Protein AF-0000000078695803 (afdb_homodimer)

Solvent-accessible surface area (backbone atoms only — not comparable to full-atom values): 22912 Å² total; per-residue (Å²): 93,88,70,55,73,35,41,69,31,61,42,82,74,43,74,61,87,59,39,28,40,31,43,34,30,30,36,54,57,90,55,66,94,65,79,65,43,77,43,66,29,41,41,69,57,82,58,88,71,60,73,76,54,57,22,36,60,84,28,75,77,49,64,50,25,28,37,31,52,34,38,36,38,45,97,92,36,34,22,41,47,31,28,34,31,75,26,74,50,47,54,25,32,34,38,29,50,43,57,42,67,44,52,91,96,48,51,65,69,56,30,38,43,51,38,41,25,25,61,51,14,41,66,57,59,77,87,24,56,73,48,69,53,70,62,18,29,61,46,42,82,43,20,44,57,18,29,25,48,34,32,32,49,32,60,32,74,41,77,66,32,67,67,44,56,58,56,67,58,89,89,63,50,66,24,72,41,75,41,59,42,71,54,34,70,44,23,47,58,44,52,49,52,56,44,46,57,36,43,74,71,73,35,54,58,40,38,28,35,46,46,49,35,20,31,50,30,39,28,52,84,123,92,90,71,55,73,35,43,71,30,61,43,82,75,43,72,61,86,59,40,28,39,31,42,34,29,29,34,55,58,89,56,69,92,64,79,65,43,76,45,65,30,40,41,68,57,80,58,85,72,59,72,74,56,55,23,36,58,83,29,74,77,49,64,50,28,28,36,31,54,34,38,36,38,45,94,92,40,34,22,40,47,31,28,34,32,75,25,74,52,45,54,26,32,33,38,29,49,43,58,42,68,44,53,91,97,47,52,66,69,56,31,39,44,51,38,41,25,27,62,52,14,42,65,59,60,78,86,24,55,72,47,70,50,68,64,18,31,60,44,43,80,44,21,43,57,18,29,26,49,33,31,32,50,31,60,31,72,40,75,68,33,67,67,44,57,58,56,67,57,91,89,64,50,64,24,73,42,76,40,58,41,69,55,34,69,44,23,46,59,44,52,51,52,56,44,46,54,37,44,73,72,72,36,56,56,40,39,27,34,46,45,50,36,19,33,49,30,38,27,51,83,123

Organism: Leishmania braziliensis (NCBI:txid5660)

Secondary structure (DSSP, 8-state):
----EEEEEEEEEEE-SSEEEEEEEEEETT-SSPPPEEEEEEEES--SS-GGGGSSSSPP----EEEEEEEEEETTEEEEEEEEEEEGGGTEEEEE--EEEPPTT--HHHHHHHHHHHHH-----GGGEEEEPPPEES-TTTB--EEEEEEEEEETTSHHHHS----PPTT--EEEEEEE-SSGGGHHHHHHHHHHHHHHTT--EEEEHHHHHHHHHHT---/----EEEEEEEEEEE-SSEEEEEEEEEESS-SSPPPEEEEEEEES--SS-GGGGSSSSPP----EEEEEEEEEETTEEEEEEEEEEEGGGTEEEEE--EEEPPTT--HHHHHHHHHHHHH-----GGGEEEEPPPEES-TTTB--EEEEEEEEEETTSHHHHS----PPTT--EEEEEEE-SSGGGHHHHHHHHHHHHHHTT--EEEEHHHHHHHHHHT---

Nearest PDB structures (foldseek):
  2dsb-assembly2_C  TM=9.325E-01  e=1.226E-22  Homo sapiens
  8riy-assembly1_BBB  TM=9.280E-01  e=1.561E-22  Homo sapiens
  8rdz-assembly1_A  TM=9.411E-01  e=4.099E-22  Homo sapiens
  5qj4-assembly1_B  TM=9.415E-01  e=6.642E-22  Homo sapiens
  8rdz-assembly1_C  TM=9.287E-01  e=8.454E-22  Homo sapiens

Radius of gyration: 21.3 Å; Cα contacts (8 Å, |Δi|>4): 1095; chains: 2; bounding box: 50×60×51 Å

pLDDT: mean 94.79, std 7.7, range [48.22, 98.94]

Sequence (444 aa):
MKHNYVRTGLEVMAGLKFTRLCSLSYTVSNNDAQPGHKWEMVQRTTRSIPMSAFERSPAPIPVDAVEICAVVRRSSKKFIVVVAQYRPPVDAVCLEFPAGLVDYNESPGQAAIREMHEETGFVVDETGIVSISPPLSTEPGLTDSCCVLVRLDVDGERAENQEPKQHLDYGEDIEVLLIPISEPKTAVGELSSAVQRYTAKGQRAIVDAKLYTFMEALAWSLMKHNYVRTGLEVMAGLKFTRLCSLSYTVSNNDAQPGHKWEMVQRTTRSIPMSAFERSPAPIPVDAVEICAVVRRSSKKFIVVVAQYRPPVDAVCLEFPAGLVDYNESPGQAAIREMHEETGFVVDETGIVSISPPLSTEPGLTDSCCVLVRLDVDGERAENQEPKQHLDYGEDIEVLLIPISEPKTAVGELSSAVQRYTAKGQRAIVDAKLYTFMEALAWSL

Structure (mmCIF, N/CA/C/O backbone):
data_AF-0000000078695803-model_v1
#
loop_
_entity.id
_entity.type
_entity.pdbx_description
1 polymer 'Nudix hydrolase-like protein'
#
loop_
_atom_site.group_PDB
_atom_site.id
_atom_site.type_symbol
_atom_site.label_atom_id
_atom_site.label_alt_id
_atom_site.label_comp_id
_atom_site.label_asym_id
_atom_site.label_entity_id
_atom_site.label_seq_id
_atom_site.pdbx_PDB_ins_code
_atom_site.Cartn_x
_atom_site.Cartn_y
_atom_site.Cartn_z
_atom_site.occupancy
_atom_site.B_iso_or_equiv
_atom_site.auth_seq_id
_atom_site.auth_comp_id
_atom_site.auth_asym_id
_atom_site.auth_atom_id
_atom_site.pdbx_PDB_model_num
ATOM 1 N N . MET A 1 1 ? 1.332 -16.859 -15.867 1 87.75 1 MET A N 1
ATOM 2 C CA . MET A 1 1 ? -0.113 -16.891 -15.664 1 87.75 1 MET A CA 1
ATOM 3 C C . MET A 1 1 ? -0.784 -17.781 -16.719 1 87.75 1 MET A C 1
ATOM 5 O O . MET A 1 1 ? -0.392 -17.766 -17.891 1 87.75 1 MET A O 1
ATOM 9 N N . LYS A 1 2 ? -1.778 -18.484 -16.203 1 86.62 2 LYS A N 1
ATOM 10 C CA . LYS A 1 2 ? -2.43 -19.5 -17.031 1 86.62 2 LYS A CA 1
ATOM 11 C C . LYS A 1 2 ? -3.428 -18.844 -17.984 1 86.62 2 LYS A C 1
ATOM 13 O O . LYS A 1 2 ? -3.604 -19.312 -19.125 1 86.62 2 LYS A O 1
ATOM 18 N N . HIS A 1 3 ? -3.963 -17.812 -17.516 1 88.62 3 HIS A N 1
ATOM 19 C CA . HIS A 1 3 ? -5.074 -17.234 -18.281 1 88.62 3 HIS A CA 1
ATOM 20 C C . HIS A 1 3 ? -4.957 -15.727 -18.375 1 88.62 3 HIS A C 1
ATOM 22 O O . HIS A 1 3 ? -4.199 -15.102 -17.625 1 88.62 3 HIS A O 1
ATOM 28 N N . ASN A 1 4 ? -5.602 -15.203 -19.453 1 91.88 4 ASN A N 1
ATOM 29 C CA . ASN A 1 4 ? -5.918 -13.781 -19.5 1 91.88 4 ASN A CA 1
ATOM 30 C C . ASN A 1 4 ? -7.336 -13.508 -19 1 91.88 4 ASN A C 1
ATOM 32 O O . ASN A 1 4 ? -8.234 -14.32 -19.203 1 91.88 4 ASN A O 1
ATOM 36 N N . TYR A 1 5 ? -7.477 -12.375 -18.359 1 93.44 5 TYR A N 1
ATOM 37 C CA . TYR A 1 5 ? -8.766 -12.07 -17.766 1 93.44 5 TYR A CA 1
ATOM 38 C C . TYR A 1 5 ? -9.305 -10.742 -18.281 1 93.44 5 TYR A C 1
ATOM 40 O O . TYR A 1 5 ? -8.539 -9.867 -18.688 1 93.44 5 TYR A O 1
ATOM 48 N N . VAL A 1 6 ? -10.656 -10.633 -18.297 1 93.81 6 VAL A N 1
ATOM 49 C CA . VAL A 1 6 ? -11.297 -9.383 -18.672 1 93.81 6 VAL A CA 1
ATOM 50 C C . VAL A 1 6 ? -12.453 -9.086 -17.719 1 93.81 6 VAL A C 1
ATOM 52 O O . VAL A 1 6 ? -13.172 -9.992 -17.312 1 93.81 6 VAL A O 1
ATOM 55 N N . ARG A 1 7 ? -12.57 -7.891 -17.328 1 94.94 7 ARG A N 1
ATOM 56 C CA . ARG A 1 7 ? -13.727 -7.426 -16.578 1 94.94 7 ARG A CA 1
ATOM 57 C C . ARG A 1 7 ? -14.969 -7.348 -17.453 1 94.94 7 ARG A C 1
ATOM 59 O O . ARG A 1 7 ? -14.891 -6.922 -18.609 1 94.94 7 ARG A O 1
ATOM 66 N N . THR A 1 8 ? -16.125 -7.738 -16.922 1 94.94 8 THR A N 1
ATOM 67 C CA . THR A 1 8 ? -17.328 -7.793 -17.75 1 94.94 8 THR A CA 1
ATOM 68 C C . THR A 1 8 ? -18.469 -7.008 -17.094 1 94.94 8 THR A C 1
ATOM 70 O O . THR A 1 8 ? -19.531 -6.848 -17.688 1 94.94 8 THR A O 1
ATOM 73 N N . GLY A 1 9 ? -18.234 -6.543 -15.898 1 95.69 9 GLY A N 1
ATOM 74 C CA . GLY A 1 9 ? -19.297 -5.789 -15.258 1 95.69 9 GLY A CA 1
ATOM 75 C C . GLY A 1 9 ? -18.891 -5.199 -13.922 1 95.69 9 GLY A C 1
ATOM 76 O O . GLY A 1 9 ? -17.938 -5.656 -13.297 1 95.69 9 GLY A O 1
ATOM 77 N N . LEU A 1 10 ? -19.609 -4.207 -13.5 1 96.94 10 LEU A N 1
ATOM 78 C CA . LEU A 1 10 ? -19.453 -3.527 -12.219 1 96.94 10 LEU A CA 1
ATOM 79 C C . LEU A 1 10 ? -20.797 -3.031 -11.703 1 96.94 10 LEU A C 1
ATOM 81 O O . LEU A 1 10 ? -21.531 -2.367 -12.43 1 96.94 10 LEU A O 1
ATOM 85 N N . GLU A 1 11 ? -21.109 -3.432 -10.516 1 97.31 11 GLU A N 1
ATOM 86 C CA . GLU A 1 11 ? -22.344 -3.01 -9.867 1 97.31 11 GLU A CA 1
ATOM 87 C C . GLU A 1 11 ? -22.078 -2.322 -8.539 1 97.31 11 GLU A C 1
ATOM 89 O O . GLU A 1 11 ? -21.312 -2.836 -7.711 1 97.31 11 GLU A O 1
ATOM 94 N N . VAL A 1 12 ? -22.672 -1.156 -8.352 1 97.62 12 VAL A N 1
ATOM 95 C CA . VAL A 1 12 ? -22.594 -0.488 -7.059 1 97.62 12 VAL A CA 1
ATOM 96 C C . VAL A 1 12 ? -23.516 -1.167 -6.062 1 97.62 12 VAL A C 1
ATOM 98 O O . VAL A 1 12 ? -24.734 -1.224 -6.277 1 97.62 12 VAL A O 1
ATOM 101 N N . MET A 1 13 ? -22.906 -1.66 -4.992 1 98.06 13 MET A N 1
ATOM 102 C CA . MET A 1 13 ? -23.688 -2.35 -3.969 1 98.06 13 MET A CA 1
ATOM 103 C C . MET A 1 13 ? -24.141 -1.378 -2.889 1 98.06 13 MET A C 1
ATOM 105 O O . MET A 1 13 ? -25.219 -1.556 -2.303 1 98.06 13 MET A O 1
ATOM 109 N N . ALA A 1 14 ? -23.359 -0.425 -2.539 1 97.94 14 ALA A N 1
ATOM 110 C CA . ALA A 1 14 ? -23.641 0.628 -1.562 1 97.94 14 ALA A CA 1
ATOM 111 C C . ALA A 1 14 ? -22.688 1.81 -1.754 1 97.94 14 ALA A C 1
ATOM 113 O O . ALA A 1 14 ? -21.531 1.629 -2.141 1 97.94 14 ALA A O 1
ATOM 114 N N . GLY A 1 15 ? -23.234 2.986 -1.53 1 96.5 15 GLY A N 1
ATOM 115 C CA . GLY A 1 15 ? -22.438 4.184 -1.696 1 96.5 15 GLY A CA 1
ATOM 116 C C . GLY A 1 15 ? -22.594 5.18 -0.566 1 96.5 15 GLY A C 1
ATOM 117 O O . GLY A 1 15 ? -23.703 5.375 -0.063 1 96.5 15 GLY A O 1
ATOM 118 N N . LEU A 1 16 ? -21.531 5.727 -0.071 1 97.06 16 LEU A N 1
ATOM 119 C CA . LEU A 1 16 ? -21.5 6.859 0.846 1 97.06 16 LEU A CA 1
ATOM 120 C C . LEU A 1 16 ? -20.953 8.102 0.157 1 97.06 16 LEU A C 1
ATOM 122 O O . LEU A 1 16 ? -21.016 8.219 -1.069 1 97.06 16 LEU A O 1
ATOM 126 N N . LYS A 1 17 ? -20.641 9.109 0.903 1 96.44 17 LYS A N 1
ATOM 127 C CA . LYS A 1 17 ? -20.188 10.375 0.316 1 96.44 17 LYS A CA 1
ATOM 128 C C . LYS A 1 17 ? -18.844 10.203 -0.384 1 96.44 17 LYS A C 1
ATOM 130 O O . LYS A 1 17 ? -18.641 10.734 -1.478 1 96.44 17 LYS A O 1
ATOM 135 N N . PHE A 1 18 ? -17.922 9.445 0.232 1 96.69 18 PHE A N 1
ATOM 136 C CA . PHE A 1 18 ? -16.547 9.438 -0.259 1 96.69 18 PHE A CA 1
ATOM 137 C C . PHE A 1 18 ? -16.156 8.055 -0.752 1 96.69 18 PHE A C 1
ATOM 139 O O . PHE A 1 18 ? -15.086 7.879 -1.348 1 96.69 18 PHE A O 1
ATOM 146 N N . THR A 1 19 ? -16.906 7.02 -0.516 1 97.5 19 THR A N 1
ATOM 147 C CA . THR A 1 19 ? -16.562 5.645 -0.867 1 97.5 19 THR A CA 1
ATOM 148 C C . THR A 1 19 ? -17.812 4.883 -1.327 1 97.5 19 THR A C 1
ATOM 150 O O . THR A 1 19 ? -18.922 5.184 -0.899 1 97.5 19 THR A O 1
ATOM 153 N N . ARG A 1 20 ? -17.625 3.969 -2.17 1 97.69 20 ARG A N 1
ATOM 154 C CA . ARG A 1 20 ? -18.688 3.045 -2.547 1 97.69 20 ARG A CA 1
ATOM 155 C C . ARG A 1 20 ? -18.172 1.612 -2.615 1 97.69 20 ARG A C 1
ATOM 157 O O . ARG A 1 20 ? -17.016 1.377 -2.99 1 97.69 20 ARG A O 1
ATOM 164 N N . LEU A 1 21 ? -18.984 0.709 -2.174 1 98 21 LEU A N 1
ATOM 165 C CA . LEU A 1 21 ? -18.75 -0.727 -2.283 1 98 21 LEU A CA 1
ATOM 166 C C . LEU A 1 21 ? -19.312 -1.272 -3.59 1 98 21 LEU A C 1
ATOM 168 O O . LEU A 1 21 ? -20.484 -1.041 -3.912 1 98 21 LEU A O 1
ATOM 172 N N . CYS A 1 22 ? -18.469 -1.959 -4.316 1 98.12 22 CYS A N 1
ATOM 173 C CA . CYS A 1 22 ? -18.875 -2.457 -5.625 1 98.12 22 CYS A CA 1
ATOM 174 C C . CYS A 1 22 ? -18.625 -3.957 -5.738 1 98.12 22 CYS A C 1
ATOM 176 O O . CYS A 1 22 ? -17.781 -4.508 -5.027 1 98.12 22 CYS A O 1
ATOM 178 N N . SER A 1 23 ? -19.406 -4.629 -6.605 1 97.88 23 SER A N 1
ATOM 179 C CA . SER A 1 23 ? -19.172 -5.996 -7.062 1 97.88 23 SER A CA 1
ATOM 180 C C . SER A 1 23 ? -18.719 -6.027 -8.516 1 97.88 23 SER A C 1
ATOM 182 O O . SER A 1 23 ? -19.422 -5.523 -9.398 1 97.88 23 SER A O 1
ATOM 184 N N . LEU A 1 24 ? -17.594 -6.605 -8.734 1 97.44 24 LEU A N 1
ATOM 185 C CA . LEU A 1 24 ? -17.031 -6.734 -10.07 1 97.44 24 LEU A 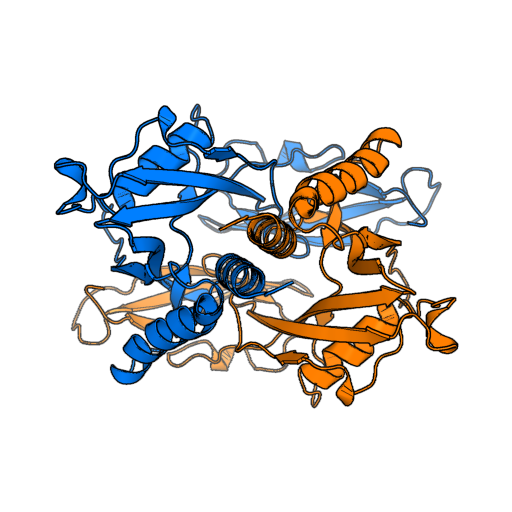CA 1
ATOM 186 C C . LEU A 1 24 ? -17.297 -8.125 -10.648 1 97.44 24 LEU A C 1
ATOM 188 O O . LEU A 1 24 ? -17.25 -9.117 -9.922 1 97.44 24 LEU A O 1
ATOM 192 N N . SER A 1 25 ? -17.578 -8.172 -11.891 1 96.25 25 SER A N 1
ATOM 193 C CA . SER A 1 25 ? -17.609 -9.422 -12.641 1 96.25 25 SER A CA 1
ATOM 194 C C . SER A 1 25 ? -16.469 -9.5 -13.648 1 96.25 25 SER A C 1
ATOM 196 O O . SER A 1 25 ? -16.141 -8.508 -14.297 1 96.25 25 SER A O 1
ATOM 198 N N . TYR A 1 26 ? -15.836 -10.648 -13.703 1 95.69 26 TYR A N 1
ATOM 199 C CA . TYR A 1 26 ? -14.75 -10.852 -14.664 1 95.69 26 TYR A CA 1
ATOM 200 C C . TYR A 1 26 ? -14.711 -12.297 -15.133 1 95.69 26 TYR A C 1
ATOM 202 O O . TYR A 1 26 ? -15.297 -13.18 -14.508 1 95.69 26 TYR A O 1
ATOM 210 N N . THR A 1 27 ? -14.086 -12.547 -16.297 1 94 27 THR A N 1
ATOM 211 C CA . THR A 1 27 ? -13.992 -13.875 -16.875 1 94 27 THR A CA 1
ATOM 212 C C . THR A 1 27 ? -12.656 -14.055 -17.594 1 94 27 THR A C 1
ATOM 214 O O . THR A 1 27 ? -11.891 -13.102 -17.75 1 94 27 THR A O 1
ATOM 217 N N . VAL A 1 28 ? -12.352 -15.305 -17.891 1 91.5 28 VAL A N 1
ATOM 218 C CA . VAL A 1 28 ? -11.195 -15.594 -18.734 1 91.5 28 VAL A CA 1
ATOM 219 C C . VAL A 1 28 ? -11.469 -15.109 -20.156 1 91.5 28 VAL A C 1
ATOM 221 O O . VAL A 1 28 ? -12.562 -15.297 -20.688 1 91.5 28 VAL A O 1
ATOM 224 N N . SER A 1 29 ? -10.516 -14.32 -20.781 1 84.75 29 SER A N 1
ATOM 225 C CA . SER A 1 29 ? -10.68 -13.664 -22.078 1 84.75 29 SER A CA 1
ATOM 226 C C . SER A 1 29 ? -11.047 -14.672 -23.156 1 84.75 29 SER A C 1
ATOM 228 O O . SER A 1 29 ? -11.844 -14.367 -24.047 1 84.75 29 SER A O 1
ATOM 230 N N . ASN A 1 30 ? -10.141 -15.586 -23.484 1 68.62 30 ASN A N 1
ATOM 231 C CA . ASN A 1 30 ? -10.422 -16.469 -24.609 1 68.62 30 ASN A CA 1
ATOM 232 C C . ASN A 1 30 ? -11.68 -17.297 -24.359 1 68.62 30 ASN A C 1
ATOM 234 O O . ASN A 1 30 ? -12.086 -18.094 -25.219 1 68.62 30 ASN A O 1
ATOM 238 N N . ASN A 1 31 ? -12.125 -17.156 -23.109 1 57.47 31 ASN A N 1
ATOM 239 C CA . ASN A 1 31 ? -12.938 -18.312 -22.75 1 57.47 31 ASN A CA 1
ATOM 240 C C . ASN A 1 31 ? -14.383 -18.141 -23.203 1 57.47 31 ASN A C 1
ATOM 242 O O . ASN A 1 31 ? -14.945 -17.047 -23.078 1 57.47 31 ASN A O 1
ATOM 246 N N . ASP A 1 32 ? -14.812 -19.094 -23.875 1 48.22 32 ASP A N 1
ATOM 247 C CA . ASP A 1 32 ? -16.062 -19.828 -24.031 1 48.22 32 ASP A CA 1
ATOM 248 C C . ASP A 1 32 ? -16.953 -19.688 -22.797 1 48.22 32 ASP A C 1
ATOM 250 O O . ASP A 1 32 ? -16.469 -19.328 -21.719 1 48.22 32 ASP A O 1
ATOM 254 N N . ALA A 1 33 ? -17.984 -20.312 -22.625 1 51.91 33 ALA A N 1
ATOM 255 C CA . ALA A 1 33 ? -19.219 -20.453 -21.859 1 51.91 33 ALA A CA 1
ATOM 256 C C . ALA A 1 33 ? -18.938 -20.438 -20.359 1 51.91 33 ALA A C 1
ATOM 258 O O . ALA A 1 33 ? -19.781 -20.859 -19.562 1 51.91 33 ALA A O 1
ATOM 259 N N . GLN A 1 34 ? -17.609 -19.984 -19.891 1 58.31 34 GLN A N 1
ATOM 260 C CA . GLN A 1 34 ? -17.453 -20.219 -18.469 1 58.31 34 GLN A CA 1
ATOM 261 C C . GLN A 1 34 ? -18.062 -19.094 -17.641 1 58.31 34 GLN A C 1
ATOM 263 O O . GLN A 1 34 ? -18.016 -17.922 -18.062 1 58.31 34 GLN A O 1
ATOM 268 N N . PRO A 1 35 ? -18.781 -19.547 -16.609 1 64.62 35 PRO A N 1
ATOM 269 C CA . PRO A 1 35 ? -19.422 -18.594 -15.711 1 64.62 35 PRO A CA 1
ATOM 270 C C . PRO A 1 35 ? -18.469 -17.531 -15.172 1 64.62 35 PRO A C 1
ATOM 272 O O . PRO A 1 35 ? -17.297 -17.844 -14.906 1 64.62 35 PRO A O 1
ATOM 275 N N . GLY A 1 36 ? -18.734 -16.344 -15.164 1 84.56 36 GLY A N 1
ATOM 276 C CA . GLY A 1 36 ? -18.047 -15.164 -14.656 1 84.56 36 GLY A CA 1
ATOM 277 C C . GLY A 1 36 ? -17.719 -15.258 -13.18 1 84.56 36 GLY A C 1
ATOM 278 O O . GLY A 1 36 ? -18.25 -16.125 -12.477 1 84.56 36 GLY A O 1
ATOM 279 N N . HIS A 1 37 ? -16.609 -14.734 -12.789 1 93.19 37 HIS A N 1
ATOM 280 C CA . HIS A 1 37 ? -16.188 -14.594 -11.398 1 93.19 37 HIS A CA 1
ATOM 281 C C . HIS A 1 37 ? -16.609 -13.234 -10.844 1 93.19 37 HIS A C 1
ATOM 283 O O . HIS A 1 37 ? -16.891 -12.305 -11.602 1 93.19 37 HIS A O 1
ATOM 289 N N . LYS A 1 38 ? -16.719 -13.242 -9.539 1 96.25 38 LYS A N 1
ATOM 290 C CA . LYS A 1 38 ? -17.047 -11.992 -8.867 1 96.25 38 LYS A CA 1
ATOM 291 C C . LYS A 1 38 ? -15.922 -11.562 -7.93 1 96.25 38 LYS A C 1
ATOM 293 O O . LYS A 1 38 ? -15.148 -12.398 -7.453 1 96.25 38 LYS A O 1
ATOM 298 N N . TRP A 1 39 ? -15.867 -10.312 -7.746 1 97.69 39 TRP A N 1
ATOM 299 C CA . TRP A 1 39 ? -14.914 -9.719 -6.82 1 97.69 39 TRP A CA 1
ATOM 300 C C . TRP A 1 39 ? -15.516 -8.492 -6.137 1 97.69 39 TRP A C 1
ATOM 302 O O . TRP A 1 39 ? -16.266 -7.734 -6.754 1 97.69 39 TRP A O 1
ATOM 312 N N . GLU A 1 40 ? -15.258 -8.375 -4.832 1 98.25 40 GLU A N 1
ATOM 313 C CA . GLU A 1 40 ? -15.695 -7.188 -4.105 1 98.25 40 GLU A CA 1
ATOM 314 C C . GLU A 1 40 ? -14.609 -6.113 -4.105 1 98.25 40 GLU A C 1
ATOM 316 O O . GLU A 1 40 ? -13.43 -6.418 -3.945 1 98.25 40 GLU A O 1
ATOM 321 N N . MET A 1 41 ? -14.992 -4.871 -4.359 1 97.81 41 MET A N 1
ATOM 322 C CA . MET A 1 41 ? -14.062 -3.752 -4.441 1 97.81 41 MET A CA 1
ATOM 323 C C . MET A 1 41 ? -14.656 -2.502 -3.803 1 97.81 41 MET A C 1
ATOM 325 O O . MET A 1 41 ? -15.875 -2.32 -3.801 1 97.81 41 MET A O 1
ATOM 329 N N . VAL A 1 42 ? -13.797 -1.707 -3.215 1 97.88 42 VAL A N 1
ATOM 330 C CA . VAL A 1 42 ? -14.195 -0.371 -2.785 1 97.88 42 VAL A CA 1
ATOM 331 C C . VAL A 1 42 ? -13.602 0.674 -3.729 1 97.88 42 VAL A C 1
ATOM 333 O O . VAL A 1 42 ? -12.461 0.546 -4.168 1 97.88 42 VAL A O 1
ATOM 336 N N . GLN A 1 43 ? -14.344 1.668 -4.09 1 96.81 43 GLN A N 1
ATOM 337 C CA . GLN A 1 43 ? -13.914 2.762 -4.957 1 96.81 43 GLN A CA 1
ATOM 338 C C . GLN A 1 43 ? -14.188 4.117 -4.309 1 96.81 43 GLN A C 1
ATOM 340 O O . GLN A 1 43 ? -15.211 4.297 -3.643 1 96.81 43 GLN A O 1
ATOM 345 N N . ARG A 1 44 ? -13.273 5.004 -4.441 1 94.81 44 ARG A N 1
ATOM 346 C CA . ARG A 1 44 ? -13.531 6.383 -4.039 1 94.81 44 ARG A CA 1
ATOM 347 C C . ARG A 1 44 ? -14.531 7.051 -4.98 1 94.81 44 ARG A C 1
ATOM 349 O O . ARG A 1 44 ? -14.477 6.852 -6.195 1 94.81 44 ARG A O 1
ATOM 356 N N . THR A 1 45 ? -15.383 7.871 -4.441 1 93.81 45 THR A N 1
ATOM 357 C CA . THR A 1 45 ? -16.438 8.484 -5.234 1 93.81 45 THR A CA 1
ATOM 358 C C . THR A 1 45 ? -16.031 9.883 -5.695 1 93.81 45 THR A C 1
ATOM 360 O O . THR A 1 45 ? -16.766 10.531 -6.445 1 93.81 45 THR A O 1
ATOM 363 N N . THR A 1 46 ? -14.938 10.383 -5.293 1 86.88 46 THR A N 1
ATOM 364 C CA . THR A 1 46 ? -14.547 11.766 -5.559 1 86.88 46 THR A CA 1
ATOM 365 C C . THR A 1 46 ? -13.758 11.859 -6.855 1 86.88 46 THR A C 1
ATOM 367 O O . THR A 1 46 ? -13.352 12.953 -7.262 1 86.88 46 THR A O 1
ATOM 370 N N . ARG A 1 47 ? -13.617 10.781 -7.582 1 85.75 47 ARG A N 1
ATOM 371 C CA . ARG A 1 47 ? -12.867 10.805 -8.836 1 85.75 47 ARG A CA 1
ATOM 372 C C . ARG A 1 47 ? -13.688 11.422 -9.961 1 85.75 47 ARG A C 1
ATOM 374 O O . ARG A 1 47 ? -14.922 11.367 -9.938 1 85.75 47 ARG A O 1
ATOM 381 N N . SER A 1 48 ? -12.938 11.984 -10.93 1 85.06 48 SER A N 1
ATOM 382 C CA . SER A 1 48 ? -13.609 12.633 -12.055 1 85.06 48 SER A CA 1
ATOM 383 C C . SER A 1 48 ? -14.047 11.609 -13.102 1 85.06 48 SER A C 1
ATOM 385 O O . SER A 1 48 ? -14.961 11.867 -13.883 1 85.06 48 SER A O 1
ATOM 387 N N . ILE A 1 49 ? -13.375 10.516 -13.188 1 89.94 49 ILE A N 1
ATOM 388 C CA . ILE A 1 49 ? -13.711 9.484 -14.164 1 89.94 49 ILE A CA 1
ATOM 389 C C . ILE A 1 49 ? -15.023 8.805 -13.766 1 89.94 49 ILE A C 1
ATOM 391 O O . ILE A 1 49 ? -15.156 8.305 -12.648 1 89.94 49 ILE A O 1
ATOM 395 N N . PRO A 1 50 ? -15.969 8.781 -14.664 1 92.25 50 PRO A N 1
ATOM 396 C CA . PRO A 1 50 ? -17.25 8.164 -14.336 1 92.25 50 PRO A CA 1
ATOM 397 C C . PRO A 1 50 ? -17.141 6.668 -14.055 1 92.25 50 PRO A C 1
ATOM 399 O O . PRO A 1 50 ? -16.297 5.988 -14.648 1 92.25 50 PRO A O 1
ATOM 402 N N . MET A 1 51 ? -18.016 6.195 -13.211 1 92 51 MET A N 1
ATOM 403 C CA . MET A 1 51 ? -18 4.793 -12.797 1 92 51 MET A CA 1
ATOM 404 C C . MET A 1 51 ? -18.156 3.869 -14 1 92 51 MET A C 1
ATOM 406 O O . MET A 1 51 ? -17.578 2.789 -14.039 1 92 51 MET A O 1
ATOM 410 N N . SER A 1 52 ? -18.906 4.301 -15.008 1 94.44 52 SER A N 1
ATOM 411 C CA . SER A 1 52 ? -19.188 3.49 -16.188 1 94.44 52 SER A CA 1
ATOM 412 C C . SER A 1 52 ? -17.906 3.117 -16.922 1 94.44 52 SER A C 1
ATOM 414 O O . SER A 1 52 ? -17.844 2.08 -17.578 1 94.44 52 SER A O 1
ATOM 416 N N . ALA A 1 53 ? -16.875 3.955 -16.75 1 96.31 53 ALA A N 1
ATOM 417 C CA . ALA A 1 53 ? -15.609 3.713 -17.438 1 96.31 53 ALA A CA 1
ATOM 418 C C . ALA A 1 53 ? -14.906 2.479 -16.875 1 96.31 53 ALA A C 1
ATOM 420 O O . ALA A 1 53 ? -14.016 1.92 -17.5 1 96.31 53 ALA A O 1
ATOM 421 N N . PHE A 1 54 ? -15.383 1.974 -15.719 1 96.69 54 PHE A N 1
ATOM 422 C CA . PHE A 1 54 ? -14.688 0.895 -15.031 1 96.69 54 PHE A CA 1
ATOM 423 C C . PHE A 1 54 ? -15.445 -0.42 -15.18 1 96.69 54 PHE A C 1
ATOM 425 O O . PHE A 1 54 ? -15.055 -1.438 -14.609 1 96.69 54 PHE A O 1
ATOM 432 N N . GLU A 1 55 ? -16.516 -0.461 -15.977 1 96.25 55 GLU A N 1
ATOM 433 C CA . GLU A 1 55 ? -17.406 -1.61 -16.047 1 96.25 55 GLU A CA 1
ATOM 434 C C . GLU A 1 55 ? -16.781 -2.752 -16.844 1 96.25 55 GLU A C 1
ATOM 436 O O . GLU A 1 55 ? -16.953 -3.922 -16.5 1 96.25 55 GLU A O 1
ATOM 441 N N . ARG A 1 56 ? -16.125 -2.375 -17.875 1 96.06 56 ARG A N 1
ATOM 442 C CA . ARG A 1 56 ? -15.57 -3.389 -18.781 1 96.06 56 ARG A CA 1
ATOM 443 C C . ARG A 1 56 ? -14.102 -3.115 -19.078 1 96.06 56 ARG A C 1
ATOM 445 O O . ARG A 1 56 ? -13.641 -1.978 -18.969 1 96.06 56 ARG A O 1
ATOM 452 N N . SER A 1 57 ? -13.344 -4.16 -19.406 1 96.06 57 SER A N 1
ATOM 453 C CA . SER A 1 57 ? -11.961 -4.016 -19.859 1 96.06 57 SER A CA 1
ATOM 454 C C . SER A 1 57 ? -11.891 -3.303 -21.203 1 96.06 57 SER A C 1
ATOM 456 O O . SER A 1 57 ? -12.742 -3.516 -22.062 1 96.06 57 SER A O 1
ATOM 458 N N . PRO A 1 58 ? -10.922 -2.469 -21.5 1 96.44 58 PRO A N 1
ATOM 459 C CA . PRO A 1 58 ? -9.938 -2.078 -20.484 1 96.44 58 PRO A CA 1
ATOM 460 C C . PRO A 1 58 ? -10.438 -0.943 -19.594 1 96.44 58 PRO A C 1
ATOM 462 O O . PRO A 1 58 ? -10.812 0.121 -20.094 1 96.44 58 PRO A O 1
ATOM 465 N N . ALA A 1 59 ? -10.5 -1.165 -18.266 1 97.19 59 ALA A N 1
ATOM 466 C CA . ALA A 1 59 ? -10.805 -0.097 -17.312 1 97.19 59 ALA A CA 1
ATOM 467 C C . ALA A 1 59 ? -9.602 0.833 -17.141 1 97.19 59 ALA A C 1
ATOM 469 O O . ALA A 1 59 ? -8.461 0.379 -17.109 1 97.19 59 ALA A O 1
ATOM 470 N N . PRO A 1 60 ? -9.875 2.105 -16.969 1 95.88 60 PRO A N 1
ATOM 471 C CA . PRO A 1 60 ? -8.75 3.021 -16.75 1 95.88 60 PRO A CA 1
ATOM 472 C C . PRO A 1 60 ? -8.008 2.742 -15.438 1 95.88 60 PRO A C 1
ATOM 474 O O . PRO A 1 60 ? -8.617 2.283 -14.469 1 95.88 60 PRO A O 1
ATOM 477 N N . ILE A 1 61 ? -6.695 2.953 -15.453 1 94.88 61 ILE A N 1
ATOM 478 C CA . ILE A 1 61 ? -5.883 2.996 -14.242 1 94.88 61 ILE A CA 1
ATOM 479 C C . ILE A 1 61 ? -5.77 4.438 -13.75 1 94.88 61 ILE A C 1
ATOM 481 O O . ILE A 1 61 ? -5.043 5.246 -14.336 1 94.88 61 ILE A O 1
ATOM 485 N N . PRO A 1 62 ? -6.375 4.73 -12.711 1 92.56 62 PRO A N 1
ATOM 486 C CA . PRO A 1 62 ? -6.395 6.129 -12.273 1 92.56 62 PRO A CA 1
ATOM 487 C C . PRO A 1 62 ? -5.133 6.531 -11.516 1 92.56 62 PRO A C 1
ATOM 489 O O . PRO A 1 62 ? -4.449 5.672 -10.953 1 92.56 62 PRO A O 1
ATOM 492 N N . VAL A 1 63 ? -4.77 7.762 -11.586 1 93.94 63 VAL A N 1
ATOM 493 C CA . VAL A 1 63 ? -3.801 8.391 -10.695 1 93.94 63 VAL A CA 1
ATOM 494 C C . VAL A 1 63 ? -4.523 9.281 -9.688 1 93.94 63 VAL A C 1
ATOM 496 O O . VAL A 1 63 ? -4.73 10.469 -9.938 1 93.94 63 VAL A O 1
ATOM 499 N N . ASP A 1 64 ? -4.836 8.672 -8.586 1 94.06 64 ASP A N 1
ATOM 500 C CA . ASP A 1 64 ? -5.664 9.352 -7.59 1 94.06 64 ASP A CA 1
ATOM 501 C C . ASP A 1 64 ? -4.828 10.289 -6.723 1 94.06 64 ASP A C 1
ATOM 503 O O . ASP A 1 64 ? -5.312 11.336 -6.285 1 94.06 64 ASP A O 1
ATOM 507 N N . ALA A 1 65 ? -3.607 9.852 -6.453 1 96.69 65 ALA A N 1
ATOM 508 C CA . ALA A 1 65 ? -2.811 10.57 -5.461 1 96.69 65 ALA A CA 1
ATOM 509 C C . ALA A 1 65 ? -1.325 10.508 -5.805 1 96.69 65 ALA A C 1
ATOM 511 O O . ALA A 1 65 ? -0.904 9.695 -6.629 1 96.69 65 ALA A O 1
ATOM 512 N N . VAL A 1 66 ? -0.607 11.438 -5.254 1 98.5 66 VAL A N 1
ATOM 513 C CA . VAL A 1 66 ? 0.851 11.375 -5.285 1 98.5 66 VAL A CA 1
ATOM 514 C C . VAL A 1 66 ? 1.386 11.031 -3.898 1 98.5 66 VAL A C 1
ATOM 516 O O . VAL A 1 66 ? 0.824 11.461 -2.887 1 98.5 66 VAL A O 1
ATOM 519 N N . GLU A 1 67 ? 2.334 10.172 -3.826 1 98.81 67 GLU A N 1
ATOM 520 C CA . GLU A 1 67 ? 3.23 9.938 -2.697 1 98.81 67 GLU A CA 1
ATOM 521 C C . GLU A 1 67 ? 4.582 10.609 -2.92 1 98.81 67 GLU A C 1
ATOM 523 O O . GLU A 1 67 ? 5.207 10.43 -3.967 1 98.81 67 GLU A O 1
ATOM 528 N N . ILE A 1 68 ? 5.035 11.375 -1.962 1 98.94 68 ILE A N 1
ATOM 529 C CA . ILE A 1 68 ? 6.203 12.219 -2.197 1 98.94 68 ILE A CA 1
ATOM 530 C C . ILE A 1 68 ? 7.383 11.695 -1.378 1 98.94 68 ILE A C 1
ATOM 532 O O . ILE A 1 68 ? 7.379 11.773 -0.147 1 98.94 68 ILE A O 1
ATOM 536 N N . CYS A 1 69 ? 8.336 11.141 -2.008 1 98.81 69 CYS A N 1
ATOM 537 C CA . CYS A 1 69 ? 9.617 10.805 -1.394 1 98.81 69 CYS A CA 1
ATOM 538 C C . CYS A 1 69 ? 10.609 11.953 -1.527 1 98.81 69 CYS A C 1
ATOM 540 O O . CYS A 1 69 ? 11.344 12.031 -2.512 1 98.81 69 CYS A O 1
ATOM 542 N N . ALA A 1 70 ? 10.688 12.781 -0.553 1 98.75 70 ALA A N 1
ATOM 543 C CA . ALA A 1 70 ? 11.492 13.992 -0.61 1 98.75 70 ALA A CA 1
ATOM 544 C C . ALA A 1 70 ? 12.742 13.859 0.251 1 98.75 70 ALA A C 1
ATOM 546 O O . ALA A 1 70 ? 12.664 13.484 1.423 1 98.75 70 ALA A O 1
ATOM 547 N N . VAL A 1 71 ? 13.859 14.164 -0.286 1 98 71 VAL A N 1
ATOM 548 C CA . VAL A 1 71 ? 15.117 14.219 0.444 1 98 71 VAL A CA 1
ATOM 549 C C . VAL A 1 71 ? 15.531 15.68 0.651 1 98 71 VAL A C 1
ATOM 551 O O . VAL A 1 71 ? 15.742 16.406 -0.316 1 98 71 VAL A O 1
ATOM 554 N N . VAL A 1 72 ? 15.594 16.031 1.872 1 98.12 72 VAL A N 1
ATOM 555 C CA . VAL A 1 72 ? 16.078 17.359 2.23 1 98.12 72 VAL A CA 1
ATOM 556 C C . VAL A 1 72 ? 17.562 17.312 2.543 1 98.12 72 VAL A C 1
ATOM 558 O O . VAL A 1 72 ? 18.016 16.469 3.328 1 98.12 72 VAL A O 1
ATOM 561 N N . ARG A 1 73 ? 18.297 18.125 1.995 1 96.81 73 ARG A N 1
ATOM 562 C CA . ARG A 1 73 ? 19.719 18.25 2.264 1 96.81 73 ARG A CA 1
ATOM 563 C C . ARG A 1 73 ? 20.031 19.516 3.041 1 96.81 73 ARG A C 1
ATOM 565 O O . ARG A 1 73 ? 19.688 20.625 2.594 1 96.81 73 ARG A O 1
ATOM 572 N N . ARG A 1 74 ? 20.516 19.297 4.266 1 94.5 74 ARG A N 1
ATOM 573 C CA . ARG A 1 74 ? 20.938 20.391 5.141 1 94.5 74 ARG A CA 1
ATOM 574 C C . ARG A 1 74 ? 22.328 20.141 5.699 1 94.5 74 ARG A C 1
ATOM 576 O O . ARG A 1 74 ? 22.562 19.156 6.414 1 94.5 74 ARG A O 1
ATOM 583 N N . SER A 1 75 ? 23.266 21.125 5.699 1 91.19 75 SER A N 1
ATOM 584 C CA . SER A 1 75 ? 24.609 21.016 6.27 1 91.19 75 SER A CA 1
ATOM 585 C C . SER A 1 75 ? 25.188 19.625 6.051 1 91.19 75 SER A C 1
ATOM 587 O O . SER A 1 75 ? 25.641 18.984 7 1 91.19 75 SER A O 1
ATOM 589 N N . SER A 1 76 ? 25.297 18.938 5.07 1 90.69 76 SER A N 1
ATOM 590 C CA . SER A 1 76 ? 25.875 17.672 4.633 1 90.69 76 SER A CA 1
ATOM 591 C C . SER A 1 76 ? 25.016 16.484 5.098 1 90.69 76 SER A C 1
ATOM 593 O O . SER A 1 76 ? 25.422 15.336 4.953 1 90.69 76 SER A O 1
ATOM 595 N N . LYS A 1 77 ? 23.969 16.859 5.758 1 96.06 77 LYS A N 1
ATOM 596 C CA . LYS A 1 77 ? 23.062 15.797 6.211 1 96.06 77 LYS A CA 1
ATOM 597 C C . LYS A 1 77 ? 21.891 15.625 5.246 1 96.06 77 LYS A C 1
ATOM 599 O O . LYS A 1 77 ? 21.562 16.547 4.5 1 96.06 77 LYS A O 1
ATOM 604 N N . LYS A 1 78 ? 21.438 14.445 5.195 1 97 78 LYS A N 1
ATOM 605 C CA . LYS A 1 78 ? 20.266 14.109 4.375 1 97 78 LYS A CA 1
ATOM 606 C C . LYS A 1 78 ? 19.125 13.57 5.234 1 97 78 LYS A C 1
ATOM 608 O O . LYS A 1 78 ? 19.359 12.812 6.176 1 97 78 LYS A O 1
ATOM 613 N N . PHE A 1 79 ? 17.922 14.023 4.906 1 97.94 79 PHE A N 1
ATOM 614 C CA . PHE A 1 79 ? 16.75 13.594 5.637 1 97.94 79 PHE A CA 1
ATOM 615 C C . PHE A 1 79 ? 15.633 13.188 4.68 1 97.94 79 PHE A C 1
ATOM 617 O O . PHE A 1 79 ? 15.461 13.797 3.621 1 97.94 79 PHE A O 1
ATOM 624 N N . ILE A 1 80 ? 14.891 12.164 4.988 1 98.44 80 ILE A N 1
ATOM 625 C CA . ILE A 1 80 ? 13.602 11.898 4.352 1 98.44 80 ILE A CA 1
ATOM 626 C C . ILE A 1 80 ? 12.5 12.656 5.082 1 98.44 80 ILE A C 1
ATOM 628 O O . ILE A 1 80 ? 12.422 12.617 6.312 1 98.44 80 ILE A O 1
ATOM 632 N N . VAL A 1 81 ? 11.648 13.352 4.344 1 98.81 81 VAL A N 1
ATOM 633 C CA . VAL A 1 81 ? 10.516 14.055 4.938 1 98.81 81 VAL A CA 1
ATOM 634 C C . VAL A 1 81 ? 9.359 13.078 5.156 1 98.81 81 VAL A C 1
ATOM 636 O O . VAL A 1 81 ? 8.898 12.43 4.215 1 98.81 81 VAL A O 1
ATOM 639 N N . VAL A 1 82 ? 8.906 12.969 6.359 1 98.88 82 VAL A N 1
ATOM 640 C CA . VAL A 1 82 ? 7.797 12.117 6.77 1 98.88 82 VAL A CA 1
ATOM 641 C C . VAL A 1 82 ? 6.723 12.961 7.445 1 98.88 82 VAL A C 1
ATOM 643 O O . VAL A 1 82 ? 7.027 13.969 8.094 1 98.88 82 VAL A O 1
ATOM 646 N N . VAL A 1 83 ? 5.492 12.602 7.258 1 98.81 83 VAL A N 1
ATOM 647 C CA . VAL A 1 83 ? 4.414 13.273 7.98 1 98.81 83 VAL A CA 1
ATOM 648 C C . VAL A 1 83 ? 3.75 12.289 8.945 1 98.81 83 VAL A C 1
ATOM 650 O O . VAL A 1 83 ? 3.738 11.086 8.695 1 98.81 83 VAL A O 1
ATOM 653 N N . ALA A 1 84 ? 3.277 12.797 10.023 1 98.56 84 ALA A N 1
ATOM 654 C CA . ALA A 1 84 ? 2.506 12.047 11.008 1 98.56 84 ALA A CA 1
ATOM 655 C C . ALA A 1 84 ? 1.113 12.641 11.188 1 98.56 84 ALA A C 1
ATOM 657 O O . ALA A 1 84 ? 0.97 13.852 11.391 1 98.56 84 ALA A O 1
ATOM 658 N N . GLN A 1 85 ? 0.142 11.898 11.047 1 97.75 85 GLN A N 1
ATOM 659 C CA . GLN A 1 85 ? -1.234 12.344 11.234 1 97.75 85 GLN A CA 1
ATOM 660 C C . GLN A 1 85 ? -2.119 11.203 11.734 1 97.75 85 GLN A C 1
ATOM 662 O O . GLN A 1 85 ? -1.831 10.031 11.484 1 97.75 85 GLN A O 1
ATOM 667 N N . TYR A 1 86 ? -3.174 11.562 12.469 1 97.12 86 TYR A N 1
ATOM 668 C CA . TYR A 1 86 ? -4.125 10.57 12.953 1 97.12 86 TYR A CA 1
ATOM 669 C C . TYR A 1 86 ? -4.969 10.016 11.812 1 97.12 86 TYR A C 1
ATOM 671 O O . TYR A 1 86 ? -5.531 10.781 11.023 1 97.12 86 TYR A O 1
ATOM 679 N N . ARG A 1 87 ? -5.027 8.719 11.703 1 97.94 87 ARG A N 1
ATOM 680 C CA . ARG A 1 87 ? -5.875 8.023 10.742 1 97.94 87 ARG A CA 1
ATOM 681 C C . ARG A 1 87 ? -6.957 7.215 11.453 1 97.94 87 ARG A C 1
ATOM 683 O O . ARG A 1 87 ? -6.68 6.152 12.016 1 97.94 87 ARG A O 1
ATOM 690 N N . PRO A 1 88 ? -8.164 7.641 11.391 1 97.25 88 PRO A N 1
ATOM 691 C CA . PRO A 1 88 ? -9.242 6.98 12.133 1 97.25 88 PRO A CA 1
ATOM 692 C C . PRO A 1 88 ? -9.375 5.5 11.797 1 97.25 88 PRO A C 1
ATOM 694 O O . PRO A 1 88 ? -9.609 4.676 12.68 1 97.25 88 PRO A O 1
ATOM 697 N N . PRO A 1 89 ? -9.195 5.059 10.57 1 98.25 89 PRO A N 1
ATOM 698 C CA . PRO A 1 89 ? -9.391 3.641 10.258 1 98.25 89 PRO A CA 1
ATOM 699 C C . PRO A 1 89 ? -8.469 2.73 11.062 1 98.25 89 PRO A C 1
ATOM 701 O O . PRO A 1 89 ? -8.867 1.633 11.461 1 98.25 89 PRO A O 1
ATOM 704 N N . VAL A 1 90 ? -7.277 3.197 11.32 1 98.31 90 VAL A N 1
ATOM 705 C CA . VAL A 1 90 ? -6.352 2.352 12.07 1 98.31 90 VAL A CA 1
ATOM 706 C C . VAL A 1 90 ? -6.297 2.811 13.523 1 98.31 90 VAL A C 1
ATOM 708 O O . VAL A 1 90 ? -5.59 2.215 14.344 1 98.31 90 VAL A O 1
ATOM 711 N N . ASP A 1 91 ? -7.031 3.861 13.914 1 97.88 91 ASP A N 1
ATOM 712 C CA . ASP A 1 91 ? -7.082 4.438 15.25 1 97.88 91 ASP A CA 1
ATOM 713 C C . ASP A 1 91 ? -5.676 4.656 15.812 1 97.88 91 ASP A C 1
ATOM 715 O O . ASP A 1 91 ? -5.359 4.191 16.906 1 97.88 91 ASP A O 1
ATOM 719 N N . ALA A 1 92 ? -4.836 5.34 15.062 1 98.25 92 ALA A N 1
ATOM 720 C CA . ALA A 1 92 ? -3.445 5.59 15.438 1 98.25 92 ALA A CA 1
ATOM 721 C C . ALA A 1 92 ? -2.855 6.73 14.609 1 98.25 92 ALA A C 1
ATOM 723 O O . ALA A 1 92 ? -3.373 7.066 13.547 1 98.25 92 ALA A O 1
ATOM 724 N N . VAL A 1 93 ? -1.837 7.332 15.18 1 98.06 93 VAL A N 1
ATOM 725 C CA . VAL A 1 93 ? -0.994 8.211 14.375 1 98.06 93 VAL A CA 1
ATOM 726 C C . VAL A 1 93 ? -0.225 7.395 13.344 1 98.06 93 VAL A C 1
ATOM 728 O O . VAL A 1 93 ? 0.435 6.41 13.688 1 98.06 93 VAL A O 1
ATOM 731 N N . CYS A 1 94 ? -0.347 7.77 12.133 1 98.69 94 CYS A N 1
ATOM 732 C CA . CYS A 1 94 ? 0.332 7.055 11.055 1 98.69 94 CYS A CA 1
ATOM 733 C C . CYS A 1 94 ? 1.478 7.883 10.484 1 98.69 94 CYS A C 1
ATOM 735 O O . CYS A 1 94 ? 1.29 9.047 10.133 1 98.69 94 CYS A O 1
ATOM 737 N N . LEU A 1 95 ? 2.686 7.297 10.5 1 98.88 95 LEU A N 1
ATOM 738 C CA . LEU A 1 95 ? 3.812 7.895 9.789 1 98.88 95 LEU A CA 1
ATOM 739 C C . LEU A 1 95 ? 3.793 7.516 8.312 1 98.88 95 LEU A C 1
ATOM 741 O O . LEU A 1 95 ? 3.717 6.332 7.977 1 98.88 95 LEU A O 1
ATOM 745 N N . GLU A 1 96 ? 3.844 8.562 7.41 1 98.88 96 GLU A N 1
ATOM 746 C CA . GLU A 1 96 ? 3.635 8.391 5.977 1 98.88 96 GLU A CA 1
ATOM 747 C C . GLU A 1 96 ? 4.57 9.297 5.172 1 98.88 96 GLU A C 1
ATOM 749 O O . GLU A 1 96 ? 5.082 10.289 5.695 1 98.88 96 GLU A O 1
ATOM 754 N N . PHE A 1 97 ? 4.812 8.875 3.869 1 98.94 97 PHE A N 1
ATOM 755 C CA . PHE A 1 97 ? 5.246 9.922 2.951 1 98.94 97 PHE A CA 1
ATOM 756 C C . PHE A 1 97 ? 4.234 11.062 2.914 1 98.94 97 PHE A C 1
ATOM 758 O O . PHE A 1 97 ? 3.027 10.836 3.006 1 98.94 97 PHE A O 1
ATOM 765 N N . PRO A 1 98 ? 4.762 12.352 2.809 1 98.81 98 PRO A N 1
ATOM 766 C CA . PRO A 1 98 ? 3.768 13.344 2.395 1 98.81 98 PRO A CA 1
ATOM 767 C C . PRO A 1 98 ? 3 12.922 1.144 1 98.81 98 PRO A C 1
ATOM 769 O O . PRO A 1 98 ? 3.572 12.305 0.244 1 98.81 98 PRO A O 1
ATOM 772 N N . ALA A 1 99 ? 1.751 13.195 1.109 1 98.38 99 ALA A N 1
ATOM 773 C CA . ALA A 1 99 ? 0.91 12.734 0.009 1 98.38 99 ALA A CA 1
ATOM 774 C C . ALA A 1 99 ? -0.301 13.641 -0.177 1 98.38 99 ALA A C 1
ATOM 776 O O . ALA A 1 99 ? -0.61 14.461 0.692 1 98.38 99 ALA A O 1
ATOM 777 N N . GLY A 1 100 ? -0.954 13.492 -1.267 1 96.12 100 GLY A N 1
ATOM 778 C CA . GLY A 1 100 ? -2.189 14.211 -1.523 1 96.12 100 GLY A CA 1
ATOM 779 C C . GLY A 1 100 ? -2.832 13.844 -2.848 1 96.12 100 GLY A C 1
ATOM 780 O O . GLY A 1 100 ? -2.207 13.195 -3.686 1 96.12 100 GLY A O 1
ATOM 781 N N . LEU A 1 101 ? -4.055 14.281 -2.961 1 94.62 101 LEU A N 1
ATOM 782 C CA . LEU A 1 101 ? -4.805 13.977 -4.176 1 94.62 101 LEU A CA 1
ATOM 783 C C . LEU A 1 101 ? -4.305 14.82 -5.344 1 94.62 101 LEU A C 1
ATOM 785 O O . LEU A 1 101 ? -3.816 15.938 -5.148 1 94.62 101 LEU A O 1
ATOM 789 N N . VAL A 1 102 ? -4.383 14.227 -6.496 1 95.25 102 VAL A N 1
ATOM 790 C CA . VAL A 1 102 ? -4.078 14.961 -7.719 1 95.25 102 VAL A CA 1
ATOM 791 C C . VAL A 1 102 ? -5.324 15.695 -8.203 1 95.25 102 VAL A C 1
ATOM 793 O O . VAL A 1 102 ? -6.344 15.078 -8.508 1 95.25 102 VAL A O 1
ATOM 796 N N . ASP A 1 103 ? -5.238 17.016 -8.234 1 92.5 103 ASP A N 1
ATOM 797 C CA . ASP A 1 103 ? -6.379 17.797 -8.688 1 92.5 103 ASP A CA 1
ATOM 798 C C . ASP A 1 103 ? -6.598 17.641 -10.195 1 92.5 103 ASP A C 1
ATOM 800 O O . ASP A 1 103 ? -5.691 17.219 -10.914 1 92.5 103 ASP A O 1
ATOM 804 N N . TYR A 1 104 ? -7.789 18.156 -10.523 1 88.56 104 TYR A N 1
ATOM 805 C CA . TYR A 1 104 ? -8.125 18.094 -11.945 1 88.56 104 TYR A CA 1
ATOM 806 C C . TYR A 1 104 ? -7.164 18.922 -12.773 1 88.56 104 TYR A C 1
ATOM 808 O O . TYR A 1 104 ? -6.824 20.047 -12.398 1 88.56 104 TYR A O 1
ATOM 816 N N . ASN A 1 105 ? -6.477 18.547 -13.852 1 87.94 105 ASN A N 1
ATOM 817 C CA . ASN A 1 105 ? -5.605 19.25 -14.789 1 87.94 105 ASN A CA 1
ATOM 818 C C . ASN A 1 105 ? -4.203 19.438 -14.211 1 87.94 105 ASN A C 1
ATOM 820 O O . ASN A 1 105 ? -3.502 20.391 -14.578 1 87.94 105 ASN A O 1
ATOM 824 N N . GLU A 1 106 ? -3.949 18.797 -13.242 1 93.06 106 GLU A N 1
ATOM 825 C CA . GLU A 1 106 ? -2.637 18.859 -12.609 1 93.06 106 GLU A CA 1
ATOM 826 C C . GLU A 1 106 ? -1.829 17.594 -12.914 1 93.06 106 GLU A C 1
ATOM 828 O O . GLU A 1 106 ? -2.371 16.484 -12.906 1 93.06 106 GLU A O 1
ATOM 833 N N . SER A 1 107 ? -0.559 17.828 -13.352 1 96.5 107 SER A N 1
ATOM 834 C CA . SER A 1 107 ? 0.326 16.672 -13.469 1 96.5 107 SER A CA 1
ATOM 835 C C . SER A 1 107 ? 0.72 16.141 -12.094 1 96.5 107 SER A C 1
ATOM 837 O O . SER A 1 107 ? 0.614 16.844 -11.094 1 96.5 107 SER A O 1
ATOM 839 N N . PRO A 1 108 ? 1.153 14.875 -12.055 1 97.56 108 PRO A N 1
ATOM 840 C CA . PRO A 1 108 ? 1.625 14.336 -10.773 1 97.56 108 PRO A CA 1
ATOM 841 C C . PRO A 1 108 ? 2.762 15.164 -10.172 1 97.56 108 PRO A C 1
ATOM 843 O O . PRO A 1 108 ? 2.807 15.359 -8.961 1 97.56 108 PRO A O 1
ATOM 846 N N . GLY A 1 109 ? 3.676 15.586 -11.023 1 98.38 109 GLY A N 1
ATOM 847 C CA . GLY A 1 109 ? 4.754 16.438 -10.547 1 98.38 109 GLY A CA 1
ATOM 848 C C . GLY A 1 109 ? 4.262 17.719 -9.906 1 98.38 109 GLY A C 1
ATOM 849 O O . GLY A 1 109 ? 4.73 18.094 -8.836 1 98.38 109 GLY A O 1
ATOM 850 N N . GLN A 1 110 ? 3.299 18.359 -10.523 1 98.19 110 GLN A N 1
ATOM 851 C CA . GLN A 1 110 ? 2.713 19.594 -9.992 1 98.19 110 GLN A CA 1
ATOM 852 C C . GLN A 1 110 ? 2.006 19.344 -8.664 1 98.19 110 GLN A C 1
ATOM 854 O O . GLN A 1 110 ? 2.141 20.125 -7.723 1 98.19 110 GLN A O 1
ATOM 859 N N . ALA A 1 111 ? 1.25 18.266 -8.641 1 98 111 ALA A N 1
ATOM 860 C CA . ALA A 1 111 ? 0.551 17.906 -7.41 1 98 111 ALA A CA 1
ATOM 861 C C . ALA A 1 111 ? 1.536 17.656 -6.27 1 98 111 ALA A C 1
ATOM 863 O O . ALA A 1 111 ? 1.308 18.094 -5.141 1 98 111 ALA A O 1
ATOM 864 N N . ALA A 1 112 ? 2.641 16.969 -6.594 1 98.69 112 ALA A N 1
ATOM 865 C CA . ALA A 1 112 ? 3.643 16.656 -5.578 1 98.69 112 ALA A CA 1
ATOM 866 C C . ALA A 1 112 ? 4.242 17.922 -4.984 1 98.69 112 ALA A C 1
ATOM 868 O O . ALA A 1 112 ? 4.359 18.062 -3.764 1 98.69 112 ALA A O 1
ATOM 869 N N . ILE A 1 113 ? 4.555 18.859 -5.828 1 98.56 113 ILE A N 1
ATOM 870 C CA . ILE A 1 113 ? 5.16 20.109 -5.391 1 98.56 113 ILE A CA 1
ATOM 871 C C . ILE A 1 113 ? 4.16 20.891 -4.543 1 98.56 113 ILE A C 1
ATOM 873 O O . ILE A 1 113 ? 4.508 21.406 -3.479 1 98.56 113 ILE A O 1
ATOM 877 N N . ARG A 1 114 ? 2.926 20.938 -4.996 1 98.06 114 ARG A N 1
ATOM 878 C CA . ARG A 1 114 ? 1.882 21.641 -4.262 1 98.06 114 ARG A CA 1
ATOM 879 C C . ARG A 1 114 ? 1.65 21.016 -2.895 1 98.06 114 ARG A C 1
ATOM 881 O O . ARG A 1 114 ? 1.689 21.703 -1.873 1 98.06 114 ARG A O 1
ATOM 888 N N . GLU A 1 115 ? 1.422 19.703 -2.865 1 98.12 115 GLU A N 1
ATOM 889 C CA . GLU A 1 115 ? 1.145 19 -1.62 1 98.12 115 GLU A CA 1
ATOM 890 C C . GLU A 1 115 ? 2.336 19.062 -0.669 1 98.12 115 GLU A C 1
ATOM 892 O O . GLU A 1 115 ? 2.162 19.125 0.551 1 98.12 115 GLU A O 1
ATOM 897 N N . MET A 1 116 ? 3.564 18.984 -1.208 1 98.56 116 MET A N 1
ATOM 898 C CA . MET A 1 116 ? 4.773 19.141 -0.402 1 98.56 116 MET A CA 1
ATOM 899 C C . MET A 1 116 ? 4.777 20.469 0.345 1 98.56 116 MET A C 1
ATOM 901 O O . MET A 1 116 ? 5.035 20.5 1.55 1 98.56 116 MET A O 1
ATOM 905 N N . HIS A 1 117 ? 4.48 21.453 -0.384 1 98.56 117 HIS A N 1
ATOM 906 C CA . HIS A 1 117 ? 4.449 22.781 0.218 1 98.56 117 HIS A CA 1
ATOM 907 C C . HIS A 1 117 ? 3.322 22.906 1.24 1 98.56 117 HIS A C 1
ATOM 909 O O . HIS A 1 117 ? 3.533 23.406 2.346 1 98.56 117 HIS A O 1
ATOM 915 N N . GLU A 1 118 ? 2.162 22.438 0.924 1 98.44 118 GLU A N 1
ATOM 916 C CA . GLU A 1 118 ? 1.004 22.547 1.806 1 98.44 118 GLU A CA 1
ATOM 917 C C . GLU A 1 118 ? 1.213 21.781 3.104 1 98.44 118 GLU A C 1
ATOM 919 O O . GLU A 1 118 ? 1.026 22.328 4.195 1 98.44 118 GLU A O 1
ATOM 924 N N . GLU A 1 119 ? 1.666 20.578 2.986 1 98.38 119 GLU A N 1
ATOM 925 C CA . GLU A 1 119 ? 1.691 19.703 4.148 1 98.38 119 GLU A CA 1
ATOM 926 C C . GLU A 1 119 ? 2.971 19.891 4.961 1 98.38 119 GLU A C 1
ATOM 928 O O . GLU A 1 119 ? 2.979 19.688 6.176 1 98.38 119 GLU A O 1
ATOM 933 N N . THR A 1 120 ? 4.078 20.266 4.363 1 98.69 120 THR A N 1
ATOM 934 C CA . THR A 1 120 ? 5.355 20.203 5.059 1 98.69 120 THR A CA 1
ATOM 935 C C . THR A 1 120 ? 6 21.594 5.117 1 98.69 120 THR A C 1
ATOM 937 O O . THR A 1 120 ? 6.922 21.828 5.902 1 98.69 120 THR A O 1
ATOM 940 N N . GLY A 1 121 ? 5.504 22.516 4.277 1 98.56 121 GLY A N 1
ATOM 941 C CA . GLY A 1 121 ? 6.055 23.859 4.219 1 98.56 121 GLY A CA 1
ATOM 942 C C . GLY A 1 121 ? 7.285 23.969 3.334 1 98.56 121 GLY A C 1
ATOM 943 O O . GLY A 1 121 ? 7.695 25.062 2.961 1 98.56 121 GLY A O 1
ATOM 944 N N . PHE A 1 122 ? 7.965 22.844 2.955 1 98.69 122 PHE A N 1
ATOM 945 C CA . PHE A 1 122 ? 9.156 22.891 2.119 1 98.69 122 PHE A CA 1
ATOM 946 C C . PHE A 1 122 ? 8.812 23.359 0.71 1 98.69 122 PHE A C 1
ATOM 948 O O . PHE A 1 122 ? 7.793 22.953 0.15 1 98.69 122 PHE A O 1
ATOM 955 N N . VAL A 1 123 ? 9.648 24.203 0.267 1 98.19 123 VAL A N 1
ATOM 956 C CA . VAL A 1 123 ? 9.477 24.734 -1.078 1 98.19 123 VAL A CA 1
ATOM 957 C C . VAL A 1 123 ? 10.445 24.047 -2.037 1 98.19 123 VAL A C 1
ATOM 959 O O . VAL A 1 123 ? 11.633 23.922 -1.747 1 98.19 123 VAL A O 1
ATOM 962 N N . VAL A 1 124 ? 9.914 23.562 -3.078 1 97.44 124 VAL A N 1
ATOM 963 C CA . VAL A 1 124 ? 10.68 22.922 -4.145 1 97.44 124 VAL A CA 1
ATOM 964 C C . VAL A 1 124 ? 10.094 23.297 -5.5 1 97.44 124 VAL A C 1
ATOM 966 O O . VAL A 1 124 ? 8.875 23.438 -5.641 1 97.44 124 VAL A O 1
ATOM 969 N N . ASP A 1 125 ? 10.93 23.594 -6.5 1 96.19 125 ASP A N 1
ATOM 970 C CA . ASP A 1 125 ? 10.43 23.828 -7.848 1 96.19 125 ASP A CA 1
ATOM 971 C C . ASP A 1 125 ? 10.594 22.594 -8.734 1 96.19 125 ASP A C 1
ATOM 973 O O . ASP A 1 125 ? 10.977 21.531 -8.25 1 96.19 125 ASP A O 1
ATOM 977 N N . GLU A 1 126 ? 10.242 22.703 -9.992 1 97.19 126 GLU A N 1
ATOM 978 C CA . GLU A 1 126 ? 10.188 21.562 -10.898 1 97.19 126 GLU A CA 1
ATOM 979 C C . GLU A 1 126 ? 11.578 20.953 -11.094 1 97.19 126 GLU A C 1
ATOM 981 O O . GLU A 1 126 ? 11.695 19.766 -11.398 1 97.19 126 GLU A O 1
ATOM 986 N N . THR A 1 127 ? 12.648 21.719 -10.945 1 96.94 127 THR A N 1
ATOM 987 C CA . THR A 1 127 ? 14 21.219 -11.117 1 96.94 127 THR A CA 1
ATOM 988 C C . THR A 1 127 ? 14.352 20.219 -10.016 1 96.94 127 THR A C 1
ATOM 990 O O . THR A 1 127 ? 15.32 19.469 -10.133 1 96.94 127 THR A O 1
ATOM 993 N N . GLY A 1 128 ? 13.617 20.234 -8.906 1 97.81 128 GLY A N 1
ATOM 994 C CA . GLY A 1 128 ? 13.852 19.312 -7.797 1 97.81 128 GLY A CA 1
ATOM 995 C C . GLY A 1 128 ? 13.25 17.938 -8.023 1 97.81 128 GLY A C 1
ATOM 996 O O . GLY A 1 128 ? 13.508 17.016 -7.25 1 97.81 128 GLY A O 1
ATOM 997 N N . ILE A 1 129 ? 12.43 17.797 -9.086 1 98.56 129 ILE A N 1
ATOM 998 C CA . ILE A 1 129 ? 11.844 16.5 -9.391 1 98.56 129 ILE A CA 1
ATOM 999 C C . ILE A 1 129 ? 12.922 15.555 -9.922 1 98.56 129 ILE A C 1
ATOM 1001 O O . ILE A 1 129 ? 13.523 15.82 -10.961 1 98.56 129 ILE A O 1
ATOM 1005 N N . VAL A 1 130 ? 13.18 14.492 -9.211 1 97.88 130 VAL A N 1
ATOM 1006 C CA . VAL A 1 130 ? 14.195 13.508 -9.578 1 97.88 130 VAL A CA 1
ATOM 1007 C C . VAL A 1 130 ? 13.562 12.422 -10.453 1 97.88 130 VAL A C 1
ATOM 1009 O O . VAL A 1 130 ? 14.164 11.992 -11.445 1 97.88 130 VAL A O 1
ATOM 1012 N N . SER A 1 131 ? 12.414 11.961 -10.125 1 97.75 131 SER A N 1
ATOM 1013 C CA . SER A 1 131 ? 11.719 10.922 -10.883 1 97.75 131 SER A CA 1
ATOM 1014 C C . SER A 1 131 ? 10.234 10.906 -10.57 1 97.75 131 SER A C 1
ATOM 1016 O O . SER A 1 131 ? 9.805 11.414 -9.531 1 97.75 131 SER A O 1
ATOM 1018 N N . ILE A 1 132 ? 9.469 10.469 -11.445 1 98.5 132 ILE A N 1
ATOM 1019 C CA . ILE A 1 132 ? 8.039 10.195 -11.328 1 98.5 132 ILE A CA 1
ATOM 1020 C C . ILE A 1 132 ? 7.75 8.758 -11.758 1 98.5 132 ILE A C 1
ATOM 1022 O O . ILE A 1 132 ? 8.086 8.367 -12.875 1 98.5 132 ILE A O 1
ATOM 1026 N N . SER A 1 133 ? 7.195 8.008 -10.883 1 98.69 133 SER A N 1
ATOM 1027 C CA . SER A 1 133 ? 6.922 6.609 -11.195 1 98.69 133 SER A CA 1
ATOM 1028 C C . SER A 1 133 ? 5.727 6.477 -12.133 1 98.69 133 SER A C 1
ATOM 1030 O O . SER A 1 133 ? 4.965 7.43 -12.312 1 98.69 133 SER A O 1
ATOM 1032 N N . PRO A 1 134 ? 5.582 5.273 -12.852 1 98 134 PRO A N 1
ATOM 1033 C CA . PRO A 1 134 ? 4.262 4.965 -13.398 1 98 134 PRO A CA 1
ATOM 1034 C C . PRO A 1 134 ? 3.191 4.828 -12.32 1 98 134 PRO A C 1
ATOM 1036 O O . PRO A 1 134 ? 3.504 4.871 -11.125 1 98 134 PRO A O 1
ATOM 1039 N N . PRO A 1 135 ? 1.899 4.766 -12.711 1 98.31 135 PRO A N 1
ATOM 1040 C CA . PRO A 1 135 ? 0.887 4.48 -11.695 1 98.31 135 PRO A CA 1
ATOM 1041 C C . PRO A 1 135 ? 1.172 3.189 -10.93 1 98.31 135 PRO A C 1
ATOM 1043 O O . PRO A 1 135 ? 1.626 2.205 -11.516 1 98.31 135 PRO A O 1
ATOM 1046 N N . LEU A 1 136 ? 0.949 3.244 -9.609 1 98.81 136 LEU A N 1
ATOM 1047 C CA . LEU A 1 136 ? 1.161 2.123 -8.695 1 98.81 136 LEU A CA 1
ATOM 1048 C C . LEU A 1 136 ? -0.127 1.765 -7.965 1 98.81 136 LEU A C 1
ATOM 1050 O O . LEU A 1 136 ? -0.88 2.652 -7.559 1 98.81 136 LEU A O 1
ATOM 1054 N N . SER A 1 137 ? -0.371 0.48 -7.848 1 98.62 137 SER A N 1
ATOM 1055 C CA . SER A 1 137 ? -1.534 0.073 -7.066 1 98.62 137 SER A CA 1
ATOM 1056 C C . SER A 1 137 ? -1.267 0.202 -5.57 1 98.62 137 SER A C 1
ATOM 1058 O O . SER A 1 137 ? -0.14 -0.006 -5.113 1 98.62 137 SER A O 1
ATOM 1060 N N . THR A 1 138 ? -2.225 0.505 -4.758 1 97.56 138 THR A N 1
ATOM 1061 C CA . THR A 1 138 ? -2.033 0.671 -3.322 1 97.56 138 THR A CA 1
ATOM 1062 C C . THR A 1 138 ? -2.482 -0.578 -2.568 1 97.56 138 THR A C 1
ATOM 1064 O O . THR A 1 138 ? -1.764 -1.077 -1.7 1 97.56 138 THR A 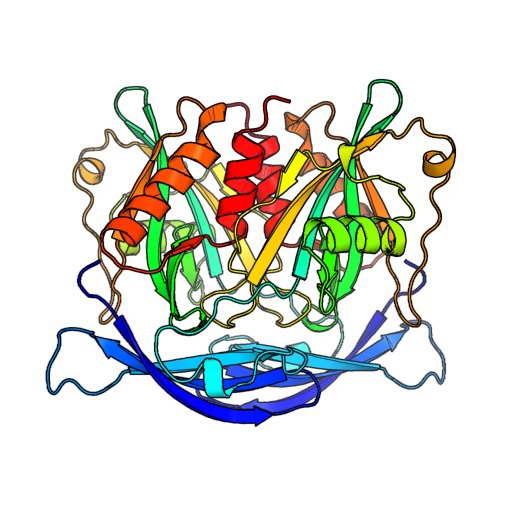O 1
ATOM 1067 N N . GLU A 1 139 ? -3.676 -1.061 -2.846 1 96.94 139 GLU A N 1
ATOM 1068 C CA . GLU A 1 139 ? -4.234 -2.309 -2.336 1 96.94 139 GLU A CA 1
ATOM 1069 C C . GLU A 1 139 ? -5.07 -3.014 -3.402 1 96.94 139 GLU A C 1
ATOM 1071 O O . GLU A 1 139 ? -6.301 -3.029 -3.324 1 96.94 139 GLU A O 1
ATOM 1076 N N . PRO A 1 140 ? -4.379 -3.666 -4.309 1 97.69 140 PRO A N 1
ATOM 1077 C CA . PRO A 1 140 ? -5.043 -4.102 -5.543 1 97.69 140 PRO A CA 1
ATOM 1078 C C . PRO A 1 140 ? -6.059 -5.219 -5.301 1 97.69 140 PRO A C 1
ATOM 1080 O O . PRO A 1 140 ? -6.84 -5.551 -6.199 1 97.69 140 PRO A O 1
ATOM 1083 N N . GLY A 1 141 ? -6.113 -5.832 -4.16 1 96.88 141 GLY A N 1
ATOM 1084 C CA . GLY A 1 141 ? -7.125 -6.824 -3.838 1 96.88 141 GLY A CA 1
ATOM 1085 C C . GLY A 1 141 ? -8.406 -6.219 -3.293 1 96.88 141 GLY A C 1
ATOM 1086 O O . GLY A 1 141 ? -9.406 -6.918 -3.117 1 96.88 141 GLY A O 1
ATOM 1087 N N . LEU A 1 142 ? -8.352 -4.902 -3.055 1 97.69 142 LEU A N 1
ATOM 1088 C CA . LEU A 1 142 ? -9.461 -4.293 -2.328 1 97.69 142 LEU A CA 1
ATOM 1089 C C . LEU A 1 142 ? -10.008 -3.086 -3.084 1 97.69 142 LEU A C 1
ATOM 1091 O O . LEU A 1 142 ? -11.203 -2.793 -3.012 1 97.69 142 LEU A O 1
ATOM 1095 N N . THR A 1 143 ? -9.172 -2.334 -3.701 1 97.75 143 THR A N 1
ATOM 1096 C CA . THR A 1 143 ? -9.578 -1.058 -4.277 1 97.75 143 THR A CA 1
ATOM 1097 C C . THR A 1 143 ? -8.852 -0.808 -5.598 1 97.75 143 THR A C 1
ATOM 1099 O O . THR A 1 143 ? -7.859 -1.471 -5.902 1 97.75 143 THR A O 1
ATOM 1102 N N . ASP A 1 144 ? -9.422 0.076 -6.398 1 97.38 144 ASP A N 1
ATOM 1103 C CA . ASP A 1 144 ? -8.766 0.496 -7.633 1 97.38 144 ASP A CA 1
ATOM 1104 C C . ASP A 1 144 ? -7.98 1.787 -7.422 1 97.38 144 ASP A C 1
ATOM 1106 O O . ASP A 1 144 ? -7.586 2.443 -8.383 1 97.38 144 ASP A O 1
ATOM 1110 N N . SER A 1 145 ? -7.758 2.174 -6.137 1 96.12 145 SER A N 1
ATOM 1111 C CA . SER A 1 145 ? -6.918 3.332 -5.844 1 96.12 145 SER A CA 1
ATOM 1112 C C . SER A 1 145 ? -5.488 3.117 -6.324 1 96.12 145 SER A C 1
ATOM 1114 O O . SER A 1 145 ? -4.891 2.07 -6.062 1 96.12 145 SER A O 1
ATOM 1116 N N . CYS A 1 146 ? -4.977 4.082 -7.055 1 97.5 146 CYS A N 1
ATOM 1117 C CA . CYS A 1 146 ? -3.588 4.07 -7.508 1 97.5 146 CYS A CA 1
ATOM 1118 C C . CYS A 1 146 ? -2.904 5.398 -7.203 1 97.5 146 CYS A C 1
ATOM 1120 O O . CYS A 1 146 ? -3.564 6.434 -7.113 1 97.5 146 CYS A O 1
ATOM 1122 N N . CYS A 1 147 ? -1.646 5.309 -6.953 1 98.19 147 CYS A N 1
ATOM 1123 C CA . CYS A 1 147 ? -0.848 6.504 -6.695 1 98.19 147 CYS A CA 1
ATOM 1124 C C . CYS A 1 147 ? 0.365 6.559 -7.613 1 98.19 147 CYS A C 1
ATOM 1126 O O . CYS A 1 147 ? 0.59 5.645 -8.406 1 98.19 147 CYS A O 1
ATOM 1128 N N . VAL A 1 148 ? 1.014 7.695 -7.562 1 98.44 148 VAL A N 1
ATOM 1129 C CA . VAL A 1 148 ? 2.305 7.898 -8.211 1 98.44 148 VAL A CA 1
ATOM 1130 C C . VAL A 1 148 ? 3.34 8.344 -7.18 1 98.44 148 VAL A C 1
ATOM 1132 O O . VAL A 1 148 ? 3.055 9.188 -6.332 1 98.44 148 VAL A O 1
ATOM 1135 N N . LEU A 1 149 ? 4.488 7.66 -7.207 1 98.88 149 LEU A N 1
ATOM 1136 C CA . LEU A 1 149 ? 5.59 8.102 -6.359 1 98.88 149 LEU A CA 1
ATOM 1137 C C . LEU A 1 149 ? 6.41 9.18 -7.055 1 98.88 149 LEU A C 1
ATOM 1139 O O . LEU A 1 149 ? 6.914 8.969 -8.164 1 98.88 149 LEU A O 1
ATOM 1143 N N . VAL A 1 150 ? 6.539 10.297 -6.461 1 98.88 150 VAL A N 1
ATOM 1144 C CA . VAL A 1 150 ? 7.367 11.383 -6.969 1 98.88 150 VAL A CA 1
ATOM 1145 C C . VAL A 1 150 ? 8.555 11.609 -6.039 1 98.88 150 VAL A C 1
ATOM 1147 O O . VAL A 1 150 ? 8.375 11.852 -4.844 1 98.88 150 VAL A O 1
ATOM 1150 N N . ARG A 1 151 ? 9.75 11.547 -6.555 1 98.62 151 ARG A N 1
ATOM 1151 C CA . ARG A 1 151 ? 10.953 11.836 -5.781 1 98.62 151 ARG A CA 1
ATOM 1152 C C . ARG A 1 151 ? 11.375 13.289 -5.945 1 98.62 151 ARG A C 1
ATOM 1154 O O . ARG A 1 151 ? 11.484 13.789 -7.07 1 98.62 151 ARG A O 1
ATOM 1161 N N . LEU A 1 152 ? 11.57 13.883 -4.848 1 98.69 152 LEU A N 1
ATOM 1162 C CA . LEU A 1 152 ? 12 15.273 -4.855 1 98.69 152 LEU A CA 1
ATOM 1163 C C . LEU A 1 152 ? 13.336 15.438 -4.137 1 98.69 152 LEU A C 1
ATOM 1165 O O . LEU A 1 152 ? 13.562 14.82 -3.096 1 98.69 152 LEU A O 1
ATOM 1169 N N . ASP A 1 153 ? 14.195 16.156 -4.715 1 97.94 153 ASP A N 1
ATOM 1170 C CA . ASP A 1 153 ? 15.383 16.672 -4.039 1 97.94 153 ASP A CA 1
ATOM 1171 C C . ASP A 1 153 ? 15.156 18.109 -3.551 1 97.94 153 ASP A C 1
ATOM 1173 O O . ASP A 1 153 ? 14.891 19 -4.352 1 97.94 153 ASP A O 1
ATOM 1177 N N . VAL A 1 154 ? 15.227 18.297 -2.275 1 98.12 154 VAL A N 1
ATOM 1178 C CA . VAL A 1 154 ? 14.891 19.578 -1.658 1 98.12 154 VAL A CA 1
ATOM 1179 C C . VAL A 1 154 ? 16.156 20.234 -1.095 1 98.12 154 VAL A C 1
ATOM 1181 O O . VAL A 1 154 ? 16.844 19.641 -0.261 1 98.12 154 VAL A O 1
ATOM 1184 N N . ASP A 1 155 ? 16.422 21.453 -1.521 1 97.44 155 ASP A N 1
ATOM 1185 C CA . ASP A 1 155 ? 17.516 22.234 -0.958 1 97.44 155 ASP A CA 1
ATOM 1186 C C . ASP A 1 155 ? 17.141 22.828 0.397 1 97.44 155 ASP A C 1
ATOM 1188 O O . ASP A 1 155 ? 16.469 23.859 0.461 1 97.44 155 ASP A O 1
ATOM 1192 N N . GLY A 1 156 ? 17.594 22.172 1.428 1 96.62 156 GLY A N 1
ATOM 1193 C CA . GLY A 1 156 ? 17.266 22.594 2.781 1 96.62 156 GLY A CA 1
ATOM 1194 C C . GLY A 1 156 ? 17.938 23.891 3.176 1 96.62 156 GLY A C 1
ATOM 1195 O O . GLY A 1 156 ? 17.578 24.5 4.188 1 96.62 156 GLY A O 1
ATOM 1196 N N . GLU A 1 157 ? 18.891 24.375 2.363 1 95.44 157 GLU A N 1
ATOM 1197 C CA . GLU A 1 157 ? 19.625 25.594 2.674 1 95.44 157 GLU A CA 1
ATOM 1198 C C . GLU A 1 157 ? 18.906 26.828 2.105 1 95.44 157 GLU A C 1
ATOM 1200 O O . GLU A 1 157 ? 19.219 27.953 2.49 1 95.44 157 GLU A O 1
ATOM 1205 N N . ARG A 1 158 ? 18 26.562 1.207 1 94.75 158 ARG A N 1
ATOM 1206 C CA . ARG A 1 158 ? 17.219 27.672 0.685 1 94.75 158 ARG A CA 1
ATOM 1207 C C . ARG A 1 158 ? 16.547 28.438 1.814 1 94.75 158 ARG A C 1
ATOM 1209 O O . ARG A 1 158 ? 16.047 27.844 2.766 1 94.75 158 ARG A O 1
ATOM 1216 N N . ALA A 1 159 ? 16.5 29.766 1.685 1 95.5 159 ALA A N 1
ATOM 1217 C CA . ALA A 1 159 ? 15.961 30.625 2.738 1 95.5 159 ALA A CA 1
ATOM 1218 C C . ALA A 1 159 ? 14.539 30.203 3.121 1 95.5 159 ALA A C 1
ATOM 1220 O O . ALA A 1 159 ? 14.211 30.125 4.305 1 95.5 159 ALA A O 1
ATOM 1221 N N . GLU A 1 160 ? 13.789 29.891 2.119 1 94.94 160 GLU A N 1
ATOM 1222 C CA . GLU A 1 160 ? 12.391 29.516 2.344 1 94.94 160 GLU A CA 1
ATOM 1223 C C . GLU A 1 160 ? 12.289 28.203 3.102 1 94.94 160 GLU A C 1
ATOM 1225 O O . GLU A 1 160 ? 11.281 27.922 3.746 1 94.94 160 GLU A O 1
ATOM 1230 N N . ASN A 1 161 ? 13.32 27.375 3.043 1 97.5 161 ASN A N 1
ATOM 1231 C CA . ASN A 1 161 ? 13.281 26.016 3.598 1 97.5 161 ASN A CA 1
ATOM 1232 C C . ASN A 1 161 ? 13.977 25.953 4.957 1 97.5 161 ASN A C 1
ATOM 1234 O O . ASN A 1 161 ? 14.078 24.891 5.555 1 97.5 161 ASN A O 1
ATOM 1238 N N . GLN A 1 162 ? 14.469 27.094 5.414 1 94.62 162 GLN A N 1
ATOM 1239 C CA . GLN A 1 162 ? 15.094 27.125 6.73 1 94.62 162 GLN A CA 1
ATOM 1240 C C . GLN A 1 162 ? 14.055 27 7.84 1 94.62 162 GLN A C 1
ATOM 1242 O O . GLN A 1 162 ? 14.305 26.375 8.867 1 94.62 162 GLN A O 1
ATOM 1247 N N . GLU A 1 163 ? 12.953 27.641 7.617 1 94.44 163 GLU A N 1
ATOM 1248 C CA . GLU A 1 163 ? 11.805 27.547 8.516 1 94.44 163 GLU A CA 1
ATOM 1249 C C . GLU A 1 163 ? 10.516 27.281 7.742 1 94.44 163 GLU A C 1
ATOM 1251 O O . GLU A 1 163 ? 9.641 28.141 7.676 1 94.44 163 GLU A O 1
ATOM 1256 N N . PRO A 1 164 ? 10.445 26.078 7.293 1 95.88 164 PRO A N 1
ATOM 1257 C CA . PRO A 1 164 ? 9.25 25.766 6.5 1 95.88 164 PRO A CA 1
ATOM 1258 C C . PRO A 1 164 ? 7.957 25.953 7.289 1 95.88 164 PRO A C 1
ATOM 1260 O O . PRO A 1 164 ? 7.902 25.609 8.477 1 95.88 164 PRO A O 1
ATOM 1263 N N . LYS A 1 165 ? 6.977 26.547 6.621 1 95.56 165 LYS A N 1
ATOM 1264 C CA . LYS A 1 165 ? 5.668 26.781 7.23 1 95.56 165 LYS A CA 1
ATOM 1265 C C . LYS A 1 165 ? 4.57 26.031 6.473 1 95.56 165 LYS A C 1
ATOM 1267 O O . LYS A 1 165 ? 4.328 26.297 5.297 1 95.56 165 LYS A O 1
ATOM 1272 N N . GLN A 1 166 ? 3.926 25.156 7.16 1 96.81 166 GLN A N 1
ATOM 1273 C CA . GLN A 1 166 ? 2.838 24.391 6.566 1 96.81 166 GLN A CA 1
ATOM 1274 C C . GLN A 1 166 ? 1.669 25.297 6.188 1 96.81 166 GLN A C 1
ATOM 1276 O O . GLN A 1 166 ? 1.501 26.375 6.762 1 96.81 166 GLN A O 1
ATOM 1281 N N . HIS A 1 167 ? 0.941 24.922 5.199 1 96 167 HIS A N 1
ATOM 1282 C CA . HIS A 1 167 ? -0.302 25.562 4.766 1 96 167 HIS A CA 1
ATOM 1283 C C . HIS A 1 167 ? -1.443 24.547 4.723 1 96 167 HIS A C 1
ATOM 1285 O O . HIS A 1 167 ? -1.979 24.25 3.65 1 96 167 HIS A O 1
ATOM 1291 N N . LEU A 1 168 ? -1.88 24.156 5.82 1 93.5 168 LEU A N 1
ATOM 1292 C CA . LEU A 1 168 ? -2.828 23.047 5.965 1 93.5 168 LEU A CA 1
ATOM 1293 C C . LEU A 1 168 ? -4.262 23.531 5.781 1 93.5 168 LEU A C 1
ATOM 1295 O O . LEU A 1 168 ? -4.59 24.672 6.152 1 93.5 168 LEU A O 1
ATOM 1299 N N . ASP A 1 169 ? -5.047 22.672 5.172 1 87.25 169 ASP A N 1
ATOM 1300 C CA . ASP A 1 169 ? -6.477 22.953 5.105 1 87.25 169 ASP A CA 1
ATOM 1301 C C . ASP A 1 169 ? -7.125 22.828 6.484 1 87.25 169 ASP A C 1
ATOM 1303 O O . ASP A 1 169 ? -6.535 22.25 7.406 1 87.25 169 ASP A O 1
ATOM 1307 N N . TYR A 1 170 ? -8.297 23.344 6.484 1 82.75 170 TYR A N 1
ATOM 1308 C CA . TYR A 1 170 ? -9.047 23.234 7.73 1 82.75 170 TYR A CA 1
ATOM 1309 C C . TYR A 1 170 ? -9.25 21.781 8.125 1 82.75 170 TYR A C 1
ATOM 1311 O O . TYR A 1 170 ? -9.57 20.938 7.277 1 82.75 170 TYR A O 1
ATOM 1319 N N . GLY A 1 171 ? -8.953 21.531 9.375 1 80.62 171 GLY A N 1
ATOM 1320 C CA . GLY A 1 171 ? -9.195 20.188 9.883 1 80.62 171 GLY A CA 1
ATOM 1321 C C . GLY A 1 171 ? -7.984 19.281 9.781 1 80.62 171 GLY A C 1
ATOM 1322 O O . GLY A 1 171 ? -7.941 18.219 10.406 1 80.62 171 GLY A O 1
ATOM 1323 N N . GLU A 1 172 ? -7.012 19.656 8.93 1 89.44 172 GLU A N 1
ATOM 1324 C CA . GLU A 1 172 ? -5.805 18.844 8.836 1 89.44 172 GLU A CA 1
ATOM 1325 C C . GLU A 1 172 ? -4.906 19.062 10.055 1 89.44 172 GLU A C 1
ATOM 1327 O O . GLU A 1 172 ? -4.781 20.172 10.555 1 89.44 172 GLU A O 1
ATOM 1332 N N . ASP A 1 173 ? -4.496 18.062 10.609 1 94.94 173 ASP A N 1
ATOM 1333 C CA . ASP A 1 173 ? -3.564 18.016 11.734 1 94.94 173 ASP A CA 1
ATOM 1334 C C . ASP A 1 173 ? -2.379 17.094 11.422 1 94.94 173 ASP A C 1
ATOM 1336 O O . ASP A 1 173 ? -2.402 15.906 11.734 1 94.94 173 ASP A O 1
ATOM 1340 N N . ILE A 1 174 ? -1.34 17.703 10.82 1 97.88 174 ILE A N 1
ATOM 1341 C CA . ILE A 1 174 ? -0.204 16.953 10.289 1 97.88 174 ILE A CA 1
ATOM 1342 C C . ILE A 1 174 ? 1.085 17.453 10.945 1 97.88 174 ILE A C 1
ATOM 1344 O O . ILE A 1 174 ? 1.33 18.656 11.031 1 97.88 174 ILE A O 1
ATOM 1348 N N . GLU A 1 175 ? 1.83 16.578 11.484 1 98.06 175 GLU A N 1
ATOM 1349 C CA . GLU A 1 175 ? 3.17 16.859 11.984 1 98.06 175 GLU A CA 1
ATOM 1350 C C . GLU A 1 175 ? 4.238 16.438 10.984 1 98.06 175 GLU A C 1
ATOM 1352 O O . GLU A 1 175 ? 4.125 15.391 10.352 1 98.06 175 GLU A O 1
ATOM 1357 N N . VAL A 1 176 ? 5.266 17.266 10.82 1 98.56 176 VAL A N 1
ATOM 1358 C CA . VAL A 1 176 ? 6.344 16.969 9.891 1 98.56 176 VAL A CA 1
ATOM 1359 C C . VAL A 1 176 ? 7.547 16.422 10.648 1 98.56 176 VAL A C 1
ATOM 1361 O O . VAL A 1 176 ? 7.965 16.984 11.664 1 98.56 176 VAL A O 1
ATOM 1364 N N . LEU A 1 177 ? 8.086 15.344 10.203 1 98.56 177 LEU A N 1
ATOM 1365 C CA . LEU A 1 177 ? 9.281 14.711 10.758 1 98.56 177 LEU A CA 1
ATOM 1366 C C . LEU A 1 177 ? 10.391 14.625 9.711 1 98.56 177 LEU A C 1
ATOM 1368 O O . LEU A 1 177 ? 10.125 14.312 8.547 1 98.56 177 LEU A O 1
ATOM 1372 N N . LEU A 1 178 ? 11.555 14.93 10.094 1 98.12 178 LEU A N 1
ATOM 1373 C CA . LEU A 1 178 ? 12.75 14.703 9.281 1 98.12 178 LEU A CA 1
ATOM 1374 C C . LEU A 1 178 ? 13.523 13.492 9.789 1 98.12 178 LEU A C 1
ATOM 1376 O O . LEU A 1 178 ? 14.164 13.555 10.844 1 98.12 178 LEU A O 1
ATOM 1380 N N . ILE A 1 179 ? 13.484 12.422 9.047 1 98.56 179 ILE A N 1
ATOM 1381 C CA . ILE A 1 179 ? 14.172 11.195 9.445 1 98.56 179 ILE A CA 1
ATOM 1382 C C . ILE A 1 179 ? 15.57 11.172 8.82 1 98.56 179 ILE A C 1
ATOM 1384 O O . ILE A 1 179 ? 15.711 11.18 7.594 1 98.56 179 ILE A O 1
ATOM 1388 N N . PRO A 1 180 ? 16.609 11.094 9.656 1 97.44 180 PRO A N 1
ATOM 1389 C CA . PRO A 1 180 ? 17.969 11.094 9.102 1 97.44 180 PRO A CA 1
ATOM 1390 C C . PRO A 1 180 ? 18.281 9.844 8.289 1 97.44 180 PRO A C 1
ATOM 1392 O O . PRO A 1 180 ? 17.938 8.734 8.711 1 97.44 180 PRO A O 1
ATOM 1395 N N . ILE A 1 181 ? 18.922 10.07 7.105 1 96.38 181 ILE A N 1
ATOM 1396 C CA . ILE A 1 181 ? 19.281 8.914 6.289 1 96.38 181 ILE A CA 1
ATOM 1397 C C . ILE A 1 181 ? 20.719 9.078 5.777 1 96.38 181 ILE A C 1
ATOM 1399 O O . ILE A 1 181 ? 21.109 8.445 4.793 1 96.38 181 ILE A O 1
ATOM 1403 N N . SER A 1 182 ? 21.484 10.016 6.387 1 95.56 182 SER A N 1
ATOM 1404 C CA . SER A 1 182 ? 22.891 10.148 6.008 1 95.56 182 SER A CA 1
ATOM 1405 C C . SER A 1 182 ? 23.625 8.828 6.156 1 95.56 182 SER A C 1
ATOM 1407 O O . SER A 1 182 ? 24.562 8.547 5.406 1 95.56 182 SER A O 1
ATOM 1409 N N . GLU A 1 183 ? 23.297 8.078 7.141 1 94.5 183 GLU A N 1
ATOM 1410 C CA . GLU A 1 183 ? 23.688 6.684 7.297 1 94.5 183 GLU A CA 1
ATOM 1411 C C . GLU A 1 183 ? 22.531 5.746 6.98 1 94.5 183 GLU A C 1
ATOM 1413 O O . GLU A 1 183 ? 21.781 5.344 7.879 1 94.5 183 GLU A O 1
ATOM 1418 N N . PRO A 1 184 ? 22.469 5.266 5.758 1 94.75 184 PRO A N 1
ATOM 1419 C CA . PRO A 1 184 ? 21.297 4.523 5.309 1 94.75 184 PRO A CA 1
ATOM 1420 C C . PRO A 1 184 ? 21.031 3.275 6.145 1 94.75 184 PRO A C 1
ATOM 1422 O O . PRO A 1 184 ? 19.875 2.895 6.344 1 94.75 184 PRO A O 1
ATOM 1425 N N . LYS A 1 185 ? 22.062 2.699 6.656 1 94.75 185 LYS A N 1
ATOM 1426 C CA . LYS A 1 185 ? 21.938 1.457 7.414 1 94.75 185 LYS A CA 1
ATOM 1427 C C . LYS A 1 185 ? 21.078 1.662 8.664 1 94.75 185 LYS A C 1
ATOM 1429 O O . LYS A 1 185 ? 20.531 0.703 9.211 1 94.75 185 LYS A O 1
ATOM 1434 N N . THR A 1 186 ? 20.938 2.895 9.117 1 96.19 186 THR A N 1
ATOM 1435 C CA . THR A 1 186 ? 20.219 3.176 10.352 1 96.19 186 THR A CA 1
ATOM 1436 C C . THR A 1 186 ? 18.797 3.65 10.055 1 96.19 186 THR A C 1
ATOM 1438 O O . THR A 1 186 ? 18.047 3.996 10.969 1 96.19 186 THR A O 1
ATOM 1441 N N . ALA A 1 187 ? 18.391 3.625 8.797 1 96.75 187 ALA A N 1
ATOM 1442 C CA . ALA A 1 187 ? 17.125 4.23 8.367 1 96.75 187 ALA A CA 1
ATOM 1443 C C . ALA A 1 187 ? 15.945 3.627 9.109 1 96.75 187 ALA A C 1
ATOM 1445 O O . ALA A 1 187 ? 15.086 4.355 9.617 1 96.75 187 ALA A O 1
ATOM 1446 N N . VAL A 1 188 ? 15.875 2.328 9.219 1 97.56 188 VAL A N 1
ATOM 1447 C CA . VAL A 1 188 ? 14.758 1.656 9.867 1 97.56 188 VAL A CA 1
ATOM 1448 C C . VAL A 1 188 ? 14.766 1.962 11.359 1 97.56 188 VAL A C 1
ATOM 1450 O O . VAL A 1 188 ? 13.703 2.156 11.969 1 97.56 188 VAL A O 1
ATOM 1453 N N . GLY A 1 189 ? 15.969 1.933 11.906 1 97.94 189 GLY A N 1
ATOM 1454 C CA . GLY A 1 189 ? 16.094 2.295 13.312 1 97.94 189 GLY A CA 1
ATOM 1455 C C . GLY A 1 189 ? 15.617 3.707 13.602 1 97.94 189 GLY A C 1
ATOM 1456 O O . GLY A 1 189 ? 14.953 3.949 14.609 1 97.94 189 GLY A O 1
ATOM 1457 N N . GLU A 1 190 ? 16 4.68 12.766 1 98.12 190 GLU A N 1
ATOM 1458 C CA . GLU A 1 190 ? 15.57 6.066 12.922 1 98.12 190 GLU A CA 1
ATOM 1459 C C . GLU A 1 190 ? 14.055 6.188 12.82 1 98.12 190 GLU A C 1
ATOM 1461 O O . GLU A 1 190 ? 13.438 6.945 13.57 1 98.12 190 GLU A O 1
ATOM 1466 N N . LEU A 1 191 ? 13.477 5.449 11.875 1 98.38 191 LEU A N 1
ATOM 1467 C CA . LEU A 1 191 ? 12.023 5.438 11.719 1 98.38 191 LEU A CA 1
ATOM 1468 C C . LEU A 1 191 ? 11.352 4.859 12.961 1 98.38 191 LEU A C 1
ATOM 1470 O O . LEU A 1 191 ? 10.359 5.402 13.445 1 98.38 191 LEU A O 1
ATOM 1474 N N . SER A 1 192 ? 11.906 3.785 13.461 1 98.19 192 SER A N 1
ATOM 1475 C CA . SER A 1 192 ? 11.398 3.164 14.68 1 98.19 192 SER A CA 1
ATOM 1476 C C . SER A 1 192 ? 11.469 4.125 15.859 1 98.19 192 SER A C 1
ATOM 1478 O O . SER A 1 192 ? 10.547 4.172 16.688 1 98.19 192 SER A O 1
ATOM 1480 N N . SER A 1 193 ? 12.57 4.836 15.984 1 98.25 193 SER A N 1
ATOM 1481 C CA . SER A 1 193 ? 12.727 5.824 17.047 1 98.25 193 SER A CA 1
ATOM 1482 C C . SER A 1 193 ? 11.641 6.895 16.953 1 98.25 193 SER A C 1
ATOM 1484 O O . SER A 1 193 ? 11.133 7.348 17.984 1 98.25 193 SER A O 1
ATOM 1486 N N . ALA A 1 194 ? 11.336 7.316 15.742 1 98 194 ALA A N 1
ATOM 1487 C CA . ALA A 1 194 ? 10.266 8.297 15.555 1 98 194 ALA A CA 1
ATOM 1488 C C . ALA A 1 194 ? 8.93 7.758 16.047 1 98 194 ALA A C 1
ATOM 1490 O O . ALA A 1 194 ? 8.164 8.477 16.703 1 98 194 ALA A O 1
ATOM 1491 N N . VAL A 1 195 ? 8.641 6.516 15.758 1 98.31 195 VAL A N 1
ATOM 1492 C CA . VAL A 1 195 ? 7.414 5.875 16.219 1 98.31 195 VAL A CA 1
ATOM 1493 C C . VAL A 1 195 ? 7.379 5.867 17.75 1 98.31 195 VAL A C 1
ATOM 1495 O O . VAL A 1 195 ? 6.344 6.148 18.359 1 98.31 195 VAL A O 1
ATOM 1498 N N . GLN A 1 196 ? 8.469 5.543 18.344 1 97.62 196 GLN A N 1
ATOM 1499 C CA . GLN A 1 196 ? 8.562 5.418 19.797 1 97.62 196 GLN A CA 1
ATOM 1500 C C . GLN A 1 196 ? 8.289 6.754 20.484 1 97.62 196 GLN A C 1
ATOM 1502 O O . GLN A 1 196 ? 7.809 6.785 21.625 1 97.62 196 GLN A O 1
ATOM 1507 N N . ARG A 1 197 ? 8.578 7.863 19.797 1 96.44 197 ARG A N 1
ATOM 1508 C CA . ARG A 1 197 ? 8.289 9.18 20.359 1 96.44 197 ARG A CA 1
ATOM 1509 C C . ARG A 1 197 ? 6.793 9.352 20.609 1 96.44 197 ARG A C 1
ATOM 1511 O O . ARG A 1 197 ? 6.387 9.953 21.609 1 96.44 197 ARG A O 1
ATOM 1518 N N . TYR A 1 198 ? 5.973 8.828 19.734 1 96.06 198 TYR A N 1
ATOM 1519 C CA . TYR A 1 198 ? 4.527 8.906 19.922 1 96.06 198 TYR A CA 1
ATOM 1520 C C . TYR A 1 198 ? 4.062 7.953 21.016 1 96.06 198 TYR A C 1
ATOM 1522 O O . TYR A 1 198 ? 3.254 8.328 21.875 1 96.06 198 TYR A O 1
ATOM 1530 N N . THR A 1 199 ? 4.629 6.812 21 1 93.38 199 THR A N 1
ATOM 1531 C CA . THR A 1 199 ? 4.262 5.82 22 1 93.38 199 THR A CA 1
ATOM 1532 C C . THR A 1 199 ? 4.602 6.312 23.391 1 93.38 199 THR A C 1
ATOM 1534 O O . THR A 1 199 ? 3.859 6.059 24.344 1 93.38 199 THR A O 1
ATOM 1537 N N . ALA A 1 200 ? 5.727 6.961 23.5 1 94.5 200 ALA A N 1
ATOM 1538 C CA . ALA A 1 200 ? 6.172 7.492 24.797 1 94.5 200 ALA A CA 1
ATOM 1539 C C . ALA A 1 200 ? 5.207 8.555 25.312 1 94.5 200 ALA A C 1
ATOM 1541 O O . ALA A 1 200 ? 5.094 8.758 26.516 1 94.5 200 ALA A O 1
ATOM 1542 N N . LYS A 1 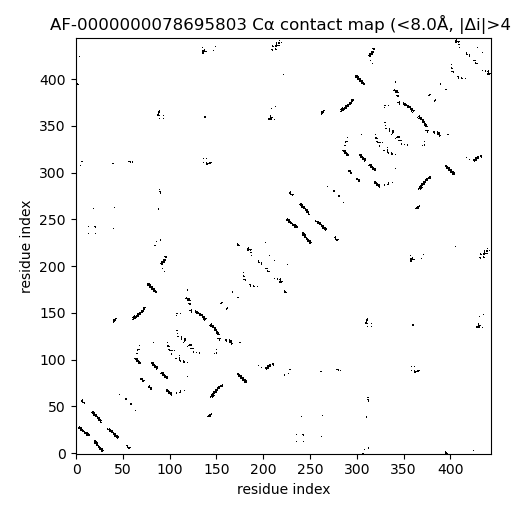201 ? 4.5 9.195 24.438 1 92.25 201 LYS A N 1
ATOM 1543 C CA . LYS A 1 201 ? 3.531 10.219 24.812 1 92.25 201 LYS A CA 1
ATOM 1544 C C . LYS A 1 201 ? 2.141 9.617 25 1 92.25 201 LYS A C 1
ATOM 1546 O O . LYS A 1 201 ? 1.156 10.352 25.141 1 92.25 201 LYS A O 1
ATOM 1551 N N . GLY A 1 202 ? 2.092 8.289 24.906 1 90.75 202 GLY A N 1
ATOM 1552 C CA . GLY A 1 202 ? 0.828 7.602 25.109 1 90.75 202 GLY A CA 1
ATOM 1553 C C . GLY A 1 202 ? -0.035 7.551 23.859 1 90.75 202 GLY A C 1
ATOM 1554 O O . GLY A 1 202 ? -1.227 7.246 23.938 1 90.75 202 GLY A O 1
ATOM 1555 N N . GLN A 1 203 ? 0.549 7.934 22.734 1 93.44 203 GLN A N 1
ATOM 1556 C CA . GLN A 1 203 ? -0.17 7.875 21.469 1 93.44 203 GLN A CA 1
ATOM 1557 C C . GLN A 1 203 ? 0.182 6.609 20.703 1 93.44 203 GLN A C 1
ATOM 1559 O O . GLN A 1 203 ? 1.34 6.184 20.688 1 93.44 203 GLN A O 1
ATOM 1564 N N . ARG A 1 204 ? -0.834 5.973 20.203 1 96 204 ARG A N 1
ATOM 1565 C CA . ARG A 1 204 ? -0.577 4.848 19.312 1 96 204 ARG A CA 1
ATOM 1566 C C . ARG A 1 204 ? -0.07 5.324 17.953 1 96 204 ARG A C 1
ATOM 1568 O O . ARG A 1 204 ? -0.524 6.348 17.438 1 96 204 ARG A O 1
ATOM 1575 N N . ALA A 1 205 ? 0.876 4.586 17.453 1 98.06 205 ALA A N 1
ATOM 1576 C CA . ALA A 1 205 ? 1.463 4.984 16.172 1 98.06 205 ALA A CA 1
ATOM 1577 C C . ALA A 1 205 ? 1.767 3.766 15.305 1 98.06 205 ALA A C 1
ATOM 1579 O O . ALA A 1 205 ? 2.09 2.693 15.82 1 98.06 205 ALA A O 1
ATOM 1580 N N . ILE A 1 206 ? 1.613 3.889 14.055 1 98.62 206 ILE A N 1
ATOM 1581 C CA . ILE A 1 206 ? 1.869 2.865 13.047 1 98.62 206 ILE A CA 1
ATOM 1582 C C . ILE A 1 206 ? 2.553 3.496 11.836 1 98.62 206 ILE A C 1
ATOM 1584 O O . ILE A 1 206 ? 2.549 4.719 11.68 1 98.62 206 ILE A O 1
ATOM 1588 N N . VAL A 1 207 ? 3.252 2.695 11.047 1 98.88 207 VAL A N 1
ATOM 1589 C CA . VAL A 1 207 ? 3.926 3.188 9.852 1 98.88 207 VAL A CA 1
ATOM 1590 C C . VAL A 1 207 ? 3.211 2.672 8.609 1 98.88 207 VAL A C 1
ATOM 1592 O O . VAL A 1 207 ? 2.805 1.508 8.555 1 98.88 207 VAL A O 1
ATOM 1595 N N . ASP A 1 208 ? 3.018 3.57 7.633 1 98.88 208 ASP A N 1
ATOM 1596 C CA . ASP A 1 208 ? 2.525 3.166 6.32 1 98.88 208 ASP A CA 1
ATOM 1597 C C . ASP A 1 208 ? 3.492 2.197 5.645 1 98.88 208 ASP A C 1
ATOM 1599 O O . ASP A 1 208 ? 4.707 2.398 5.68 1 98.88 208 ASP A O 1
ATOM 1603 N N . ALA A 1 209 ? 2.924 1.233 5.008 1 98.88 209 ALA A N 1
ATOM 1604 C CA . ALA A 1 209 ? 3.73 0.144 4.465 1 98.88 209 ALA A CA 1
ATOM 1605 C C . ALA A 1 209 ? 4.652 0.646 3.357 1 98.88 209 ALA A C 1
ATOM 1607 O O . ALA A 1 209 ? 5.781 0.167 3.219 1 98.88 209 ALA A O 1
ATOM 1608 N N . LYS A 1 210 ? 4.199 1.596 2.514 1 98.75 210 LYS A N 1
ATOM 1609 C CA . LYS A 1 210 ? 5.043 2.131 1.447 1 98.75 210 LYS A CA 1
ATOM 1610 C C . LYS A 1 210 ? 6.297 2.789 2.016 1 98.75 210 LYS A C 1
ATOM 1612 O O . LYS A 1 210 ? 7.402 2.57 1.513 1 98.75 210 LYS A O 1
ATOM 1617 N N . LEU A 1 211 ? 6.133 3.521 3.072 1 98.88 211 LEU A N 1
ATOM 1618 C CA . LEU A 1 211 ? 7.266 4.172 3.727 1 98.88 211 LEU A CA 1
ATOM 1619 C C . LEU A 1 211 ? 8.188 3.143 4.363 1 98.88 211 LEU A C 1
ATOM 1621 O O . LEU A 1 211 ? 9.414 3.209 4.191 1 98.88 211 LEU A O 1
ATOM 1625 N N . TYR A 1 212 ? 7.629 2.184 5.055 1 98.81 212 TYR A N 1
ATOM 1626 C CA . TYR A 1 212 ? 8.445 1.201 5.758 1 98.81 212 TYR A CA 1
ATOM 1627 C C . TYR A 1 212 ? 9.281 0.39 4.777 1 98.81 212 TYR A C 1
ATOM 1629 O O . TYR A 1 212 ? 10.477 0.168 5.004 1 98.81 212 TYR A O 1
ATOM 1637 N N . THR A 1 213 ? 8.672 -0.108 3.693 1 98.62 213 THR A N 1
ATOM 1638 C CA . THR A 1 213 ? 9.398 -0.935 2.742 1 98.62 213 THR A CA 1
ATOM 1639 C C . THR A 1 213 ? 10.523 -0.137 2.088 1 98.62 213 THR A C 1
ATOM 1641 O O . THR A 1 213 ? 11.609 -0.672 1.833 1 98.62 213 THR A O 1
ATOM 1644 N N . PHE A 1 214 ? 10.273 1.136 1.779 1 98.5 214 PHE A N 1
ATOM 1645 C CA . PHE A 1 214 ? 11.32 1.999 1.248 1 98.5 214 PHE A CA 1
ATOM 1646 C C . PHE A 1 214 ? 12.492 2.088 2.217 1 98.5 214 PHE A C 1
ATOM 1648 O O . PHE A 1 214 ? 13.648 1.872 1.831 1 98.5 214 PHE A O 1
ATOM 1655 N N . MET A 1 215 ? 12.195 2.381 3.506 1 98.25 215 MET A N 1
ATOM 1656 C CA . MET A 1 215 ? 13.227 2.557 4.52 1 98.25 215 MET A CA 1
ATOM 1657 C C . MET A 1 215 ? 13.969 1.248 4.77 1 98.25 215 MET A C 1
ATOM 1659 O O . MET A 1 215 ? 15.172 1.253 5.035 1 98.25 215 MET A O 1
ATOM 1663 N N . GLU A 1 216 ? 13.242 0.165 4.77 1 97.38 216 GLU A N 1
ATOM 1664 C CA . GLU A 1 216 ? 13.852 -1.156 4.906 1 97.38 216 GLU A CA 1
ATOM 1665 C C . GLU A 1 216 ? 14.875 -1.41 3.801 1 97.38 216 GLU A C 1
ATOM 1667 O O . GLU A 1 216 ? 15.984 -1.86 4.074 1 97.38 216 GLU A O 1
ATOM 1672 N N . ALA A 1 217 ? 14.477 -1.141 2.543 1 97.5 217 ALA A N 1
ATOM 1673 C CA . ALA A 1 217 ? 15.391 -1.349 1.419 1 97.5 217 ALA A CA 1
ATOM 1674 C C . ALA A 1 217 ? 16.609 -0.426 1.517 1 97.5 217 ALA A C 1
ATOM 1676 O O . ALA A 1 217 ? 17.734 -0.837 1.225 1 97.5 217 ALA A O 1
ATOM 1677 N N . LEU A 1 218 ? 16.344 0.808 1.871 1 95.88 218 LEU A N 1
ATOM 1678 C CA . LEU A 1 218 ? 17.406 1.779 2.029 1 95.88 218 LEU A CA 1
ATOM 1679 C C . LEU A 1 218 ? 18.469 1.269 3.004 1 95.88 218 LEU A C 1
ATOM 1681 O O . LEU A 1 218 ? 19.656 1.531 2.83 1 95.88 218 LEU A O 1
ATOM 1685 N N . ALA A 1 219 ? 18.031 0.565 3.975 1 95.38 219 ALA A N 1
ATOM 1686 C CA . ALA A 1 219 ? 18.906 0.104 5.043 1 95.38 219 ALA A CA 1
ATOM 1687 C C . ALA A 1 219 ? 19.703 -1.126 4.605 1 95.38 219 ALA A C 1
ATOM 1689 O O . ALA A 1 219 ? 20.578 -1.6 5.336 1 95.38 219 ALA A O 1
ATOM 1690 N N . TRP A 1 220 ? 19.375 -1.64 3.41 1 90.69 220 TRP A N 1
ATOM 1691 C CA . TRP A 1 220 ? 20.062 -2.832 2.932 1 90.69 220 TRP A CA 1
ATOM 1692 C C . TRP A 1 220 ? 21.484 -2.498 2.51 1 90.69 220 TRP A C 1
ATOM 1694 O O . TRP A 1 220 ? 21.75 -1.415 1.979 1 90.69 220 TRP A O 1
ATOM 1704 N N . SER A 1 221 ? 22.391 -3.111 2.971 1 67.19 221 SER A N 1
ATOM 1705 C CA . SER A 1 221 ? 23.781 -3.021 2.527 1 67.19 221 SER A CA 1
ATOM 1706 C C . SER A 1 221 ? 24.094 -4.078 1.474 1 67.19 221 SER A C 1
ATOM 1708 O O . SER A 1 221 ? 24.641 -5.141 1.794 1 67.19 221 SER A O 1
ATOM 1710 N N . LEU A 1 222 ? 23.375 -4.012 0.437 1 56.5 222 LEU A N 1
ATOM 1711 C CA . LEU A 1 222 ? 23.625 -5.094 -0.507 1 56.5 222 LEU A CA 1
ATOM 1712 C C . LEU A 1 222 ? 24.906 -4.836 -1.292 1 56.5 222 LEU A C 1
ATOM 1714 O O . LEU A 1 222 ? 25.281 -3.682 -1.519 1 56.5 222 LEU A O 1
ATOM 1718 N N . MET B 1 1 ? 1.758 17.219 15.953 1 87.94 1 MET B N 1
ATOM 1719 C CA . MET B 1 1 ? 0.299 17.172 15.922 1 87.94 1 MET B CA 1
ATOM 1720 C C . MET B 1 1 ? -0.299 18.016 17.047 1 87.94 1 MET B C 1
ATOM 1722 O O . MET B 1 1 ? 0.226 18.016 18.156 1 87.94 1 MET B O 1
ATOM 1726 N N . LYS B 1 2 ? -1.383 18.672 16.656 1 86.56 2 LYS B N 1
ATOM 1727 C CA . LYS B 1 2 ? -1.996 19.625 17.578 1 86.56 2 LYS B CA 1
ATOM 1728 C C . LYS B 1 2 ? -2.855 18.922 18.609 1 86.56 2 LYS B C 1
ATOM 1730 O O . LYS B 1 2 ? -2.941 19.359 19.766 1 86.56 2 LYS B O 1
ATOM 1735 N N . HIS B 1 3 ? -3.373 17.844 18.188 1 88.62 3 HIS B N 1
ATOM 1736 C CA . HIS B 1 3 ? -4.367 17.219 19.047 1 88.62 3 HIS B CA 1
ATOM 1737 C C . HIS B 1 3 ? -4.148 15.711 19.141 1 88.62 3 HIS B C 1
ATOM 1739 O O . HIS B 1 3 ? -3.432 15.133 18.312 1 88.62 3 HIS B O 1
ATOM 1745 N N . ASN B 1 4 ? -4.656 15.156 20.234 1 91.88 4 ASN B N 1
ATOM 1746 C CA . ASN B 1 4 ? -4.875 13.719 20.312 1 91.88 4 ASN B CA 1
ATOM 1747 C C . ASN B 1 4 ? -6.312 13.352 19.953 1 91.88 4 ASN B C 1
ATOM 1749 O O . ASN B 1 4 ? -7.242 14.102 20.25 1 91.88 4 ASN B O 1
ATOM 1753 N N . TYR B 1 5 ? -6.438 12.219 19.328 1 93.44 5 TYR B N 1
ATOM 1754 C CA . TYR B 1 5 ? -7.762 11.82 18.859 1 93.44 5 TYR B CA 1
ATOM 1755 C C . TYR B 1 5 ? -8.164 10.469 19.438 1 93.44 5 TYR B C 1
ATOM 1757 O O . TYR B 1 5 ? -7.309 9.641 19.75 1 93.44 5 TYR B O 1
ATOM 1765 N N . VAL B 1 6 ? -9.5 10.281 19.578 1 93.69 6 VAL B N 1
ATOM 1766 C CA . VAL B 1 6 ? -10.023 8.992 20.016 1 93.69 6 VAL B CA 1
ATOM 1767 C C . VAL B 1 6 ? -11.242 8.617 19.188 1 93.69 6 VAL B C 1
ATOM 1769 O O . VAL B 1 6 ? -12.062 9.477 18.844 1 93.69 6 VAL B O 1
ATOM 1772 N N . ARG B 1 7 ? -11.297 7.422 18.797 1 95 7 ARG B N 1
ATOM 1773 C CA . ARG B 1 7 ? -12.484 6.879 18.156 1 95 7 ARG B CA 1
ATOM 1774 C C . ARG B 1 7 ? -13.633 6.727 19.141 1 95 7 ARG B C 1
ATOM 1776 O O . ARG B 1 7 ? -13.422 6.301 20.281 1 95 7 ARG B O 1
ATOM 1783 N N . THR B 1 8 ? -14.867 7.039 18.75 1 94.88 8 THR B N 1
ATOM 1784 C CA . THR B 1 8 ? -15.984 7.023 19.672 1 94.88 8 THR B CA 1
ATOM 1785 C C . THR B 1 8 ? -17.125 6.168 19.141 1 94.88 8 THR B C 1
ATOM 1787 O O . THR B 1 8 ? -18.125 5.949 19.828 1 94.88 8 THR B O 1
ATOM 1790 N N . GLY B 1 9 ? -16.969 5.711 17.922 1 95.62 9 GLY B N 1
ATOM 1791 C CA . GLY B 1 9 ? -18.047 4.887 17.391 1 95.62 9 GLY B CA 1
ATOM 1792 C C . GLY B 1 9 ? -17.734 4.312 16.016 1 95.62 9 GLY B C 1
ATOM 1793 O O . GLY B 1 9 ? -16.875 4.828 15.305 1 95.62 9 GLY B O 1
ATOM 1794 N N . LEU B 1 10 ? -18.422 3.275 15.648 1 96.94 10 LEU B N 1
ATOM 1795 C CA . LEU B 1 10 ? -18.344 2.6 14.359 1 96.94 10 LEU B CA 1
ATOM 1796 C C . LEU B 1 10 ? -19.688 2.014 13.977 1 96.94 10 LEU B C 1
ATOM 1798 O O . LEU B 1 10 ? -20.312 1.302 14.766 1 96.94 10 LEU B O 1
ATOM 1802 N N . GLU B 1 11 ? -20.141 2.387 12.844 1 97.31 11 GLU B N 1
ATOM 1803 C CA . GLU B 1 11 ? -21.406 1.881 12.32 1 97.31 11 GLU B CA 1
ATOM 1804 C C . GLU B 1 11 ? -21.219 1.204 10.969 1 97.31 11 GLU B C 1
ATOM 1806 O O . GLU B 1 11 ? -20.578 1.762 10.07 1 97.31 11 GLU B O 1
ATOM 1811 N N . VAL B 1 12 ? -21.766 0.006 10.836 1 97.56 12 VAL B N 1
ATOM 1812 C CA . VAL B 1 12 ? -21.766 -0.663 9.539 1 97.56 12 VAL B CA 1
ATOM 1813 C C . VAL B 1 12 ? -22.844 -0.056 8.641 1 97.56 12 VAL B C 1
ATOM 1815 O O . VAL B 1 12 ? -24.031 -0.081 8.977 1 97.56 12 VAL B O 1
ATOM 1818 N N . MET B 1 13 ? -22.359 0.455 7.523 1 98.06 13 MET B N 1
ATOM 1819 C CA . MET B 1 13 ? -23.297 1.086 6.586 1 98.06 13 MET B CA 1
ATOM 1820 C C . MET B 1 13 ? -23.797 0.08 5.555 1 98.06 13 MET B C 1
ATOM 1822 O O . MET B 1 13 ? -24.922 0.185 5.078 1 98.06 13 MET B O 1
ATOM 1826 N N . ALA B 1 14 ? -22.984 -0.797 5.137 1 97.94 14 ALA B N 1
ATOM 1827 C CA . ALA B 1 14 ? -23.281 -1.871 4.195 1 97.94 14 ALA B CA 1
ATOM 1828 C C . ALA B 1 14 ? -22.25 -2.986 4.289 1 97.94 14 ALA B C 1
ATOM 1830 O O . ALA B 1 14 ? -21.078 -2.729 4.547 1 97.94 14 ALA B O 1
ATOM 1831 N N . GLY B 1 15 ? -22.75 -4.215 4.113 1 96.44 15 GLY B N 1
ATOM 1832 C CA . GLY B 1 15 ? -21.859 -5.359 4.191 1 96.44 15 GLY B CA 1
ATOM 1833 C C . GLY B 1 15 ? -22.062 -6.355 3.068 1 96.44 15 GLY B C 1
ATOM 1834 O O . GLY B 1 15 ? -23.203 -6.617 2.662 1 96.44 15 GLY B O 1
ATOM 1835 N N . LEU B 1 16 ? -21.016 -6.82 2.482 1 97 16 LEU B N 1
ATOM 1836 C CA . LEU B 1 16 ? -20.984 -7.941 1.552 1 97 16 LEU B CA 1
ATOM 1837 C C . LEU B 1 16 ? -20.297 -9.148 2.168 1 97 16 LEU B C 1
ATOM 1839 O O . LEU B 1 16 ? -20.234 -9.289 3.393 1 97 16 LEU B O 1
ATOM 1843 N N . LYS B 1 17 ? -19.984 -10.125 1.376 1 96.44 17 LYS B N 1
ATOM 1844 C CA . LYS B 1 17 ? -19.406 -11.359 1.903 1 96.44 17 LYS B CA 1
ATOM 1845 C C . LYS B 1 17 ? -18.016 -11.102 2.477 1 96.44 17 LYS B C 1
ATOM 1847 O O . LYS B 1 17 ? -17.672 -11.617 3.545 1 96.44 17 LYS B O 1
ATOM 1852 N N . PHE B 1 18 ? -17.188 -10.289 1.779 1 96.69 18 PHE B N 1
ATOM 1853 C CA . PHE B 1 18 ? -15.789 -10.195 2.143 1 96.69 18 PHE B CA 1
ATOM 1854 C C . PHE B 1 18 ? -15.438 -8.781 2.605 1 96.69 18 PHE B C 1
ATOM 1856 O O . PHE B 1 18 ? -14.336 -8.539 3.098 1 96.69 18 PHE B O 1
ATOM 1863 N N . THR B 1 19 ? -16.281 -7.801 2.445 1 97.5 19 THR B N 1
ATOM 1864 C CA . THR B 1 19 ? -16 -6.406 2.775 1 97.5 19 THR B CA 1
ATOM 1865 C C . THR B 1 19 ? -17.234 -5.73 3.361 1 97.5 19 THR B C 1
ATOM 1867 O O . THR B 1 19 ? -18.375 -6.113 3.051 1 97.5 19 THR B O 1
ATOM 1870 N N . ARG B 1 20 ? -17.031 -4.812 4.191 1 97.62 20 ARG B N 1
ATOM 1871 C CA . ARG B 1 20 ? -18.109 -3.963 4.676 1 97.62 20 ARG B CA 1
ATOM 1872 C C . ARG B 1 20 ? -17.688 -2.496 4.699 1 97.62 20 ARG B C 1
ATOM 1874 O O . ARG B 1 20 ? -16.531 -2.182 4.961 1 97.62 20 ARG B O 1
ATOM 1881 N N . LEU B 1 21 ? -18.609 -1.651 4.32 1 98.06 21 LEU B N 1
ATOM 1882 C CA . LEU B 1 21 ? -18.469 -0.202 4.395 1 98.06 21 LEU B CA 1
ATOM 1883 C C . LEU B 1 21 ? -18.938 0.321 5.75 1 98.06 21 LEU B C 1
ATOM 1885 O O . LEU B 1 21 ? -20.047 0.018 6.188 1 98.06 21 LEU B O 1
ATOM 1889 N N . CYS B 1 22 ? -18.047 1.066 6.414 1 98.12 22 CYS B N 1
ATOM 1890 C CA . CYS B 1 22 ? -18.359 1.542 7.758 1 98.12 22 CYS B CA 1
ATOM 1891 C C . CYS B 1 22 ? -18.188 3.055 7.852 1 98.12 22 CYS B C 1
ATOM 1893 O O . CYS B 1 22 ? -17.469 3.656 7.062 1 98.12 22 CYS B O 1
ATOM 1895 N N . SER B 1 23 ? -18.922 3.672 8.781 1 97.94 23 SER B N 1
ATOM 1896 C CA . SER B 1 23 ? -18.75 5.055 9.211 1 97.94 23 SER B CA 1
ATOM 1897 C C . SER B 1 23 ? -18.156 5.125 10.617 1 97.94 23 SER B C 1
ATOM 1899 O O . SER B 1 23 ? -18.719 4.582 11.562 1 97.94 23 SER B O 1
ATOM 1901 N N . LEU B 1 24 ? -17.047 5.785 10.711 1 97.44 24 LEU B N 1
ATOM 1902 C CA . LEU B 1 24 ? -16.359 5.957 11.984 1 97.44 24 LEU B CA 1
ATOM 1903 C C . LEU B 1 24 ? -16.672 7.32 12.586 1 97.44 24 LEU B C 1
ATOM 1905 O O . LEU B 1 24 ? -16.766 8.32 11.867 1 97.44 24 LEU B O 1
ATOM 1909 N N . SER B 1 25 ? -16.812 7.352 13.875 1 96.19 25 SER B N 1
ATOM 1910 C CA . SER B 1 25 ? -16.875 8.594 14.633 1 96.19 25 SER B CA 1
ATOM 1911 C C . SER B 1 25 ? -15.648 8.758 15.523 1 96.19 25 SER B C 1
ATOM 1913 O O . SER B 1 25 ? -15.188 7.793 16.141 1 96.19 25 SER B O 1
ATOM 1915 N N . TYR B 1 26 ? -15.07 9.945 15.523 1 95.56 26 TYR B N 1
ATOM 1916 C CA . TYR B 1 26 ? -13.922 1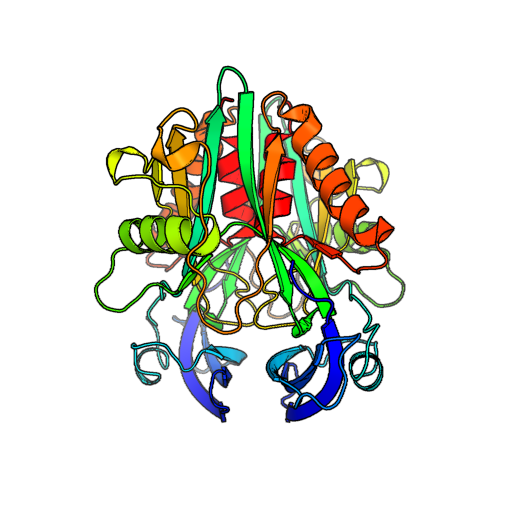0.219 16.375 1 95.56 26 TYR B CA 1
ATOM 1917 C C . TYR B 1 26 ? -13.922 11.672 16.844 1 95.56 26 TYR B C 1
ATOM 1919 O O . TYR B 1 26 ? -14.625 12.516 16.281 1 95.56 26 TYR B O 1
ATOM 1927 N N . THR B 1 27 ? -13.219 11.969 17.938 1 93.88 27 THR B N 1
ATOM 1928 C CA . THR B 1 27 ? -13.156 13.305 18.531 1 93.88 27 THR B CA 1
ATOM 1929 C C . THR B 1 27 ? -11.766 13.57 19.109 1 93.88 27 THR B C 1
ATOM 1931 O O . THR B 1 27 ? -10.938 12.664 19.188 1 93.88 27 THR B O 1
ATOM 1934 N N . VAL B 1 28 ? -11.508 14.836 19.359 1 91.38 28 VAL B N 1
ATOM 1935 C CA . VAL B 1 28 ? -10.297 15.203 20.094 1 91.38 28 VAL B CA 1
ATOM 1936 C C . VAL B 1 28 ? -10.398 14.719 21.531 1 91.38 28 VAL B C 1
ATOM 1938 O O . VAL B 1 28 ? -11.453 14.844 22.172 1 91.38 28 VAL B O 1
ATOM 1941 N N . SER B 1 29 ? -9.32 13.961 22.078 1 84.56 29 SER B N 1
ATOM 1942 C CA . SER B 1 29 ? -9.32 13.305 23.391 1 84.56 29 SER B CA 1
ATOM 1943 C C . SER B 1 29 ? -9.648 14.289 24.5 1 84.56 29 SER B C 1
ATOM 1945 O O . SER B 1 29 ? -10.352 13.945 25.453 1 84.56 29 SER B O 1
ATOM 1947 N N . ASN B 1 30 ? -8.758 15.273 24.797 1 69.12 30 ASN B N 1
ATOM 1948 C CA . ASN B 1 30 ? -8.969 16.141 25.953 1 69.12 30 ASN B CA 1
ATOM 1949 C C . ASN B 1 30 ? -10.258 16.953 25.828 1 69.12 30 ASN B C 1
ATOM 1951 O O . ASN B 1 30 ? -10.633 17.672 26.75 1 69.12 30 ASN B O 1
ATOM 1955 N N . ASN B 1 31 ? -10.719 16.984 24.594 1 58.88 31 ASN B N 1
ATOM 1956 C CA . ASN B 1 31 ? -11.641 18.109 24.438 1 58.88 31 ASN B CA 1
ATOM 1957 C C . ASN B 1 31 ? -13.078 17.703 24.766 1 58.88 31 ASN B C 1
ATOM 1959 O O . ASN B 1 31 ? -13.5 16.594 24.453 1 58.88 31 ASN B O 1
ATOM 1963 N N . ASP B 1 32 ? -13.711 18.5 25.578 1 49.69 32 ASP B N 1
ATOM 1964 C CA . ASP B 1 32 ? -15.07 18.922 25.875 1 49.69 32 ASP B CA 1
ATOM 1965 C C . ASP B 1 32 ? -15.992 18.719 24.672 1 49.69 32 ASP B C 1
ATOM 1967 O O . ASP B 1 32 ? -15.516 18.5 23.547 1 49.69 32 ASP B O 1
ATOM 1971 N N . ALA B 1 33 ? -17.047 19.453 24.484 1 51.69 33 ALA B N 1
ATOM 1972 C CA . ALA B 1 33 ? -18.344 19.641 23.828 1 51.69 33 ALA B CA 1
ATOM 1973 C C . ALA B 1 33 ? -18.188 19.594 22.312 1 51.69 33 ALA B C 1
ATOM 1975 O O . ALA B 1 33 ? -19.094 20 21.594 1 51.69 33 ALA B O 1
ATOM 1976 N N . GLN B 1 34 ? -16.844 19.234 21.781 1 58.59 34 GLN B N 1
ATOM 1977 C CA . GLN B 1 34 ? -16.859 19.453 20.344 1 58.59 34 GLN B CA 1
ATOM 1978 C C . GLN B 1 34 ? -17.469 18.266 19.609 1 58.59 34 GLN B C 1
ATOM 1980 O O . GLN B 1 34 ? -17.297 17.125 20.016 1 58.59 34 GLN B O 1
ATOM 1985 N N . PRO B 1 35 ? -18.328 18.656 18.656 1 64.5 35 PRO B N 1
ATOM 1986 C CA . PRO B 1 35 ? -19 17.641 17.844 1 64.5 35 PRO B CA 1
ATOM 1987 C C . PRO B 1 35 ? -18.031 16.656 17.219 1 64.5 35 PRO B C 1
ATOM 1989 O O . PRO B 1 35 ? -16.922 17.016 16.812 1 64.5 35 PRO B O 1
ATOM 1992 N N . GLY B 1 36 ? -18.203 15.414 17.266 1 84.44 36 GLY B N 1
ATOM 1993 C CA . GLY B 1 36 ? -17.5 14.289 16.688 1 84.44 36 GLY B CA 1
ATOM 1994 C C . GLY B 1 36 ? -17.312 14.406 15.188 1 84.44 36 GLY B C 1
ATOM 1995 O O . GLY B 1 36 ? -17.984 15.219 14.539 1 84.44 36 GLY B O 1
ATOM 1996 N N . HIS B 1 37 ? -16.203 13.969 14.688 1 93.06 37 HIS B N 1
ATOM 1997 C CA . HIS B 1 37 ? -15.914 13.852 13.266 1 93.06 37 HIS B CA 1
ATOM 1998 C C . HIS B 1 37 ? -16.297 12.469 12.742 1 93.06 37 HIS B C 1
ATOM 2000 O O . HIS B 1 37 ? -16.438 11.523 13.523 1 93.06 37 HIS B O 1
ATOM 2006 N N . LYS B 1 38 ? -16.547 12.469 11.461 1 96.25 38 LYS B N 1
ATOM 2007 C CA . LYS B 1 38 ? -16.859 11.195 10.82 1 96.25 38 LYS B CA 1
ATOM 2008 C C . LYS B 1 38 ? -15.805 10.836 9.773 1 96.25 38 LYS B C 1
ATOM 2010 O O . LYS B 1 38 ? -15.141 11.711 9.227 1 96.25 38 LYS B O 1
ATOM 2015 N N . TRP B 1 39 ? -15.688 9.586 9.578 1 97.69 39 TRP B N 1
ATOM 2016 C CA . TRP B 1 39 ? -14.789 9.047 8.562 1 97.69 39 TRP B CA 1
ATOM 2017 C C . TRP B 1 39 ? -15.375 7.785 7.938 1 97.69 39 TRP B C 1
ATOM 2019 O O . TRP B 1 39 ? -16.016 6.984 8.625 1 97.69 39 TRP B O 1
ATOM 2029 N N . GLU B 1 40 ? -15.227 7.684 6.629 1 98.25 40 GLU B N 1
ATOM 2030 C CA . GLU B 1 40 ? -15.656 6.465 5.945 1 98.25 40 GLU B CA 1
ATOM 2031 C C . GLU B 1 40 ? -14.508 5.465 5.832 1 98.25 40 GLU B C 1
ATOM 2033 O O . GLU B 1 40 ? -13.375 5.844 5.551 1 98.25 40 GLU B O 1
ATOM 2038 N N . MET B 1 41 ? -14.789 4.195 6.094 1 97.75 41 MET B N 1
ATOM 2039 C CA . MET B 1 41 ? -13.781 3.139 6.074 1 97.75 41 MET B CA 1
ATOM 2040 C C . MET B 1 41 ? -14.359 1.851 5.496 1 97.75 41 MET B C 1
ATOM 2042 O O . MET B 1 41 ? -15.555 1.593 5.609 1 97.75 41 MET B O 1
ATOM 2046 N N . VAL B 1 42 ? -13.5 1.101 4.844 1 97.88 42 VAL B N 1
ATOM 2047 C CA . VAL B 1 42 ? -13.859 -0.26 4.457 1 97.88 42 VAL B CA 1
ATOM 2048 C C . VAL B 1 42 ? -13.102 -1.26 5.328 1 97.88 42 VAL B C 1
ATOM 2050 O O . VAL B 1 42 ? -11.93 -1.057 5.641 1 97.88 42 VAL B O 1
ATOM 2053 N N . GLN B 1 43 ? -13.742 -2.285 5.754 1 96.81 43 GLN B N 1
ATOM 2054 C CA . GLN B 1 43 ? -13.156 -3.344 6.57 1 96.81 43 GLN B CA 1
ATOM 2055 C C . GLN B 1 43 ? -13.406 -4.715 5.949 1 96.81 43 GLN B C 1
ATOM 2057 O O . GLN B 1 43 ? -14.469 -4.969 5.387 1 96.81 43 GLN B O 1
ATOM 2062 N N . ARG B 1 44 ? -12.422 -5.543 5.996 1 94.75 44 ARG B N 1
ATOM 2063 C CA . ARG B 1 44 ? -12.633 -6.938 5.617 1 94.75 44 ARG B CA 1
ATOM 2064 C C . ARG B 1 44 ? -13.484 -7.664 6.648 1 94.75 44 ARG B C 1
ATOM 2066 O O . ARG B 1 44 ? -13.328 -7.453 7.855 1 94.75 44 ARG B O 1
ATOM 2073 N N . THR B 1 45 ? -14.32 -8.547 6.195 1 93.75 45 THR B N 1
ATOM 2074 C CA . THR B 1 45 ? -15.258 -9.219 7.09 1 93.75 45 THR B CA 1
ATOM 2075 C C . THR B 1 45 ? -14.719 -10.586 7.508 1 93.75 45 THR B C 1
ATOM 2077 O O . THR B 1 45 ? -15.336 -11.273 8.328 1 93.75 45 THR B O 1
ATOM 2080 N N . THR B 1 46 ? -13.641 -11.016 7 1 86.75 46 THR B N 1
ATOM 2081 C CA . THR B 1 46 ? -13.133 -12.359 7.227 1 86.75 46 THR B CA 1
ATOM 2082 C C . THR B 1 46 ? -12.211 -12.398 8.445 1 86.75 46 THR B C 1
ATOM 2084 O O . THR B 1 46 ? -11.703 -13.461 8.805 1 86.75 46 THR B O 1
ATOM 2087 N N . ARG B 1 47 ? -12.078 -11.336 9.156 1 85.38 47 ARG B N 1
ATOM 2088 C CA . ARG B 1 47 ? -11.211 -11.297 10.328 1 85.38 47 ARG B CA 1
ATOM 2089 C C . ARG B 1 47 ? -11.883 -11.961 11.531 1 85.38 47 ARG B C 1
ATOM 2091 O O . ARG B 1 47 ? -13.109 -11.984 11.625 1 85.38 47 ARG B O 1
ATOM 2098 N N . SER B 1 48 ? -11.023 -12.461 12.414 1 84.69 48 SER B N 1
ATOM 2099 C CA . SER B 1 48 ? -11.539 -13.148 13.594 1 84.69 48 SER B CA 1
ATOM 2100 C C . SER B 1 48 ? -11.938 -12.156 14.68 1 84.69 48 SER B C 1
ATOM 2102 O O . SER B 1 48 ? -12.758 -12.477 15.547 1 84.69 48 SER B O 1
ATOM 2104 N N . ILE B 1 49 ? -11.344 -11.023 14.703 1 89.62 49 ILE B N 1
ATOM 2105 C CA . ILE B 1 49 ? -11.648 -10.016 15.711 1 89.62 49 ILE B CA 1
ATOM 2106 C C . ILE B 1 49 ? -13.031 -9.422 15.445 1 89.62 49 ILE B C 1
ATOM 2108 O O . ILE B 1 49 ? -13.305 -8.93 14.344 1 89.62 49 ILE B O 1
ATOM 2112 N N . PRO B 1 50 ? -13.898 -9.461 16.422 1 92 50 PRO B N 1
ATOM 2113 C CA . PRO B 1 50 ? -15.25 -8.93 16.219 1 92 50 PRO B CA 1
ATOM 2114 C C . PRO B 1 50 ? -15.258 -7.43 15.938 1 92 50 PRO B C 1
ATOM 2116 O O . PRO B 1 50 ? -14.414 -6.695 16.453 1 92 50 PRO B O 1
ATOM 2119 N N . MET B 1 51 ? -16.234 -7.016 15.188 1 91.81 51 MET B N 1
ATOM 2120 C CA . MET B 1 51 ? -16.359 -5.617 14.781 1 91.81 51 MET B CA 1
ATOM 2121 C C . MET B 1 51 ? -16.469 -4.707 16 1 91.81 51 MET B C 1
ATOM 2123 O O . MET B 1 51 ? -15.945 -3.588 15.992 1 91.81 51 MET B O 1
ATOM 2127 N N . SER B 1 52 ? -17.078 -5.188 17.078 1 94.31 52 SER B N 1
ATOM 2128 C CA . SER B 1 52 ? -17.297 -4.395 18.281 1 94.31 52 SER B CA 1
ATOM 2129 C C . SER B 1 52 ? -15.984 -3.93 18.891 1 94.31 52 SER B C 1
ATOM 2131 O O . SER B 1 52 ? -15.938 -2.889 19.547 1 94.31 52 SER B O 1
ATOM 2133 N N . ALA B 1 53 ? -14.914 -4.695 18.625 1 96.25 53 ALA B N 1
ATOM 2134 C CA . ALA B 1 53 ? -13.602 -4.363 19.188 1 96.25 53 ALA B CA 1
ATOM 2135 C C . ALA B 1 53 ? -13.047 -3.088 18.562 1 96.25 53 ALA B C 1
ATOM 2137 O O . ALA B 1 53 ? -12.125 -2.473 19.109 1 96.25 53 ALA B O 1
ATOM 2138 N N . PHE B 1 54 ? -13.68 -2.631 17.453 1 96.62 54 PHE B N 1
ATOM 2139 C CA . PHE B 1 54 ? -13.125 -1.512 16.703 1 96.62 54 PHE B CA 1
ATOM 2140 C C . PHE B 1 54 ? -13.945 -0.248 16.922 1 96.62 54 PHE B C 1
ATOM 2142 O O . PHE B 1 54 ? -13.688 0.788 16.312 1 96.62 54 PHE B O 1
ATOM 2149 N N . GLU B 1 55 ? -14.922 -0.262 17.844 1 96.25 55 GLU B N 1
ATOM 2150 C CA . GLU B 1 55 ? -15.883 0.826 18 1 96.25 55 GLU B CA 1
ATOM 2151 C C . GLU B 1 55 ? -15.25 2.012 18.734 1 96.25 55 GLU B C 1
ATOM 2153 O O . GLU B 1 55 ? -15.539 3.166 18.406 1 96.25 55 GLU B O 1
ATOM 2158 N N . ARG B 1 56 ? -14.461 1.671 19.672 1 96 56 ARG B N 1
ATOM 2159 C CA . ARG B 1 56 ? -13.898 2.725 20.516 1 96 56 ARG B CA 1
ATOM 2160 C C . ARG B 1 56 ? -12.391 2.547 20.672 1 96 56 ARG B C 1
ATOM 2162 O O . ARG B 1 56 ? -11.867 1.44 20.516 1 96 56 ARG B O 1
ATOM 2169 N N . SER B 1 57 ? -11.672 3.656 20.906 1 96 57 SER B N 1
ATOM 2170 C CA . SER B 1 57 ? -10.25 3.604 21.219 1 96 57 SER B CA 1
ATOM 2171 C C . SER B 1 57 ? -10 2.896 22.547 1 96 57 SER B C 1
ATOM 2173 O O . SER B 1 57 ? -10.773 3.051 23.5 1 96 57 SER B O 1
ATOM 2175 N N . PRO B 1 58 ? -8.953 2.127 22.75 1 96.38 58 PRO B N 1
ATOM 2176 C CA . PRO B 1 58 ? -8.055 1.797 21.641 1 96.38 58 PRO B CA 1
ATOM 2177 C C . PRO B 1 58 ? -8.562 0.629 20.797 1 96.38 58 PRO B C 1
ATOM 2179 O O . PRO B 1 58 ? -8.828 -0.452 21.328 1 96.38 58 PRO B O 1
ATOM 2182 N N . ALA B 1 59 ? -8.75 0.842 19.484 1 97.12 59 ALA B N 1
ATOM 2183 C CA . ALA B 1 59 ? -9.078 -0.248 18.578 1 97.12 59 ALA B CA 1
ATOM 2184 C C . ALA B 1 59 ? -7.848 -1.104 18.281 1 97.12 59 ALA B C 1
ATOM 2186 O O . ALA B 1 59 ? -6.738 -0.582 18.141 1 97.12 59 ALA B O 1
ATOM 2187 N N . PRO B 1 60 ? -8.062 -2.395 18.125 1 95.81 60 PRO B N 1
ATOM 2188 C CA . PRO B 1 60 ? -6.922 -3.246 17.781 1 95.81 60 PRO B CA 1
ATOM 2189 C C . PRO B 1 60 ? -6.324 -2.928 16.422 1 95.81 60 PRO B C 1
ATOM 2191 O O . PRO B 1 60 ? -7.047 -2.51 15.508 1 95.81 60 PRO B O 1
ATOM 2194 N N . ILE B 1 61 ? -4.992 -3.064 16.312 1 94.69 61 ILE B N 1
ATOM 2195 C CA . ILE B 1 61 ? -4.297 -3.062 15.031 1 94.69 61 ILE B CA 1
ATOM 2196 C C . ILE B 1 61 ? -4.145 -4.496 14.523 1 94.69 61 ILE B C 1
ATOM 2198 O O . ILE B 1 61 ? -3.314 -5.254 15.023 1 94.69 61 ILE B O 1
ATOM 2202 N N . PRO B 1 62 ? -4.848 -4.812 13.562 1 92 62 PRO B N 1
ATOM 2203 C CA . PRO B 1 62 ? -4.824 -6.211 13.125 1 92 62 PRO B CA 1
ATOM 2204 C C . PRO B 1 62 ? -3.627 -6.527 12.234 1 92 62 PRO B C 1
ATOM 2206 O O . PRO B 1 62 ? -3.084 -5.637 11.578 1 92 62 PRO B O 1
ATOM 2209 N N . VAL B 1 63 ? -3.154 -7.742 12.273 1 93.69 63 VAL B N 1
ATOM 2210 C CA . VAL B 1 63 ? -2.238 -8.305 11.281 1 93.69 63 VAL B CA 1
ATOM 2211 C C . VAL B 1 63 ? -3 -9.242 10.344 1 93.69 63 VAL B C 1
ATOM 2213 O O . VAL B 1 63 ? -3.117 -10.438 10.617 1 93.69 63 VAL B O 1
ATOM 2216 N N . ASP B 1 64 ? -3.445 -8.656 9.273 1 93.88 64 ASP B N 1
ATOM 2217 C CA . ASP B 1 64 ? -4.32 -9.383 8.359 1 93.88 64 ASP B CA 1
ATOM 2218 C C . ASP B 1 64 ? -3.51 -10.266 7.414 1 93.88 64 ASP B C 1
ATOM 2220 O O . ASP B 1 64 ? -3.969 -11.336 7.016 1 93.88 64 ASP B O 1
ATOM 2224 N N . ALA B 1 65 ? -2.355 -9.742 7.047 1 96.62 65 ALA B N 1
ATOM 2225 C CA . ALA B 1 65 ? -1.61 -10.414 5.988 1 96.62 65 ALA B CA 1
ATOM 2226 C C . ALA B 1 65 ? -0.106 -10.258 6.191 1 96.62 65 ALA B C 1
ATOM 2228 O O . ALA B 1 65 ? 0.337 -9.422 6.98 1 96.62 65 ALA B O 1
ATOM 2229 N N . VAL B 1 66 ? 0.621 -11.164 5.562 1 98.44 66 VAL B N 1
ATOM 2230 C CA . VAL B 1 66 ? 2.068 -11.008 5.461 1 98.44 66 VAL B CA 1
ATOM 2231 C C . VAL B 1 66 ? 2.449 -10.633 4.027 1 98.44 66 VAL B C 1
ATOM 2233 O O . VAL B 1 66 ? 1.82 -11.094 3.072 1 98.44 66 VAL B O 1
ATOM 2236 N N . GLU B 1 67 ? 3.334 -9.711 3.857 1 98.75 67 GLU B N 1
ATOM 2237 C CA . GLU B 1 67 ? 4.102 -9.43 2.65 1 98.75 67 GLU B CA 1
ATOM 2238 C C . GLU B 1 67 ? 5.508 -10.016 2.74 1 98.75 67 GLU B C 1
ATOM 2240 O O . GLU B 1 67 ? 6.215 -9.797 3.727 1 98.75 67 GLU B O 1
ATOM 2245 N N . ILE B 1 68 ? 5.918 -10.742 1.75 1 98.94 68 ILE B N 1
ATOM 2246 C CA . ILE B 1 68 ? 7.156 -11.5 1.868 1 98.94 68 ILE B CA 1
ATOM 2247 C C . ILE B 1 68 ? 8.219 -10.906 0.941 1 98.94 68 ILE B C 1
ATOM 2249 O O . ILE B 1 68 ? 8.094 -10.992 -0.283 1 98.94 68 ILE B O 1
ATOM 2253 N N . CYS B 1 69 ? 9.195 -10.305 1.469 1 98.81 69 CYS B N 1
ATOM 2254 C CA . CYS B 1 69 ? 10.383 -9.883 0.737 1 98.81 69 CYS B CA 1
ATOM 2255 C C . CYS B 1 69 ? 11.453 -10.969 0.771 1 98.81 69 CYS B C 1
ATOM 2257 O O . CYS B 1 69 ? 12.289 -10.992 1.677 1 98.81 69 CYS B O 1
ATOM 2259 N N . ALA B 1 70 ? 11.492 -11.789 -0.193 1 98.75 70 ALA B N 1
ATOM 2260 C CA . ALA B 1 70 ? 12.375 -12.945 -0.217 1 98.75 70 ALA B CA 1
ATOM 2261 C C . ALA B 1 70 ? 13.531 -12.734 -1.193 1 98.75 70 ALA B C 1
ATOM 2263 O O . ALA B 1 70 ? 13.312 -12.367 -2.352 1 98.75 70 ALA B O 1
ATOM 2264 N N . VAL B 1 71 ? 14.711 -12.953 -0.772 1 98 71 VAL B N 1
ATOM 2265 C CA . VAL B 1 71 ? 15.906 -12.938 -1.618 1 98 71 VAL B CA 1
ATOM 2266 C C . VAL B 1 71 ? 16.391 -14.359 -1.868 1 98 71 VAL B C 1
ATOM 2268 O O . VAL B 1 71 ? 16.734 -15.078 -0.928 1 98 71 VAL B O 1
ATOM 2271 N N . VAL B 1 72 ? 16.359 -14.727 -3.08 1 98.12 72 VAL B N 1
ATOM 2272 C CA . VAL B 1 72 ? 16.891 -16.016 -3.488 1 98.12 72 VAL B CA 1
ATOM 2273 C C . VAL B 1 72 ? 18.344 -15.875 -3.945 1 98.12 72 VAL B C 1
ATOM 2275 O O . VAL B 1 72 ? 18.656 -15.008 -4.766 1 98.12 72 VAL B O 1
ATOM 2278 N N . ARG B 1 73 ? 19.156 -16.656 -3.453 1 96.88 73 ARG B N 1
ATOM 2279 C CA . ARG B 1 73 ? 20.562 -16.688 -3.863 1 96.88 73 ARG B CA 1
ATOM 2280 C C . ARG B 1 73 ? 20.875 -17.938 -4.668 1 96.88 73 ARG B C 1
ATOM 2282 O O . ARG B 1 73 ? 20.656 -19.062 -4.184 1 96.88 73 ARG B O 1
ATOM 2289 N N . ARG B 1 74 ? 21.188 -17.766 -5.828 1 94.62 74 ARG B N 1
ATOM 2290 C CA . ARG B 1 74 ? 21.594 -18.828 -6.742 1 94.62 74 ARG B CA 1
ATOM 2291 C C . ARG B 1 74 ? 22.953 -18.516 -7.375 1 94.62 74 ARG B C 1
ATOM 2293 O O . ARG B 1 74 ? 23.078 -17.531 -8.109 1 94.62 74 ARG B O 1
ATOM 2300 N N . SER B 1 75 ? 23.906 -19.5 -7.059 1 91.31 75 SER B N 1
ATOM 2301 C CA . SER B 1 75 ? 25.281 -19.25 -7.484 1 91.31 75 SER B CA 1
ATOM 2302 C C . SER B 1 75 ? 25.797 -17.906 -6.984 1 91.31 75 SER B C 1
ATOM 2304 O O . SER B 1 75 ? 25.812 -17.656 -5.777 1 91.31 75 SER B O 1
ATOM 2306 N N . SER B 1 76 ? 26.094 -16.844 -7.734 1 90.94 76 SER B N 1
ATOM 2307 C CA . SER B 1 76 ? 26.594 -15.547 -7.285 1 90.94 76 SER B CA 1
ATOM 2308 C C . SER B 1 76 ? 25.578 -14.438 -7.574 1 90.94 76 SER B C 1
ATOM 2310 O O . SER B 1 76 ? 25.891 -13.258 -7.438 1 90.94 76 SER B O 1
ATOM 2312 N N . LYS B 1 77 ? 24.406 -15 -7.883 1 96.06 77 LYS B N 1
ATOM 2313 C CA . LYS B 1 77 ? 23.391 -14.016 -8.227 1 96.06 77 LYS B CA 1
ATOM 2314 C C . LYS B 1 77 ? 22.312 -13.914 -7.145 1 96.06 77 LYS B C 1
ATOM 2316 O O . LYS B 1 77 ? 22.125 -14.859 -6.379 1 96.06 77 LYS B O 1
ATOM 2321 N N . LYS B 1 78 ? 21.766 -12.789 -6.988 1 97.06 78 LYS B N 1
ATOM 2322 C CA . LYS B 1 78 ? 20.672 -12.539 -6.055 1 97.06 78 LYS B CA 1
ATOM 2323 C C . LYS B 1 78 ? 19.422 -12.078 -6.797 1 97.06 78 LYS B C 1
ATOM 2325 O O . LYS B 1 78 ? 19.516 -11.305 -7.754 1 97.06 78 LYS B O 1
ATOM 2330 N N . PHE B 1 79 ? 18.266 -12.57 -6.344 1 98 79 PHE B N 1
ATOM 2331 C CA . PHE B 1 79 ? 17 -12.227 -6.961 1 98 79 PHE B CA 1
ATOM 2332 C C . PHE B 1 79 ? 15.961 -11.891 -5.898 1 98 79 PHE B C 1
ATOM 2334 O O . PHE B 1 79 ? 15.93 -12.508 -4.828 1 98 79 PHE B O 1
ATOM 2341 N N . ILE B 1 80 ? 15.109 -10.914 -6.125 1 98.44 80 ILE B N 1
ATOM 2342 C CA . ILE B 1 80 ? 13.883 -10.734 -5.367 1 98.44 80 ILE B CA 1
ATOM 2343 C C . ILE B 1 80 ? 12.766 -11.57 -5.992 1 98.44 80 ILE B C 1
ATOM 2345 O O . ILE B 1 80 ? 12.562 -11.539 -7.207 1 98.44 80 ILE B O 1
ATOM 2349 N N . VAL B 1 81 ? 12.031 -12.312 -5.168 1 98.81 81 VAL B N 1
ATOM 2350 C CA . VAL B 1 81 ? 10.898 -13.094 -5.648 1 98.81 81 VAL B CA 1
ATOM 2351 C C . VAL B 1 81 ? 9.664 -12.203 -5.758 1 98.81 81 VAL B C 1
ATOM 2353 O O . VAL B 1 81 ? 9.258 -11.578 -4.777 1 98.81 81 VAL B O 1
ATOM 2356 N N . VAL B 1 82 ? 9.094 -12.117 -6.922 1 98.88 82 VAL B N 1
ATOM 2357 C CA . VAL B 1 82 ? 7.895 -11.336 -7.223 1 98.88 82 VAL B CA 1
ATOM 2358 C C . VAL B 1 82 ? 6.816 -12.25 -7.797 1 98.88 82 VAL B C 1
ATOM 2360 O O . VAL B 1 82 ? 7.125 -13.234 -8.477 1 98.88 82 VAL B O 1
ATOM 2363 N N . VAL B 1 83 ? 5.586 -11.977 -7.469 1 98.81 83 VAL B N 1
ATOM 2364 C CA . VAL B 1 83 ? 4.492 -12.719 -8.086 1 98.81 83 VAL B CA 1
ATOM 2365 C C . VAL B 1 83 ? 3.674 -11.781 -8.977 1 98.81 83 VAL B C 1
ATOM 2367 O O . VAL B 1 83 ? 3.607 -10.578 -8.727 1 98.81 83 VAL B O 1
ATOM 2370 N N . ALA B 1 84 ? 3.135 -12.32 -10.023 1 98.56 84 ALA B N 1
ATOM 2371 C CA . ALA B 1 84 ? 2.227 -11.617 -10.93 1 98.56 84 ALA B CA 1
ATOM 2372 C C . ALA B 1 84 ? 0.866 -12.305 -10.977 1 98.56 84 ALA B C 1
ATOM 2374 O O . ALA B 1 84 ? 0.785 -13.523 -11.172 1 98.56 84 ALA B O 1
ATOM 2375 N N . GLN B 1 85 ? -0.15 -11.641 -10.727 1 97.69 85 GLN B N 1
ATOM 2376 C CA . GLN B 1 85 ? -1.507 -12.172 -10.797 1 97.69 85 GLN B CA 1
ATOM 2377 C C . GLN B 1 85 ? -2.502 -11.094 -11.203 1 97.69 85 GLN B C 1
ATOM 2379 O O . GLN B 1 85 ? -2.264 -9.906 -10.977 1 97.69 85 GLN B O 1
ATOM 2384 N N . TYR B 1 86 ? -3.588 -11.5 -11.852 1 97.12 86 TYR B N 1
ATOM 2385 C CA . TYR B 1 86 ? -4.641 -10.57 -12.242 1 97.12 86 TYR B CA 1
ATOM 2386 C C . TYR B 1 86 ? -5.406 -10.07 -11.023 1 97.12 86 TYR B C 1
ATOM 2388 O O . TYR B 1 86 ? -5.84 -10.867 -10.18 1 97.12 86 TYR B O 1
ATOM 2396 N N . ARG B 1 87 ? -5.547 -8.789 -10.898 1 97.94 87 ARG B N 1
ATOM 2397 C CA . ARG B 1 87 ? -6.344 -8.141 -9.867 1 97.94 87 ARG B CA 1
ATOM 2398 C C . ARG B 1 87 ? -7.539 -7.406 -10.469 1 97.94 87 ARG B C 1
ATOM 2400 O O . ARG B 1 87 ? -7.383 -6.328 -11.047 1 97.94 87 ARG B O 1
ATOM 2407 N N . PRO B 1 88 ? -8.695 -7.898 -10.289 1 97.31 88 PRO B N 1
ATOM 2408 C CA . PRO B 1 88 ? -9.883 -7.316 -10.93 1 97.31 88 PRO B CA 1
ATOM 2409 C C . PRO B 1 88 ? -10.078 -5.844 -10.57 1 97.31 88 PRO B C 1
ATOM 2411 O O . PRO B 1 88 ? -10.453 -5.039 -11.422 1 97.31 88 PRO B O 1
ATOM 2414 N N . PRO B 1 89 ? -9.828 -5.387 -9.359 1 98.31 89 PRO B N 1
ATOM 2415 C CA . PRO B 1 89 ? -10.078 -3.984 -9.023 1 98.31 89 PRO B CA 1
ATOM 2416 C C . PRO B 1 89 ? -9.297 -3.018 -9.914 1 98.31 89 PRO B C 1
ATOM 2418 O O . PRO B 1 89 ? -9.812 -1.952 -10.266 1 98.31 89 PRO B O 1
ATOM 2421 N N . VAL B 1 90 ? -8.094 -3.402 -10.281 1 98.38 90 VAL B N 1
ATOM 2422 C CA . VAL B 1 90 ? -7.301 -2.5 -11.109 1 98.38 90 VAL B CA 1
ATOM 2423 C C . VAL B 1 90 ? -7.348 -2.959 -12.57 1 98.38 90 VAL B C 1
ATOM 2425 O O . VAL B 1 90 ? -6.762 -2.322 -13.445 1 98.38 90 VAL B O 1
ATOM 2428 N N . ASP B 1 91 ? -8.039 -4.051 -12.891 1 97.88 91 ASP B N 1
ATOM 2429 C CA . ASP B 1 91 ? -8.18 -4.633 -14.219 1 97.88 91 ASP B CA 1
ATOM 2430 C C . ASP B 1 91 ? -6.824 -4.766 -14.906 1 97.88 91 ASP B C 1
ATOM 2432 O O . ASP B 1 91 ? -6.641 -4.281 -16.031 1 97.88 91 ASP B O 1
ATOM 2436 N N . ALA B 1 92 ? -5.895 -5.41 -14.25 1 98.25 92 ALA B N 1
ATOM 2437 C CA . ALA B 1 92 ? -4.531 -5.574 -14.75 1 98.25 92 ALA B CA 1
ATOM 2438 C C . ALA B 1 92 ? -3.795 -6.672 -13.992 1 98.25 92 ALA B C 1
ATOM 2440 O O . ALA B 1 92 ? -4.188 -7.039 -12.883 1 98.25 92 ALA B O 1
ATOM 2441 N N . VAL B 1 93 ? -2.785 -7.211 -14.648 1 98.06 93 VAL B N 1
ATOM 2442 C CA . VAL B 1 93 ? -1.813 -8.031 -13.938 1 98.06 93 VAL B CA 1
ATOM 2443 C C . VAL B 1 93 ? -1.007 -7.168 -12.977 1 98.06 93 VAL B C 1
ATOM 2445 O O . VAL B 1 93 ? -0.446 -6.141 -13.375 1 98.06 93 VAL B O 1
ATOM 2448 N N . CYS B 1 94 ? -0.989 -7.539 -11.758 1 98.69 94 CYS B N 1
ATOM 2449 C CA . CYS B 1 94 ? -0.262 -6.777 -10.75 1 98.69 94 CYS B CA 1
ATOM 2450 C C . CYS B 1 94 ? 0.985 -7.527 -10.297 1 98.69 94 CYS B C 1
ATOM 2452 O O . CYS B 1 94 ? 0.909 -8.695 -9.922 1 98.69 94 CYS B O 1
ATOM 2454 N N . LEU B 1 95 ? 2.143 -6.875 -10.422 1 98.88 95 LEU B N 1
ATOM 2455 C CA . LEU B 1 95 ? 3.369 -7.395 -9.828 1 98.88 95 LEU B CA 1
ATOM 2456 C C . LEU B 1 95 ? 3.465 -7.016 -8.352 1 98.88 95 LEU B C 1
ATOM 2458 O O . LEU B 1 95 ? 3.352 -5.84 -8 1 98.88 95 LEU B O 1
ATOM 2462 N N . GLU B 1 96 ? 3.67 -8.031 -7.469 1 98.88 96 GLU B N 1
ATOM 2463 C CA . GLU B 1 96 ? 3.586 -7.879 -6.02 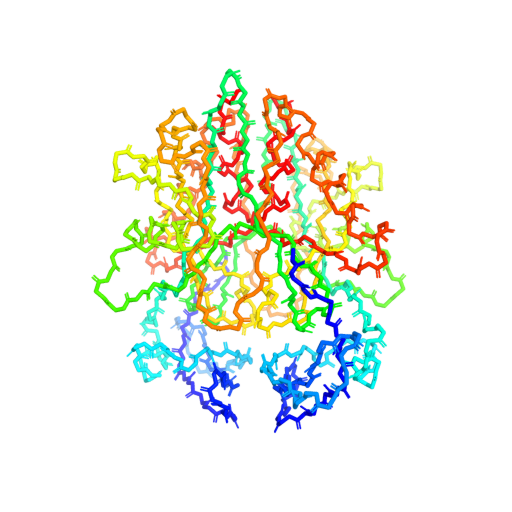1 98.88 96 GLU B CA 1
ATOM 2464 C C . GLU B 1 96 ? 4.648 -8.711 -5.312 1 98.88 96 GLU B C 1
ATOM 2466 O O . GLU B 1 96 ? 5.168 -9.672 -5.883 1 98.88 96 GLU B O 1
ATOM 2471 N N . PHE B 1 97 ? 4.988 -8.297 -4.035 1 98.94 97 PHE B N 1
ATOM 2472 C CA . PHE B 1 97 ? 5.578 -9.312 -3.166 1 98.94 97 PHE B CA 1
ATOM 2473 C C . PHE B 1 97 ? 4.652 -10.516 -3.031 1 98.94 97 PHE B C 1
ATOM 2475 O O . PHE B 1 97 ? 3.428 -10.359 -3.002 1 98.94 97 PHE B O 1
ATOM 2482 N N . PRO B 1 98 ? 5.266 -11.758 -2.977 1 98.81 98 PRO B N 1
ATOM 2483 C CA . PRO B 1 98 ? 4.379 -12.805 -2.473 1 98.81 98 PRO B CA 1
ATOM 2484 C C . PRO B 1 98 ? 3.707 -12.43 -1.154 1 98.81 98 PRO B C 1
ATOM 2486 O O . PRO B 1 98 ? 4.32 -11.766 -0.312 1 98.81 98 PRO B O 1
ATOM 2489 N N . ALA B 1 99 ? 2.484 -12.797 -1.012 1 98.31 99 ALA B N 1
ATOM 2490 C CA . ALA B 1 99 ? 1.724 -12.383 0.165 1 98.31 99 ALA B CA 1
ATOM 2491 C C . ALA B 1 99 ? 0.598 -13.367 0.463 1 98.31 99 ALA B C 1
ATOM 2493 O O . ALA B 1 99 ? 0.274 -14.219 -0.369 1 98.31 99 ALA B O 1
ATOM 2494 N N . GLY B 1 100 ? 0.032 -13.242 1.619 1 96.12 100 GLY B N 1
ATOM 2495 C CA . GLY B 1 100 ? -1.125 -14.047 1.992 1 96.12 100 GLY B CA 1
ATOM 2496 C C . GLY B 1 100 ? -1.659 -13.711 3.373 1 96.12 100 GLY B C 1
ATOM 2497 O O . GLY B 1 100 ? -0.999 -13.016 4.148 1 96.12 100 GLY B O 1
ATOM 2498 N N . LEU B 1 101 ? -2.84 -14.227 3.598 1 94.5 101 LEU B N 1
ATOM 2499 C CA . LEU B 1 101 ? -3.486 -13.969 4.883 1 94.5 101 LEU B CA 1
ATOM 2500 C C . LEU B 1 101 ? -2.82 -14.766 5.996 1 94.5 101 LEU B C 1
ATOM 2502 O O . LEU B 1 101 ? -2.279 -15.852 5.75 1 94.5 101 LEU B O 1
ATOM 2506 N N . VAL B 1 102 ? -2.824 -14.188 7.148 1 95.06 102 VAL B N 1
ATOM 2507 C CA . VAL B 1 102 ? -2.361 -14.891 8.336 1 95.06 102 VAL B CA 1
ATOM 2508 C C . VAL B 1 102 ? -3.506 -15.711 8.93 1 95.06 102 VAL B C 1
ATOM 2510 O O . VAL B 1 102 ? -4.527 -15.156 9.336 1 95.06 102 VAL B O 1
ATOM 2513 N N . ASP B 1 103 ? -3.338 -17.016 8.961 1 92.44 103 ASP B N 1
ATOM 2514 C CA . ASP B 1 103 ? -4.375 -17.875 9.523 1 92.44 103 ASP B CA 1
ATOM 2515 C C . ASP B 1 103 ? -4.457 -17.719 11.039 1 92.44 103 ASP B C 1
ATOM 2517 O O . ASP B 1 103 ? -3.516 -17.234 11.672 1 92.44 103 ASP B O 1
ATOM 2521 N N . TYR B 1 104 ? -5.578 -18.297 11.477 1 88.44 104 TYR B N 1
ATOM 2522 C CA . TYR B 1 104 ? -5.785 -18.234 12.914 1 88.44 104 TYR B CA 1
ATOM 2523 C C . TYR B 1 104 ? -4.695 -19.016 13.648 1 88.44 104 TYR B C 1
ATOM 2525 O O . TYR B 1 104 ? -4.32 -20.109 13.234 1 88.44 104 TYR B O 1
ATOM 2533 N N . ASN B 1 105 ? -3.936 -18.578 14.664 1 88 105 ASN B N 1
ATOM 2534 C CA . ASN B 1 105 ? -2.934 -19.219 15.508 1 88 105 ASN B CA 1
ATOM 2535 C C . ASN B 1 105 ? -1.585 -19.328 14.805 1 88 105 ASN B C 1
ATOM 2537 O O . ASN B 1 105 ? -0.789 -20.219 15.109 1 88 105 ASN B O 1
ATOM 2541 N N . GLU B 1 106 ? -1.462 -18.703 13.812 1 92.94 106 GLU B N 1
ATOM 2542 C CA . GLU B 1 106 ? -0.216 -18.672 13.055 1 92.94 106 GLU B CA 1
ATOM 2543 C C . GLU B 1 106 ? 0.536 -17.359 13.273 1 92.94 106 GLU B C 1
ATOM 2545 O O . GLU B 1 106 ? -0.073 -16.281 13.32 1 92.94 106 GLU B O 1
ATOM 2550 N N . SER B 1 107 ? 1.859 -17.5 13.594 1 96.44 107 SER B N 1
ATOM 2551 C CA . SER B 1 107 ? 2.678 -16.297 13.633 1 96.44 107 SER B CA 1
ATOM 2552 C C . SER B 1 107 ? 2.906 -15.75 12.227 1 96.44 107 SER B C 1
ATOM 2554 O O . SER B 1 107 ? 2.75 -16.469 11.242 1 96.44 107 SER B O 1
ATOM 2556 N N . PRO B 1 108 ? 3.25 -14.461 12.148 1 97.5 108 PRO B N 1
ATOM 2557 C CA . PRO B 1 108 ? 3.562 -13.898 10.836 1 97.5 108 PRO B CA 1
ATOM 2558 C C . PRO B 1 108 ? 4.688 -14.656 10.125 1 97.5 108 PRO B C 1
ATOM 2560 O O . PRO B 1 108 ? 4.625 -14.852 8.906 1 97.5 108 PRO B O 1
ATOM 2563 N N . GLY B 1 109 ? 5.703 -15.016 10.883 1 98.38 109 GLY B N 1
ATOM 2564 C CA . GLY B 1 109 ? 6.781 -15.797 10.297 1 98.38 109 GLY B CA 1
ATOM 2565 C C . GLY B 1 109 ? 6.309 -17.109 9.703 1 98.38 109 GLY B C 1
ATOM 2566 O O . GLY B 1 109 ? 6.699 -17.469 8.586 1 98.38 109 GLY B O 1
ATOM 2567 N N . GLN B 1 110 ? 5.457 -17.812 10.422 1 98.12 110 GLN B N 1
ATOM 2568 C CA . GLN B 1 110 ? 4.902 -19.078 9.945 1 98.12 110 GLN B CA 1
ATOM 2569 C C . GLN B 1 110 ? 4.059 -18.859 8.688 1 98.12 110 GLN B C 1
ATOM 2571 O O . GLN B 1 110 ? 4.152 -19.641 7.738 1 98.12 110 GLN B O 1
ATOM 2576 N N . ALA B 1 111 ? 3.232 -17.859 8.734 1 97.94 111 ALA B N 1
ATOM 2577 C CA . ALA B 1 111 ? 2.396 -17.547 7.578 1 97.94 111 ALA B CA 1
ATOM 2578 C C . ALA B 1 111 ? 3.252 -17.234 6.348 1 97.94 111 ALA B C 1
ATOM 2580 O O . ALA B 1 111 ? 2.943 -17.688 5.246 1 97.94 111 ALA B O 1
ATOM 2581 N N . ALA B 1 112 ? 4.344 -16.484 6.566 1 98.69 112 ALA B N 1
ATOM 2582 C CA . ALA B 1 112 ? 5.219 -16.094 5.461 1 98.69 112 ALA B CA 1
ATOM 2583 C C . ALA B 1 112 ? 5.84 -17.328 4.805 1 98.69 112 ALA B C 1
ATOM 2585 O O . ALA B 1 112 ? 5.848 -17.453 3.578 1 98.69 112 ALA B O 1
ATOM 2586 N N . ILE B 1 113 ? 6.297 -18.234 5.609 1 98.56 113 ILE B N 1
ATOM 2587 C CA . ILE B 1 113 ? 6.938 -19.453 5.109 1 98.56 113 ILE B CA 1
ATOM 2588 C C . ILE B 1 113 ? 5.914 -20.297 4.363 1 98.56 113 ILE B C 1
ATOM 2590 O O . ILE B 1 113 ? 6.191 -20.797 3.266 1 98.56 113 ILE B O 1
ATOM 2594 N N . ARG B 1 114 ? 4.738 -20.406 4.938 1 98 114 ARG B N 1
ATOM 2595 C CA . ARG B 1 114 ? 3.676 -21.188 4.305 1 98 114 ARG B CA 1
ATOM 2596 C C . ARG B 1 114 ? 3.275 -20.578 2.965 1 98 114 ARG B C 1
ATOM 2598 O O . ARG B 1 114 ? 3.266 -21.266 1.942 1 98 114 ARG B O 1
ATOM 2605 N N . GLU B 1 115 ? 2.957 -19.297 2.955 1 98.12 115 GLU B N 1
ATOM 2606 C CA . GLU B 1 115 ? 2.516 -18.609 1.745 1 98.12 115 GLU B CA 1
ATOM 2607 C C . GLU B 1 115 ? 3.611 -18.609 0.684 1 98.12 115 GLU B C 1
ATOM 2609 O O . GLU B 1 115 ? 3.324 -18.672 -0.513 1 98.12 115 GLU B O 1
ATOM 2614 N N . MET B 1 116 ? 4.883 -18.438 1.114 1 98.56 116 MET B N 1
ATOM 2615 C CA . MET B 1 116 ? 6.016 -18.5 0.195 1 98.56 116 MET B CA 1
ATOM 2616 C C . MET B 1 116 ? 6.031 -19.828 -0.555 1 98.56 116 MET B C 1
ATOM 2618 O O . MET B 1 116 ? 6.172 -19.859 -1.779 1 98.56 116 MET B O 1
ATOM 2622 N N . HIS B 1 117 ? 5.875 -20.844 0.192 1 98.56 117 HIS B N 1
ATOM 2623 C CA . HIS B 1 117 ? 5.875 -22.172 -0.409 1 98.56 117 HIS B CA 1
ATOM 2624 C C . HIS B 1 117 ? 4.668 -22.359 -1.322 1 98.56 117 HIS B C 1
ATOM 2626 O O . HIS B 1 117 ? 4.805 -22.844 -2.445 1 98.56 117 HIS B O 1
ATOM 2632 N N . GLU B 1 118 ? 3.51 -21.969 -0.888 1 98.38 118 GLU B N 1
ATOM 2633 C CA . GLU B 1 118 ? 2.285 -22.172 -1.657 1 98.38 118 GLU B CA 1
ATOM 2634 C C . GLU B 1 118 ? 2.322 -21.391 -2.967 1 98.38 118 GLU B C 1
ATOM 2636 O O . GLU B 1 118 ? 2.072 -21.953 -4.039 1 98.38 118 GLU B O 1
ATOM 2641 N N . GLU B 1 119 ? 2.703 -20.172 -2.893 1 98.38 119 GLU B N 1
ATOM 2642 C CA . GLU B 1 119 ? 2.562 -19.297 -4.051 1 98.38 119 GLU B CA 1
ATOM 2643 C C . GLU B 1 119 ? 3.768 -19.406 -4.98 1 98.38 119 GLU B C 1
ATOM 2645 O O . GLU B 1 119 ? 3.646 -19.203 -6.188 1 98.38 119 GLU B O 1
ATOM 2650 N N . THR B 1 120 ? 4.949 -19.703 -4.496 1 98.62 120 THR B N 1
ATOM 2651 C CA . THR B 1 120 ? 6.152 -19.562 -5.312 1 98.62 120 THR B CA 1
ATOM 2652 C C . THR B 1 120 ? 6.871 -20.906 -5.434 1 98.62 120 THR B C 1
ATOM 2654 O O . THR B 1 120 ? 7.727 -21.078 -6.305 1 98.62 120 THR B O 1
ATOM 2657 N N . GLY B 1 121 ? 6.527 -21.859 -4.543 1 98.56 121 GLY B N 1
ATOM 2658 C CA . GLY B 1 121 ? 7.168 -23.172 -4.543 1 98.56 121 GLY B CA 1
ATOM 2659 C C . GLY B 1 121 ? 8.477 -23.188 -3.777 1 98.56 121 GLY B C 1
ATOM 2660 O O . GLY B 1 121 ? 8.992 -24.25 -3.445 1 98.56 121 GLY B O 1
ATOM 2661 N N . PHE B 1 122 ? 9.125 -22.031 -3.475 1 98.69 122 PHE B N 1
ATOM 2662 C CA . PHE B 1 122 ? 10.391 -21.984 -2.754 1 98.69 122 PHE B CA 1
ATOM 2663 C C . PHE B 1 122 ? 10.211 -22.469 -1.321 1 98.69 122 PHE B C 1
ATOM 2665 O O . PHE B 1 122 ? 9.219 -22.141 -0.667 1 98.69 122 PHE B O 1
ATOM 2672 N N . VAL B 1 123 ? 11.133 -23.25 -0.953 1 98.19 123 VAL B N 1
ATOM 2673 C CA . VAL B 1 123 ? 11.133 -23.797 0.4 1 98.19 123 VAL B CA 1
ATOM 2674 C C . VAL B 1 123 ? 12.133 -23.047 1.267 1 98.19 123 VAL B C 1
ATOM 2676 O O . VAL B 1 123 ? 13.281 -22.844 0.865 1 98.19 123 VAL B O 1
ATOM 2679 N N . VAL B 1 124 ? 11.688 -22.594 2.342 1 97.44 124 VAL B N 1
ATOM 2680 C CA . VAL B 1 124 ? 12.508 -21.906 3.332 1 97.44 124 VAL B CA 1
ATOM 2681 C C . VAL B 1 124 ? 12.07 -22.312 4.738 1 97.44 124 VAL B C 1
ATOM 2683 O O . VAL B 1 124 ? 10.883 -22.531 4.988 1 97.44 124 VAL B O 1
ATOM 2686 N N . ASP B 1 125 ? 13 -22.531 5.66 1 96.12 125 ASP B N 1
ATOM 2687 C CA . ASP B 1 125 ? 12.648 -22.812 7.047 1 96.12 125 ASP B CA 1
ATOM 2688 C C . ASP B 1 125 ? 12.812 -21.562 7.918 1 96.12 125 ASP B C 1
ATOM 2690 O O . ASP B 1 125 ? 13.094 -20.484 7.406 1 96.12 125 ASP B O 1
ATOM 2694 N N . GLU B 1 126 ? 12.586 -21.688 9.203 1 97.19 126 GLU B N 1
ATOM 2695 C CA . GLU B 1 126 ? 12.547 -20.547 10.117 1 97.19 126 GLU B CA 1
ATOM 2696 C C . GLU B 1 126 ? 13.898 -19.844 10.18 1 97.19 126 GLU B C 1
ATOM 2698 O O . GLU B 1 126 ? 13.977 -18.656 10.477 1 97.19 126 GLU B O 1
ATOM 2703 N N . THR B 1 127 ? 15.016 -20.547 9.93 1 96.94 127 THR B N 1
ATOM 2704 C CA . THR B 1 127 ? 16.344 -19.953 9.977 1 96.94 127 THR B CA 1
ATOM 2705 C C . THR B 1 127 ? 16.531 -18.953 8.844 1 96.94 127 THR B C 1
ATOM 2707 O O . THR B 1 127 ? 17.453 -18.141 8.875 1 96.94 127 THR B O 1
ATOM 2710 N N . GLY B 1 128 ? 15.68 -19.016 7.809 1 97.81 128 GLY B N 1
ATOM 2711 C CA . GLY B 1 128 ? 15.75 -18.094 6.691 1 97.81 128 GLY B CA 1
ATOM 2712 C C . GLY B 1 128 ? 15.086 -16.75 6.977 1 97.81 128 GLY B C 1
ATOM 2713 O O . GLY B 1 128 ? 15.211 -15.82 6.188 1 97.81 128 GLY B O 1
ATOM 2714 N N . ILE B 1 129 ? 14.359 -16.656 8.102 1 98.56 129 ILE B N 1
ATOM 2715 C CA . ILE B 1 129 ? 13.727 -15.398 8.469 1 98.56 129 ILE B CA 1
ATOM 2716 C C . ILE B 1 129 ? 14.781 -14.391 8.898 1 98.56 129 ILE B C 1
ATOM 2718 O O . ILE B 1 129 ? 15.5 -14.609 9.875 1 98.56 129 ILE B O 1
ATOM 2722 N N . VAL B 1 130 ? 14.906 -13.312 8.18 1 97.88 130 VAL B N 1
ATOM 2723 C CA . VAL B 1 130 ? 15.883 -12.266 8.453 1 97.88 130 VAL B CA 1
ATOM 2724 C C . VAL B 1 130 ? 15.273 -11.227 9.383 1 97.88 130 VAL B C 1
ATOM 2726 O O . VAL B 1 130 ? 15.938 -10.75 10.312 1 97.88 130 VAL B O 1
ATOM 2729 N N . SER B 1 131 ? 14.062 -10.828 9.164 1 97.75 131 SER B N 1
ATOM 2730 C CA . SER B 1 131 ? 13.383 -9.836 9.992 1 97.75 131 SER B CA 1
ATOM 2731 C C . SER B 1 131 ? 11.875 -9.914 9.82 1 97.75 131 SER B C 1
ATOM 2733 O O . SER B 1 131 ? 11.383 -10.453 8.82 1 97.75 131 SER B O 1
ATOM 2735 N N . ILE B 1 132 ? 11.172 -9.523 10.758 1 98.5 132 ILE B N 1
ATOM 2736 C CA . ILE B 1 132 ? 9.727 -9.344 10.773 1 98.5 132 ILE B CA 1
ATOM 2737 C C . ILE B 1 132 ? 9.383 -7.93 11.242 1 98.5 132 ILE B C 1
ATOM 2739 O O . ILE B 1 132 ? 9.797 -7.508 12.32 1 98.5 132 ILE B O 1
ATOM 2743 N N . SER B 1 133 ? 8.695 -7.23 10.422 1 98.69 133 SER B N 1
ATOM 2744 C CA . SER B 1 133 ? 8.359 -5.852 10.766 1 98.69 133 SER B CA 1
ATOM 2745 C C . SER B 1 133 ? 7.254 -5.793 11.812 1 98.69 133 SER B C 1
ATOM 2747 O O . SER B 1 133 ? 6.574 -6.789 12.062 1 98.69 133 SER B O 1
ATOM 2749 N N . PRO B 1 134 ? 7.102 -4.598 12.555 1 98 134 PRO B N 1
ATOM 2750 C CA . PRO B 1 134 ? 5.82 -4.371 13.227 1 98 134 PRO B CA 1
ATOM 2751 C C . PRO B 1 134 ? 4.645 -4.305 12.25 1 98 134 PRO B C 1
ATOM 2753 O O . PRO B 1 134 ? 4.848 -4.336 11.031 1 98 134 PRO B O 1
ATOM 2756 N N . PRO B 1 135 ? 3.395 -4.316 12.766 1 98.31 135 PRO B N 1
ATOM 2757 C CA . PRO B 1 135 ? 2.275 -4.098 11.844 1 98.31 135 PRO B CA 1
ATOM 2758 C C . PRO B 1 135 ? 2.406 -2.795 11.062 1 98.31 135 PRO B C 1
ATOM 2760 O O . PRO B 1 135 ? 2.852 -1.782 11.609 1 98.31 135 PRO B O 1
ATOM 2763 N N . LEU B 1 136 ? 2.064 -2.871 9.758 1 98.81 136 LEU B N 1
ATOM 2764 C CA . LEU B 1 136 ? 2.121 -1.742 8.836 1 98.81 136 LEU B CA 1
ATOM 2765 C C . LEU B 1 136 ? 0.751 -1.467 8.227 1 98.81 136 LEU B C 1
ATOM 2767 O O . LEU B 1 136 ? 0.019 -2.398 7.887 1 98.81 136 LEU B O 1
ATOM 2771 N N . SER B 1 137 ? 0.415 -0.197 8.156 1 98.62 137 SER B N 1
ATOM 2772 C CA . SER B 1 137 ? -0.841 0.136 7.488 1 98.62 137 SER B CA 1
ATOM 2773 C C . SER B 1 137 ? -0.709 0.033 5.973 1 98.62 137 SER B C 1
ATOM 2775 O O . SER B 1 137 ? 0.346 0.342 5.414 1 98.62 137 SER B O 1
ATOM 2777 N N . THR B 1 138 ? -1.709 -0.345 5.254 1 97.56 138 THR B N 1
ATOM 2778 C CA . THR B 1 138 ? -1.644 -0.498 3.807 1 97.56 138 THR B CA 1
ATOM 2779 C C . THR B 1 138 ? -2.25 0.714 3.105 1 97.56 138 THR B C 1
ATOM 2781 O O . THR B 1 138 ? -1.666 1.249 2.162 1 97.56 138 THR B O 1
ATOM 2784 N N . GLU B 1 139 ? -3.426 1.12 3.506 1 96.94 139 GLU B N 1
ATOM 2785 C CA . GLU B 1 139 ? -4.117 2.324 3.053 1 96.94 139 GLU B CA 1
ATOM 2786 C C . GLU B 1 139 ? -4.891 2.979 4.195 1 96.94 139 GLU B C 1
ATOM 2788 O O . GLU B 1 139 ? -6.117 2.906 4.242 1 96.94 139 GLU B O 1
ATOM 2793 N N . PRO B 1 140 ? -4.164 3.672 5.02 1 97.69 140 PRO B N 1
ATOM 2794 C CA . PRO B 1 140 ? -4.727 4.074 6.312 1 97.69 140 PRO B CA 1
ATOM 2795 C C . PRO B 1 140 ? -5.832 5.117 6.176 1 97.69 140 PRO B C 1
ATOM 2797 O O . PRO B 1 140 ? -6.539 5.406 7.148 1 97.69 140 PRO B O 1
ATOM 2800 N N . GLY B 1 141 ? -6.047 5.715 5.055 1 96.81 141 GLY B N 1
ATOM 2801 C CA . GLY B 1 141 ? -7.148 6.641 4.836 1 96.81 141 GLY B CA 1
ATOM 2802 C C . GLY B 1 141 ? -8.43 5.949 4.422 1 96.81 141 GLY B C 1
ATOM 2803 O O . GLY B 1 141 ? -9.484 6.582 4.352 1 96.81 141 GLY B O 1
ATOM 2804 N N . LEU B 1 142 ? -8.32 4.633 4.172 1 97.69 142 LEU B N 1
ATOM 2805 C CA . LEU B 1 142 ? -9.461 3.955 3.555 1 97.69 142 LEU B CA 1
ATOM 2806 C C . LEU B 1 142 ? -9.852 2.713 4.352 1 97.69 142 LEU B C 1
ATOM 2808 O O . LEU B 1 142 ? -11.023 2.338 4.387 1 97.69 142 LEU B O 1
ATOM 2812 N N . THR B 1 143 ? -8.906 2.027 4.883 1 97.75 143 THR B N 1
ATOM 2813 C CA . THR B 1 143 ? -9.172 0.729 5.492 1 97.75 143 THR B CA 1
ATOM 2814 C C . THR B 1 143 ? -8.305 0.531 6.734 1 97.75 143 THR B C 1
ATOM 2816 O O . THR B 1 143 ? -7.332 1.258 6.941 1 97.75 143 THR B O 1
ATOM 2819 N N . ASP B 1 144 ? -8.734 -0.386 7.598 1 97.38 144 ASP B N 1
ATOM 2820 C CA . ASP B 1 144 ? -7.934 -0.761 8.758 1 97.38 144 ASP B CA 1
ATOM 2821 C C . ASP B 1 144 ? -7.094 -2.002 8.469 1 97.38 144 ASP B C 1
ATOM 2823 O O . ASP B 1 144 ? -6.574 -2.637 9.391 1 97.38 144 ASP B O 1
ATOM 2827 N N . SER B 1 145 ? -6.973 -2.359 7.156 1 96 145 SER B N 1
ATOM 2828 C CA . SER B 1 145 ? -6.094 -3.463 6.777 1 96 145 SER B CA 1
ATOM 2829 C C . SER B 1 145 ? -4.641 -3.152 7.113 1 96 145 SER B C 1
ATOM 2831 O O . SER B 1 145 ? -4.137 -2.076 6.785 1 96 145 SER B O 1
ATOM 2833 N N . CYS B 1 146 ? -4.004 -4.09 7.809 1 97.44 146 CYS B N 1
ATOM 2834 C CA . CYS B 1 146 ? -2.584 -3.988 8.133 1 97.44 146 CYS B CA 1
ATOM 2835 C C . CYS B 1 146 ? -1.85 -5.273 7.762 1 97.44 146 CYS B C 1
ATOM 2837 O O . CYS B 1 146 ? -2.443 -6.352 7.754 1 97.44 146 CYS B O 1
ATOM 2839 N N . CYS B 1 147 ? -0.629 -5.09 7.383 1 98.12 147 CYS B N 1
ATOM 2840 C CA . CYS B 1 147 ? 0.214 -6.23 7.043 1 98.12 147 CYS B CA 1
ATOM 2841 C C . CYS B 1 147 ? 1.512 -6.203 7.844 1 98.12 147 CYS B C 1
ATOM 2843 O O . CYS B 1 147 ? 1.752 -5.273 8.617 1 98.12 147 CYS B O 1
ATOM 2845 N N . VAL B 1 148 ? 2.211 -7.32 7.73 1 98.44 148 VAL B N 1
ATOM 2846 C CA . VAL B 1 148 ? 3.57 -7.438 8.25 1 98.44 148 VAL B CA 1
ATOM 2847 C C . VAL B 1 148 ? 4.527 -7.82 7.125 1 98.44 148 VAL B C 1
ATOM 2849 O O . VAL B 1 148 ? 4.215 -8.688 6.305 1 98.44 148 VAL B O 1
ATOM 2852 N N . LEU B 1 149 ? 5.633 -7.07 7.027 1 98.88 149 LEU B N 1
ATOM 2853 C CA . LEU B 1 149 ? 6.68 -7.441 6.078 1 98.88 149 LEU B CA 1
ATOM 2854 C C . LEU B 1 149 ? 7.629 -8.461 6.688 1 98.88 149 LEU B C 1
ATOM 2856 O O . LEU B 1 149 ? 8.219 -8.219 7.746 1 98.88 149 LEU B O 1
ATOM 2860 N N . VAL B 1 150 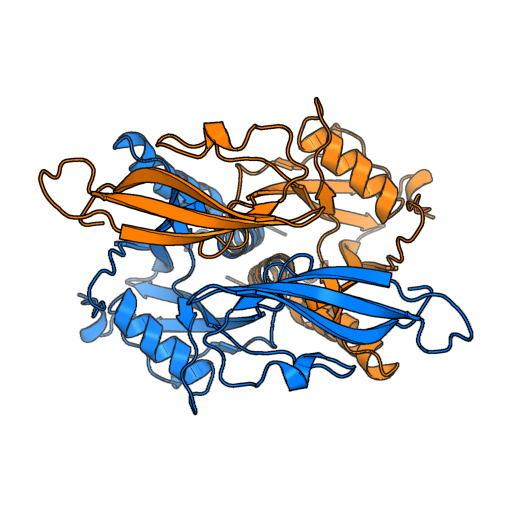? 7.77 -9.555 6.094 1 98.88 150 VAL B N 1
ATOM 2861 C CA . VAL B 1 150 ? 8.711 -10.586 6.516 1 98.88 150 VAL B CA 1
ATOM 2862 C C . VAL B 1 150 ? 9.812 -10.742 5.473 1 98.88 150 VAL B C 1
ATOM 2864 O O . VAL B 1 150 ? 9.539 -11.008 4.301 1 98.88 150 VAL B O 1
ATOM 2867 N N . ARG B 1 151 ? 11.055 -10.609 5.859 1 98.62 151 ARG B N 1
ATOM 2868 C CA . ARG B 1 151 ? 12.195 -10.82 4.973 1 98.62 151 ARG B CA 1
ATOM 2869 C C . ARG B 1 151 ? 12.727 -12.25 5.094 1 98.62 151 ARG B C 1
ATOM 2871 O O . ARG B 1 151 ? 12.969 -12.734 6.199 1 98.62 151 ARG B O 1
ATOM 2878 N N . LEU B 1 152 ? 12.859 -12.82 3.992 1 98.69 152 LEU B N 1
ATOM 2879 C CA . LEU B 1 152 ? 13.375 -14.188 3.957 1 98.69 152 LEU B CA 1
ATOM 2880 C C . LEU B 1 152 ? 14.641 -14.258 3.111 1 98.69 152 LEU B C 1
ATOM 2882 O O . LEU B 1 152 ? 14.727 -13.633 2.055 1 98.69 152 LEU B O 1
ATOM 2886 N N . ASP B 1 153 ? 15.609 -14.922 3.592 1 97.94 153 ASP B N 1
ATOM 2887 C CA . ASP B 1 153 ? 16.75 -15.367 2.803 1 97.94 153 ASP B CA 1
ATOM 2888 C C . ASP B 1 153 ? 16.578 -16.812 2.334 1 97.94 153 ASP B C 1
ATOM 2890 O O . ASP B 1 153 ? 16.438 -17.719 3.15 1 97.94 153 ASP B O 1
ATOM 2894 N N . VAL B 1 154 ? 16.547 -17 1.067 1 98.12 154 VAL B N 1
ATOM 2895 C CA . VAL B 1 154 ? 16.234 -18.297 0.48 1 98.12 154 VAL B CA 1
ATOM 2896 C C . VAL B 1 154 ? 17.469 -18.875 -0.207 1 98.12 154 VAL B C 1
ATOM 2898 O O . VAL B 1 154 ? 18.047 -18.234 -1.099 1 98.12 154 VAL B O 1
ATOM 2901 N N . ASP B 1 155 ? 17.875 -20.078 0.176 1 97.44 155 ASP B N 1
ATOM 2902 C CA . ASP B 1 155 ? 18.953 -20.781 -0.492 1 97.44 155 ASP B CA 1
ATOM 2903 C C . ASP B 1 155 ? 18.484 -21.406 -1.805 1 97.44 155 ASP B C 1
ATOM 2905 O O . ASP B 1 155 ? 17.891 -22.484 -1.809 1 97.44 155 ASP B O 1
ATOM 2909 N N . GLY B 1 156 ? 18.797 -20.734 -2.873 1 96.62 156 GLY B N 1
ATOM 2910 C CA . GLY B 1 156 ? 18.375 -21.172 -4.191 1 96.62 156 GLY B CA 1
ATOM 2911 C C . GLY B 1 156 ? 19.094 -22.438 -4.652 1 96.62 156 GLY B C 1
ATOM 2912 O O . GLY B 1 156 ? 18.672 -23.078 -5.621 1 96.62 156 GLY B O 1
ATOM 2913 N N . GLU B 1 157 ? 20.141 -22.844 -3.932 1 95.44 157 GLU B N 1
ATOM 2914 C CA . GLU B 1 157 ? 20.922 -24.016 -4.316 1 95.44 157 GLU B CA 1
ATOM 2915 C C . GLU B 1 157 ? 20.359 -25.281 -3.682 1 95.44 157 GLU B C 1
ATOM 2917 O O . GLU B 1 157 ? 20.703 -26.391 -4.098 1 95.44 157 GLU B O 1
ATOM 2922 N N . ARG B 1 158 ? 19.516 -25.078 -2.695 1 94.75 158 ARG B N 1
ATOM 2923 C CA . ARG B 1 158 ? 18.875 -26.234 -2.102 1 94.75 158 ARG B CA 1
ATOM 2924 C C . ARG B 1 158 ? 18.141 -27.062 -3.16 1 94.75 158 ARG B C 1
ATOM 2926 O O . ARG B 1 158 ? 17.5 -26.5 -4.059 1 94.75 158 ARG B O 1
ATOM 2933 N N . ALA B 1 159 ? 18.203 -28.359 -3.041 1 95.5 159 ALA B N 1
ATOM 2934 C CA . ALA B 1 159 ? 17.625 -29.25 -4.039 1 95.5 159 ALA B CA 1
ATOM 2935 C C . ALA B 1 159 ? 16.156 -28.938 -4.281 1 95.5 159 ALA B C 1
ATOM 2937 O O . ALA B 1 159 ? 15.703 -28.891 -5.43 1 95.5 159 ALA B O 1
ATOM 2938 N N . GLU B 1 160 ? 15.461 -28.703 -3.201 1 95 160 GLU B N 1
ATOM 2939 C CA . GLU B 1 160 ? 14.031 -28.422 -3.291 1 95 160 GLU B CA 1
ATOM 2940 C C . GLU B 1 160 ? 13.773 -27.109 -4.035 1 95 160 GLU B C 1
ATOM 2942 O O . GLU B 1 160 ? 12.68 -26.906 -4.574 1 95 160 GLU B O 1
ATOM 2947 N N . ASN B 1 161 ? 14.75 -26.203 -4.07 1 97.44 161 ASN B N 1
ATOM 2948 C CA . ASN B 1 161 ? 14.57 -24.875 -4.617 1 97.44 161 ASN B CA 1
ATOM 2949 C C . ASN B 1 161 ? 15.125 -24.766 -6.035 1 97.44 161 ASN B C 1
ATOM 2951 O O . ASN B 1 161 ? 15.094 -23.688 -6.637 1 97.44 161 ASN B O 1
ATOM 2955 N N . GLN B 1 162 ? 15.633 -25.859 -6.551 1 94.62 162 GLN B N 1
ATOM 2956 C CA . GLN B 1 162 ? 16.141 -25.859 -7.918 1 94.62 162 GLN B CA 1
ATOM 2957 C C . GLN B 1 162 ? 14.992 -25.797 -8.922 1 94.62 162 GLN B C 1
ATOM 2959 O O . GLN B 1 162 ? 15.109 -25.156 -9.969 1 94.62 162 GLN B O 1
ATOM 2964 N N . GLU B 1 163 ? 13.961 -26.5 -8.625 1 94.5 163 GLU B N 1
ATOM 2965 C CA . GLU B 1 163 ? 12.727 -26.484 -9.406 1 94.5 163 GLU B CA 1
ATOM 2966 C C . GLU B 1 163 ? 11.508 -26.297 -8.516 1 94.5 163 GLU B C 1
ATOM 2968 O O . GLU B 1 163 ? 10.688 -27.203 -8.383 1 94.5 163 GLU B O 1
ATOM 2973 N N . PRO B 1 164 ? 11.398 -25.094 -8.047 1 95.81 164 PRO B N 1
ATOM 2974 C CA . PRO B 1 164 ? 10.273 -24.859 -7.141 1 95.81 164 PRO B CA 1
ATOM 2975 C C . PRO B 1 164 ? 8.922 -25.125 -7.801 1 95.81 164 PRO B C 1
ATOM 2977 O O . PRO B 1 164 ? 8.727 -24.797 -8.977 1 95.81 164 PRO B O 1
ATOM 2980 N N . LYS B 1 165 ? 8.031 -25.781 -7.039 1 95.56 165 LYS B N 1
ATOM 2981 C CA . LYS B 1 165 ? 6.691 -26.094 -7.52 1 95.56 165 LYS B CA 1
ATOM 2982 C C . LYS B 1 165 ? 5.629 -25.422 -6.656 1 95.56 165 LYS B C 1
ATOM 2984 O O . LYS B 1 165 ? 5.52 -25.703 -5.461 1 95.56 165 LYS B O 1
ATOM 2989 N N . GLN B 1 166 ? 4.848 -24.594 -7.277 1 96.81 166 GLN B N 1
ATOM 2990 C CA . GLN B 1 166 ? 3.773 -23.891 -6.578 1 96.81 166 GLN B CA 1
ATOM 2991 C C . GLN B 1 166 ? 2.707 -24.875 -6.098 1 96.81 166 GLN B C 1
ATOM 2993 O O . GLN B 1 166 ? 2.559 -25.969 -6.656 1 96.81 166 GLN B O 1
ATOM 2998 N N . HIS B 1 167 ? 2.053 -24.562 -5.035 1 95.94 167 HIS B N 1
ATOM 2999 C CA . HIS B 1 167 ? 0.901 -25.266 -4.488 1 95.94 167 HIS B CA 1
ATOM 3000 C C . HIS B 1 167 ? -0.297 -24.344 -4.332 1 95.94 167 HIS B C 1
ATOM 3002 O O . HIS B 1 167 ? -0.749 -24.078 -3.215 1 95.94 167 HIS B O 1
ATOM 3008 N N . LEU B 1 168 ? -0.86 -23.984 -5.383 1 93.44 168 LEU B N 1
ATOM 3009 C CA . LEU B 1 168 ? -1.887 -22.938 -5.438 1 93.44 168 LEU B CA 1
ATOM 3010 C C . LEU B 1 168 ? -3.26 -23.516 -5.109 1 93.44 168 LEU B C 1
ATOM 3012 O O . LEU B 1 168 ? -3.549 -24.672 -5.445 1 93.44 168 LEU B O 1
ATOM 3016 N N . ASP B 1 169 ? -4.035 -22.703 -4.406 1 87.19 169 ASP B N 1
ATOM 3017 C CA . ASP B 1 169 ? -5.434 -23.078 -4.203 1 87.19 169 ASP B CA 1
ATOM 3018 C C . ASP B 1 169 ? -6.219 -23 -5.512 1 87.19 169 ASP B C 1
ATOM 3020 O O . ASP B 1 169 ? -5.762 -22.391 -6.48 1 87.19 169 ASP B O 1
ATOM 3024 N N . TYR B 1 170 ? -7.348 -23.578 -5.402 1 82.56 170 TYR B N 1
ATOM 3025 C CA . TYR B 1 170 ? -8.227 -23.531 -6.566 1 82.56 170 TYR B CA 1
ATOM 3026 C C . TYR B 1 170 ? -8.555 -22.094 -6.941 1 82.56 170 TYR B C 1
ATOM 3028 O O . TYR B 1 170 ? -8.844 -21.266 -6.07 1 82.56 170 TYR B O 1
ATOM 3036 N N . GLY B 1 171 ? -8.391 -21.844 -8.227 1 80.69 171 GLY B N 1
ATOM 3037 C CA . GLY B 1 171 ? -8.766 -20.531 -8.727 1 80.69 171 GLY B CA 1
ATOM 3038 C C . GLY B 1 171 ? -7.613 -19.547 -8.727 1 80.69 171 GLY B C 1
ATOM 3039 O O . GLY B 1 171 ? -7.699 -18.484 -9.359 1 80.69 171 GLY B O 1
ATOM 3040 N N . GLU B 1 172 ? -6.559 -19.844 -7.969 1 89.69 172 GLU B N 1
ATOM 3041 C CA . GLU B 1 172 ? -5.406 -18.953 -7.992 1 89.69 172 GLU B CA 1
ATOM 3042 C C . GLU B 1 172 ? -4.617 -19.109 -9.289 1 89.69 172 GLU B C 1
ATOM 3044 O O . GLU B 1 172 ? -4.469 -20.203 -9.812 1 89.69 172 GLU B O 1
ATOM 3049 N N . ASP B 1 173 ? -4.312 -18.078 -9.875 1 95 173 ASP B N 1
ATOM 3050 C CA . ASP B 1 173 ? -3.5 -17.969 -11.078 1 95 173 ASP B CA 1
ATOM 3051 C C . ASP B 1 173 ? -2.352 -16.984 -10.883 1 95 173 ASP B C 1
ATOM 3053 O O . ASP B 1 173 ? -2.484 -15.797 -11.188 1 95 173 ASP B O 1
ATOM 3057 N N . ILE B 1 174 ? -1.225 -17.516 -10.391 1 97.88 174 ILE B N 1
ATOM 3058 C CA . ILE B 1 174 ? -0.095 -16.703 -9.977 1 97.88 174 ILE B CA 1
ATOM 3059 C C . ILE B 1 174 ? 1.154 -17.109 -10.758 1 97.88 174 ILE B C 1
ATOM 3061 O O . ILE B 1 174 ? 1.468 -18.297 -10.859 1 97.88 174 ILE B O 1
ATOM 3065 N N . GLU B 1 175 ? 1.796 -16.188 -11.352 1 98.06 175 GLU B N 1
ATOM 3066 C CA . GLU B 1 175 ? 3.096 -16.391 -11.984 1 98.06 175 GLU B CA 1
ATOM 3067 C C . GLU B 1 175 ? 4.227 -15.898 -11.086 1 98.06 175 GLU B C 1
ATOM 3069 O O . GLU B 1 175 ? 4.105 -14.852 -10.445 1 98.06 175 GLU B O 1
ATOM 3074 N N . VAL B 1 176 ? 5.316 -16.656 -11.039 1 98.56 176 VAL B N 1
ATOM 3075 C CA . VAL B 1 176 ? 6.457 -16.281 -10.211 1 98.56 176 VAL B CA 1
ATOM 3076 C C . VAL B 1 176 ? 7.543 -15.656 -11.078 1 98.56 176 VAL B C 1
ATOM 3078 O O . VAL B 1 176 ? 7.902 -16.203 -12.125 1 98.56 176 VAL B O 1
ATOM 3081 N N . LEU B 1 177 ? 8.062 -14.547 -10.672 1 98.56 177 LEU B N 1
ATOM 3082 C CA . LEU B 1 177 ? 9.156 -13.844 -11.336 1 98.56 177 LEU B CA 1
ATOM 3083 C C . LEU B 1 177 ? 10.344 -13.68 -10.398 1 98.56 177 LEU B C 1
ATOM 3085 O O . LEU B 1 177 ? 10.172 -13.383 -9.219 1 98.56 177 LEU B O 1
ATOM 3089 N N . LEU B 1 178 ? 11.492 -13.922 -10.891 1 98.12 178 LEU B N 1
ATOM 3090 C CA . LEU B 1 178 ? 12.734 -13.609 -10.195 1 98.12 178 LEU B CA 1
ATOM 3091 C C . LEU B 1 178 ? 13.383 -12.352 -10.766 1 98.12 178 LEU B C 1
ATOM 3093 O O . LEU B 1 178 ? 13.93 -12.383 -11.875 1 98.12 178 LEU B O 1
ATOM 3097 N N . ILE B 1 179 ? 13.352 -11.281 -10.039 1 98.56 179 ILE B N 1
ATOM 3098 C CA . ILE B 1 179 ? 13.922 -10.016 -10.5 1 98.56 179 ILE B CA 1
ATOM 3099 C C . ILE B 1 179 ? 15.359 -9.891 -10.016 1 98.56 179 ILE B C 1
ATOM 3101 O O . ILE B 1 179 ? 15.617 -9.883 -8.805 1 98.56 179 ILE B O 1
ATOM 3105 N N . PRO B 1 180 ? 16.312 -9.758 -10.938 1 97.44 180 PRO B N 1
ATOM 3106 C CA . PRO B 1 180 ? 17.719 -9.664 -10.508 1 97.44 180 PRO B CA 1
ATOM 3107 C C . PRO B 1 180 ? 18.016 -8.391 -9.727 1 97.44 180 PRO B C 1
ATOM 3109 O O . PRO B 1 180 ? 17.547 -7.309 -10.102 1 97.44 180 PRO B O 1
ATOM 3112 N N . ILE B 1 181 ? 18.797 -8.578 -8.625 1 96.44 181 ILE B N 1
ATOM 3113 C CA . ILE B 1 181 ? 19.156 -7.398 -7.84 1 96.44 181 ILE B CA 1
ATOM 3114 C C . ILE B 1 181 ? 20.641 -7.465 -7.465 1 96.44 181 ILE B C 1
ATOM 3116 O O . ILE B 1 181 ? 21.078 -6.801 -6.523 1 96.44 181 ILE B O 1
ATOM 3120 N N . SER B 1 182 ? 21.391 -8.352 -8.148 1 95.62 182 SER B N 1
ATOM 3121 C CA . SER B 1 182 ? 22.844 -8.391 -7.906 1 95.62 182 SER B CA 1
ATOM 3122 C C . SER B 1 182 ? 23.469 -7.023 -8.117 1 95.62 182 SER B C 1
ATOM 3124 O O . SER B 1 182 ? 24.453 -6.688 -7.457 1 95.62 182 SER B O 1
ATOM 3126 N N . GLU B 1 183 ? 23.016 -6.301 -9.062 1 94.5 183 GLU B N 1
ATOM 3127 C CA . GLU B 1 183 ? 23.297 -4.883 -9.25 1 94.5 183 GLU B CA 1
ATOM 3128 C C . GLU B 1 183 ? 22.109 -4.023 -8.82 1 94.5 183 GLU B C 1
ATOM 3130 O O . GLU B 1 183 ? 21.25 -3.67 -9.641 1 94.5 183 GLU B O 1
ATOM 3135 N N . PRO B 1 184 ? 22.141 -3.537 -7.59 1 94.75 184 PRO B N 1
ATOM 3136 C CA . PRO B 1 184 ? 20.953 -2.871 -7.027 1 94.75 184 PRO B CA 1
ATOM 3137 C C . PRO B 1 184 ? 20.531 -1.646 -7.832 1 94.75 184 PRO B C 1
ATOM 3139 O O . PRO B 1 184 ? 19.344 -1.34 -7.918 1 94.75 184 PRO B O 1
ATOM 3142 N N . LYS B 1 185 ? 21.469 -1.006 -8.445 1 94.69 185 LYS B N 1
ATOM 3143 C CA . LYS B 1 185 ? 21.188 0.221 -9.18 1 94.69 185 LYS B CA 1
ATOM 3144 C C . LYS B 1 185 ? 20.234 -0.045 -10.344 1 94.69 185 LYS B C 1
ATOM 3146 O O . LYS B 1 185 ? 19.578 0.874 -10.844 1 94.69 185 LYS B O 1
ATOM 3151 N N . THR B 1 186 ? 20.141 -1.296 -10.773 1 96.19 186 THR B N 1
ATOM 3152 C CA . THR B 1 186 ? 19.328 -1.63 -11.93 1 96.19 186 THR B CA 1
ATOM 3153 C C . THR B 1 186 ? 17.969 -2.191 -11.5 1 96.19 186 THR B C 1
ATOM 3155 O O . THR B 1 186 ? 17.172 -2.592 -12.344 1 96.19 186 THR B O 1
ATOM 3158 N N . ALA B 1 187 ? 17.688 -2.184 -10.227 1 96.75 187 ALA B N 1
ATOM 3159 C CA . ALA B 1 187 ? 16.516 -2.867 -9.672 1 96.75 187 ALA B CA 1
ATOM 3160 C C . ALA B 1 187 ? 15.227 -2.346 -10.305 1 96.75 187 ALA B C 1
ATOM 3162 O O . ALA B 1 187 ? 14.375 -3.129 -10.719 1 96.75 187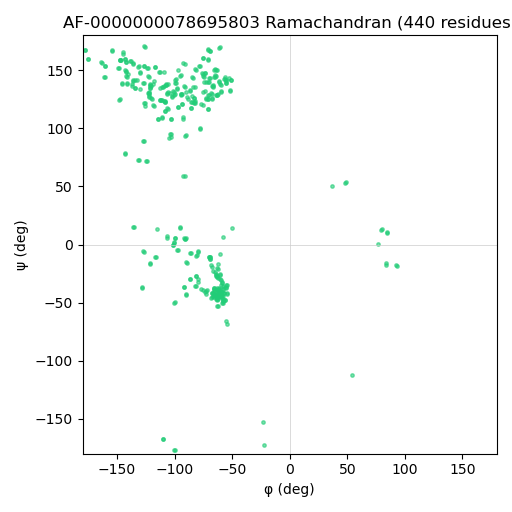 ALA B O 1
ATOM 3163 N N . VAL B 1 188 ? 15.055 -1.054 -10.398 1 97.62 188 VAL B N 1
ATOM 3164 C CA . VAL B 1 188 ? 13.836 -0.459 -10.938 1 97.62 188 VAL B CA 1
ATOM 3165 C C . VAL B 1 188 ? 13.727 -0.771 -12.43 1 97.62 188 VAL B C 1
ATOM 3167 O O . VAL B 1 188 ? 12.633 -1.039 -12.93 1 97.62 188 VAL B O 1
ATOM 3170 N N . GLY B 1 189 ? 14.875 -0.658 -13.07 1 97.94 189 GLY B N 1
ATOM 3171 C CA . GLY B 1 189 ? 14.891 -1.017 -14.477 1 97.94 189 GLY B CA 1
ATOM 3172 C C . GLY B 1 189 ? 14.484 -2.457 -14.727 1 97.94 189 GLY B C 1
ATOM 3173 O O . GLY B 1 189 ? 13.75 -2.746 -15.672 1 97.94 189 GLY B O 1
ATOM 3174 N N . GLU B 1 190 ? 15.008 -3.406 -13.945 1 98.12 190 GLU B N 1
ATOM 3175 C CA . GLU B 1 190 ? 14.656 -4.816 -14.062 1 98.12 190 GLU B CA 1
ATOM 3176 C C . GLU B 1 190 ? 13.164 -5.035 -13.82 1 98.12 190 GLU B C 1
ATOM 3178 O O . GLU B 1 190 ? 12.531 -5.836 -14.508 1 98.12 190 GLU B O 1
ATOM 3183 N N . LEU B 1 191 ? 12.641 -4.336 -12.82 1 98.38 191 LEU B N 1
ATOM 3184 C CA . LEU B 1 191 ? 11.211 -4.418 -12.531 1 98.38 191 LEU B CA 1
ATOM 3185 C C . LEU B 1 191 ? 10.391 -3.889 -13.703 1 98.38 191 LEU B C 1
ATOM 3187 O O . LEU B 1 191 ? 9.391 -4.496 -14.086 1 98.38 191 LEU B O 1
ATOM 3191 N N . SER B 1 192 ? 10.805 -2.768 -14.242 1 98.19 192 SER B N 1
ATOM 3192 C CA . SER B 1 192 ? 10.148 -2.186 -15.406 1 98.19 192 SER B CA 1
ATOM 3193 C C . SER B 1 192 ? 10.172 -3.145 -16.594 1 98.19 192 SER B C 1
ATOM 3195 O O . SER B 1 192 ? 9.188 -3.254 -17.328 1 98.19 192 SER B O 1
ATOM 3197 N N . SER B 1 193 ? 11.312 -3.793 -16.812 1 98.25 193 SER B N 1
ATOM 3198 C CA . SER B 1 193 ? 11.422 -4.773 -17.875 1 98.25 193 SER B CA 1
ATOM 3199 C C . SER B 1 193 ? 10.422 -5.91 -17.703 1 98.25 193 SER B C 1
ATOM 3201 O O . SER B 1 193 ? 9.852 -6.398 -18.672 1 98.25 193 SER B O 1
ATOM 3203 N N . ALA B 1 194 ? 10.258 -6.348 -16.484 1 98.06 194 ALA B N 1
ATOM 3204 C CA . ALA B 1 194 ? 9.281 -7.395 -16.188 1 98.06 194 ALA B CA 1
ATOM 3205 C C . ALA B 1 194 ? 7.871 -6.945 -16.562 1 98.06 194 ALA B C 1
ATOM 3207 O O . ALA B 1 194 ? 7.094 -7.715 -17.141 1 98.06 194 ALA B O 1
ATOM 3208 N N . VAL B 1 195 ? 7.52 -5.715 -16.234 1 98.31 195 VAL B N 1
ATOM 3209 C CA . VAL B 1 195 ? 6.215 -5.156 -16.578 1 98.31 195 VAL B CA 1
ATOM 3210 C C . VAL B 1 195 ? 6.039 -5.16 -18.094 1 98.31 195 VAL B C 1
ATOM 3212 O O . VAL B 1 195 ? 4.973 -5.508 -18.609 1 98.31 195 VAL B O 1
ATOM 3215 N N . GLN B 1 196 ? 7.055 -4.762 -18.781 1 97.69 196 GLN B N 1
ATOM 3216 C CA . GLN B 1 196 ? 7.008 -4.637 -20.234 1 97.69 196 GLN B CA 1
ATOM 3217 C C . GLN B 1 196 ? 6.754 -5.988 -20.906 1 97.69 196 GLN B C 1
ATOM 3219 O O . GLN B 1 196 ? 6.18 -6.055 -21.984 1 97.69 196 GLN B O 1
ATOM 3224 N N . ARG B 1 197 ? 7.188 -7.066 -20.266 1 96.5 197 ARG B N 1
ATOM 3225 C CA . ARG B 1 197 ? 6.934 -8.398 -20.797 1 96.5 197 ARG B CA 1
ATOM 3226 C C . ARG B 1 197 ? 5.438 -8.672 -20.906 1 96.5 197 ARG B C 1
ATOM 3228 O O . ARG B 1 197 ? 4.98 -9.305 -21.859 1 96.5 197 ARG B O 1
ATOM 3235 N N . TYR B 1 198 ? 4.676 -8.219 -19.953 1 96.06 198 TYR B N 1
ATOM 3236 C CA . TYR B 1 198 ? 3.227 -8.391 -20 1 96.06 198 TYR B CA 1
ATOM 3237 C C . TYR B 1 198 ? 2.6 -7.473 -21.047 1 96.06 198 TYR B C 1
ATOM 3239 O O . TYR B 1 198 ? 1.738 -7.902 -21.812 1 96.06 198 TYR B O 1
ATOM 3247 N N . THR B 1 199 ? 3.082 -6.289 -21.062 1 93.38 199 THR B N 1
ATOM 3248 C CA . THR B 1 199 ? 2.562 -5.324 -22.031 1 93.38 199 THR B CA 1
ATOM 3249 C C . THR B 1 199 ? 2.801 -5.805 -23.453 1 93.38 199 THR B C 1
ATOM 3251 O O . THR B 1 199 ? 1.959 -5.605 -24.328 1 93.38 199 THR B O 1
ATOM 3254 N N . ALA B 1 200 ? 3.951 -6.387 -23.672 1 94.62 200 ALA B N 1
ATOM 3255 C CA . ALA B 1 200 ? 4.309 -6.898 -25 1 94.62 200 ALA B CA 1
ATOM 3256 C C . ALA B 1 200 ? 3.367 -8.023 -25.422 1 94.62 200 ALA B C 1
ATOM 3258 O O . ALA B 1 200 ? 3.152 -8.242 -26.609 1 94.62 200 ALA B O 1
ATOM 3259 N N . LYS B 1 201 ? 2.795 -8.703 -24.484 1 92.31 201 LYS B N 1
ATOM 3260 C CA . LYS B 1 201 ? 1.859 -9.781 -24.766 1 92.31 201 LYS B CA 1
ATOM 3261 C C . LYS B 1 201 ? 0.424 -9.266 -24.828 1 92.31 201 LYS B C 1
ATOM 3263 O O . LYS B 1 201 ? -0.523 -10.055 -24.875 1 92.31 201 LYS B O 1
ATOM 3268 N N . GLY B 1 202 ? 0.298 -7.949 -24.719 1 90.81 202 GLY B N 1
ATOM 3269 C CA . GLY B 1 202 ? -1.021 -7.34 -24.812 1 90.81 202 GLY B CA 1
ATOM 3270 C C . GLY B 1 202 ? -1.764 -7.34 -23.484 1 90.81 202 GLY B C 1
ATOM 3271 O O . GLY B 1 202 ? -2.975 -7.109 -23.453 1 90.81 202 GLY B O 1
ATOM 3272 N N . GLN B 1 203 ? -1.062 -7.672 -22.438 1 93.44 203 GLN B N 1
ATOM 3273 C CA . GLN B 1 203 ? -1.663 -7.656 -21.109 1 93.44 203 GLN B CA 1
ATOM 3274 C C . GLN B 1 203 ? -1.33 -6.363 -20.359 1 93.44 203 GLN B C 1
ATOM 3276 O O . GLN B 1 203 ? -0.217 -5.844 -20.484 1 93.44 203 GLN B O 1
ATOM 3281 N N . ARG B 1 204 ? -2.34 -5.805 -19.75 1 96.06 204 ARG B N 1
ATOM 3282 C CA . ARG B 1 204 ? -2.08 -4.656 -18.891 1 96.06 204 ARG B CA 1
ATOM 3283 C C . ARG B 1 204 ? -1.417 -5.094 -17.578 1 96.06 204 ARG B C 1
ATOM 3285 O O . ARG B 1 204 ? -1.755 -6.145 -17.031 1 96.06 204 ARG B O 1
ATOM 3292 N N . ALA B 1 205 ? -0.475 -4.309 -17.172 1 98.12 205 ALA B N 1
ATOM 3293 C CA . ALA B 1 205 ? 0.256 -4.664 -15.961 1 98.12 205 ALA B CA 1
ATOM 3294 C C . ALA B 1 205 ? 0.564 -3.428 -15.125 1 98.12 205 ALA B C 1
ATOM 3296 O O . ALA B 1 205 ? 0.776 -2.34 -15.664 1 98.12 205 ALA B O 1
ATOM 3297 N N . ILE B 1 206 ? 0.532 -3.541 -13.859 1 98.62 206 ILE B N 1
ATOM 3298 C CA . ILE B 1 206 ? 0.818 -2.502 -12.883 1 98.62 206 ILE B CA 1
ATOM 3299 C C . ILE B 1 206 ? 1.649 -3.082 -11.742 1 98.62 206 ILE B C 1
ATOM 3301 O O . ILE B 1 206 ? 1.737 -4.305 -11.586 1 98.62 206 ILE B O 1
ATOM 3305 N N . VAL B 1 207 ? 2.363 -2.25 -11.008 1 98.94 207 VAL B N 1
ATOM 3306 C CA . VAL B 1 207 ? 3.176 -2.695 -9.883 1 98.94 207 VAL B CA 1
ATOM 3307 C C . VAL B 1 207 ? 2.549 -2.219 -8.57 1 98.94 207 VAL B C 1
ATOM 3309 O O . VAL B 1 207 ? 2.076 -1.083 -8.477 1 98.94 207 VAL B O 1
ATOM 3312 N N . ASP B 1 208 ? 2.498 -3.104 -7.586 1 98.88 208 ASP B N 1
ATOM 3313 C CA . ASP B 1 208 ? 2.104 -2.725 -6.23 1 98.88 208 ASP B CA 1
ATOM 3314 C C . ASP B 1 208 ? 3.068 -1.695 -5.645 1 98.88 208 ASP B C 1
ATOM 3316 O O . ASP B 1 208 ? 4.285 -1.825 -5.789 1 98.88 208 ASP B O 1
ATOM 3320 N N . ALA B 1 209 ? 2.518 -0.775 -4.961 1 98.88 209 ALA B N 1
ATOM 3321 C CA . ALA B 1 209 ? 3.303 0.364 -4.496 1 98.88 209 ALA B CA 1
ATOM 3322 C C . ALA B 1 209 ? 4.359 -0.075 -3.484 1 98.88 209 ALA B C 1
ATOM 3324 O O . ALA B 1 209 ? 5.465 0.475 -3.453 1 98.88 209 ALA B O 1
ATOM 3325 N N . LYS B 1 210 ? 4.035 -1.052 -2.607 1 98.75 210 LYS B N 1
ATOM 3326 C CA . LYS B 1 210 ? 5.004 -1.53 -1.627 1 98.75 210 LYS B CA 1
ATOM 3327 C C . LYS B 1 210 ? 6.238 -2.109 -2.312 1 98.75 210 LYS B C 1
ATOM 3329 O O . LYS B 1 210 ? 7.371 -1.828 -1.908 1 98.75 210 LYS B O 1
ATOM 3334 N N . LEU B 1 211 ? 6.031 -2.844 -3.35 1 98.88 211 LEU B N 1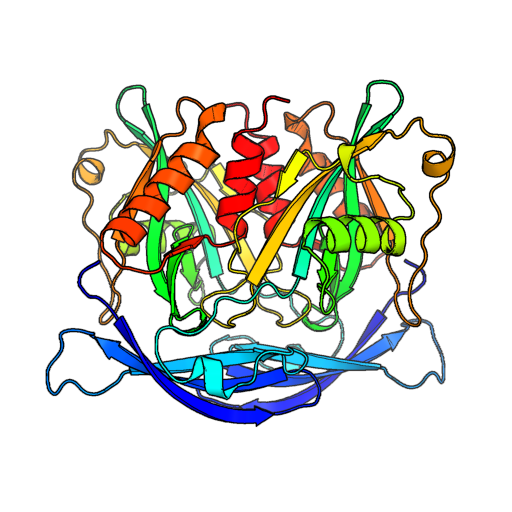
ATOM 3335 C CA . LEU B 1 211 ? 7.133 -3.424 -4.109 1 98.88 211 LEU B CA 1
ATOM 3336 C C . LEU B 1 211 ? 7.926 -2.34 -4.828 1 98.88 211 LEU B C 1
ATOM 3338 O O . LEU B 1 211 ? 9.156 -2.328 -4.777 1 98.88 211 LEU B O 1
ATOM 3342 N N . TYR B 1 212 ? 7.25 -1.423 -5.473 1 98.88 212 TYR B N 1
ATOM 3343 C CA . TYR B 1 212 ? 7.934 -0.393 -6.246 1 98.88 212 TYR B CA 1
ATOM 3344 C C . TYR B 1 212 ? 8.805 0.474 -5.348 1 98.88 212 TYR B C 1
ATOM 3346 O O . TYR B 1 212 ? 9.953 0.771 -5.688 1 98.88 212 TYR B O 1
ATOM 3354 N N . THR B 1 213 ? 8.266 0.933 -4.207 1 98.62 213 THR B N 1
ATOM 3355 C CA . THR B 1 213 ? 9.031 1.807 -3.326 1 98.62 213 THR B CA 1
ATOM 3356 C C . THR B 1 213 ? 10.258 1.085 -2.785 1 98.62 213 THR B C 1
ATOM 3358 O O . THR B 1 213 ? 11.32 1.689 -2.631 1 98.62 213 THR B O 1
ATOM 3361 N N . PHE B 1 214 ? 10.117 -0.193 -2.457 1 98.5 214 PHE B N 1
ATOM 3362 C CA . PHE B 1 214 ? 11.266 -0.986 -2.031 1 98.5 214 PHE B CA 1
ATOM 3363 C C . PHE B 1 214 ? 12.344 -1.003 -3.107 1 98.5 214 PHE B C 1
ATOM 3365 O O . PHE B 1 214 ? 13.508 -0.713 -2.83 1 98.5 214 PHE B O 1
ATOM 3372 N N . MET B 1 215 ? 11.945 -1.327 -4.363 1 98.25 215 MET B N 1
ATOM 3373 C CA . MET B 1 215 ? 12.891 -1.438 -5.473 1 98.25 215 MET B CA 1
ATOM 3374 C C . MET B 1 215 ? 13.516 -0.085 -5.789 1 98.25 215 MET B C 1
ATOM 3376 O O . MET B 1 215 ? 14.688 -0.013 -6.164 1 98.25 215 MET B O 1
ATOM 3380 N N . GLU B 1 216 ? 12.727 0.961 -5.707 1 97.44 216 GLU B N 1
ATOM 3381 C CA . GLU B 1 216 ? 13.227 2.318 -5.895 1 97.44 216 GLU B CA 1
ATOM 3382 C C . GLU B 1 216 ? 14.336 2.637 -4.895 1 97.44 216 GLU B C 1
ATOM 3384 O O . GLU B 1 216 ? 15.391 3.15 -5.273 1 97.44 216 GLU B O 1
ATOM 3389 N N . ALA B 1 217 ? 14.078 2.33 -3.607 1 97.5 217 ALA B N 1
ATOM 3390 C CA . ALA B 1 217 ? 15.07 2.598 -2.576 1 97.5 217 ALA B CA 1
ATOM 3391 C C . ALA B 1 217 ? 16.328 1.757 -2.793 1 97.5 217 ALA B C 1
ATOM 3393 O O . ALA B 1 217 ? 17.453 2.24 -2.605 1 97.5 217 ALA B O 1
ATOM 3394 N N . LEU B 1 218 ? 16.125 0.524 -3.125 1 95.88 218 LEU B N 1
ATOM 3395 C CA . LEU B 1 218 ? 17.234 -0.373 -3.391 1 95.88 218 LEU B CA 1
ATOM 3396 C C . LEU B 1 218 ? 18.156 0.204 -4.465 1 95.88 218 LEU B C 1
ATOM 3398 O O . LEU B 1 218 ? 19.375 0.021 -4.41 1 95.88 218 LEU B O 1
ATOM 3402 N N . ALA B 1 219 ? 17.578 0.868 -5.387 1 95.44 219 ALA B N 1
ATOM 3403 C CA . ALA B 1 219 ? 18.328 1.385 -6.531 1 95.44 219 ALA B CA 1
ATOM 3404 C C . ALA B 1 219 ? 19.062 2.668 -6.168 1 95.44 219 ALA B C 1
ATOM 3406 O O . ALA B 1 219 ? 19.828 3.201 -6.98 1 95.44 219 ALA B O 1
ATOM 3407 N N . TRP B 1 220 ? 18.812 3.16 -4.938 1 90.81 220 TRP B N 1
ATOM 3408 C CA . TRP B 1 220 ? 19.469 4.398 -4.523 1 90.81 220 TRP B CA 1
ATOM 3409 C C . TRP B 1 220 ? 20.953 4.16 -4.238 1 90.81 220 TRP B C 1
ATOM 3411 O O . TRP B 1 220 ? 21.328 3.098 -3.742 1 90.81 220 TRP B O 1
ATOM 3421 N N . SER B 1 221 ? 21.766 4.812 -4.797 1 67.31 221 SER B N 1
ATOM 3422 C CA . SER B 1 221 ? 23.188 4.805 -4.492 1 67.31 221 SER B CA 1
ATOM 3423 C C . SER B 1 221 ? 23.531 5.875 -3.465 1 67.31 221 SER B C 1
ATOM 3425 O O . SER B 1 221 ? 23.984 6.965 -3.826 1 67.31 221 SER B O 1
ATOM 3427 N N . LEU B 1 222 ? 22.922 5.758 -2.367 1 57.06 222 LEU B N 1
ATOM 3428 C CA . LEU B 1 222 ? 23.203 6.855 -1.447 1 57.06 222 LEU B CA 1
ATOM 3429 C C . LEU B 1 222 ? 24.562 6.672 -0.788 1 57.06 222 LEU B C 1
ATOM 3431 O O . LEU B 1 222 ? 25.031 5.539 -0.611 1 57.06 222 LEU B O 1
#

InterPro domains:
  IPR000086 NUDIX hydrolase domain [PF00293] (68-164)
  IPR000086 NUDIX hydrolase domain [PS51462] (62-204)
  IPR015797 NUDIX hydrolase-like domain superfamily [SSF55811] (63-186)
  IPR020084 NUDIX hydrolase, conserved site [PS00893] (100-121)

Foldseek 3Di:
DPFDKKWAFKDFPADDDFKTKIKTWMDTVVDDPDDIDIAIAMETPPDPDDPVQQTIPPRDQDAFKEFEFEWEDDPNWIWTKWKWFQDVVVRFIEIGGQMDTADDPGDSLRRRQVSCCQQPQAHDDSVQWPDKADWDDQCVRYYSHTHIYTYGYGYCPPPSNVDGDHNYDPPTDMDMDIQTCSPLLCQLVSVVVVQVVQVVVVTHYYYRPVVNVVSVVSNDPD/DPFAKKWAFKDFPADDDFKTKIKTWMDTVPDDPDDTDIAIAMETPPDPDDPVQQTIPPRDQDAFKEFEFEWEDDDLWIWTKWKWFQDVVVRFIEIGGQMDTADDPHDSLRRRQVSCCQQPQFHDDSVQWPDKADWDDQDVRYYSHTHIYTYGYGYCPPPSNVDGDHNYDPPTDMDMDIQTCSPLLCQLVSVVVVQVVQVVVVTHYYYRPVVNVVSVVSSDPD